Protein AF-0000000073253397 (afdb_homodimer)

Nearest PDB structures (foldseek):
  3bkx-assembly1_B  TM=8.860E-01  e=4.190E-23  Lacticaseibacillus paracasei ATCC 334
  5evj-assembly2_B  TM=5.860E-01  e=7.088E-08  Chlamydomonas reinhardtii
  7ebx-assembly1_A  TM=4.998E-01  e=2.277E-07  Bombyx mori
  2yxe-assembly1_B  TM=6.015E-01  e=7.232E-04  Methanocaldococcus jannaschii DSM 2661
  1dl5-assembly1_A  TM=7.251E-01  e=2.450E-03  Thermotoga maritima

Solvent-accessible surface area (backbone atoms only — not comparable to full-atom values): 30599 Å² total; per-residue (Å²): 130,78,75,69,82,80,66,79,86,71,72,76,64,70,85,46,18,58,68,45,30,61,54,47,81,68,50,88,84,45,38,66,56,38,23,40,51,28,37,53,45,45,56,55,48,46,72,64,64,70,56,62,46,34,38,34,36,33,45,51,33,66,54,31,66,60,50,44,48,52,42,62,59,17,38,91,74,14,37,33,45,30,25,28,58,66,60,50,77,40,67,73,99,54,22,25,42,60,25,41,51,51,32,48,72,40,94,57,17,89,30,43,45,82,39,78,33,50,69,70,59,45,48,61,73,51,58,85,61,67,27,54,28,33,39,37,56,73,37,69,32,55,35,77,42,70,64,58,54,35,53,52,50,39,66,43,56,89,35,39,61,29,40,34,41,35,38,60,45,51,30,48,92,48,76,52,7,43,25,21,47,39,22,52,52,39,45,25,53,53,24,56,52,26,91,80,57,84,53,72,40,33,26,53,68,33,59,70,54,51,50,51,42,36,43,76,42,68,38,39,81,74,46,71,52,77,45,76,58,59,78,76,36,54,65,13,38,53,48,33,50,49,51,72,34,68,65,40,56,52,46,46,67,72,51,45,80,55,65,58,53,50,42,42,50,52,34,36,41,46,31,26,52,41,48,46,55,72,45,74,84,51,73,39,18,35,39,22,31,32,36,35,35,29,76,130,78,76,70,80,81,66,80,88,73,72,76,64,67,85,47,17,59,68,44,30,61,55,46,78,69,49,88,83,46,39,65,56,38,23,39,52,27,36,52,44,47,56,55,48,46,72,63,64,68,55,63,47,33,39,35,36,33,46,50,33,67,53,32,66,58,47,45,48,52,42,61,58,17,38,92,76,14,36,32,44,30,26,28,60,65,60,50,78,39,66,74,98,54,23,26,42,59,27,42,51,50,30,48,72,40,94,58,18,89,31,42,45,82,39,79,33,50,69,71,60,44,48,61,74,52,58,85,61,68,28,53,28,32,39,36,56,73,38,69,32,55,33,77,42,69,64,58,54,37,53,52,50,40,65,42,57,89,34,39,61,30,40,36,40,35,38,62,46,52,29,48,90,47,76,52,7,43,25,21,47,41,22,53,52,38,46,26,54,53,24,56,53,26,91,80,57,85,53,72,39,34,24,54,68,32,59,70,52,50,51,53,43,37,43,76,42,68,39,39,81,74,46,69,50,76,45,75,58,60,79,76,35,53,64,12,38,53,46,33,49,48,51,72,34,68,65,41,56,51,48,46,66,71,51,45,80,54,65,59,53,49,42,42,47,53,34,37,39,46,30,23,51,42,49,46,55,71,44,73,84,49,74,39,20,35,39,21,30,32,36,35,35,28,76

pLDDT: mean 95.22, std 8.47, range [33.03, 98.94]

InterPro domains:
  IPR029063 S-adenosyl-L-methionine-dependent methyltransferase superfamily [G3DSA:3.40.50.150] (20-282)
  IPR029063 S-adenosyl-L-methionine-dependent methyltransferase superfamily [SSF53335] (23-228)

Organism: Gibberella zeae (strain ATCC MYA-4620 / CBS 123657 / FGSC 9075 / NRRL 31084 / PH-1) (NCBI:txid229533)

Foldseek 3Di:
DPPPPPDDQDADDLVCLLVLLVLWDDDPVCSVQLSQLSSQLSVQVSVQSDAALWEEEEEACFLNSNVSSVLVRNPDNYAYEYEAQDDQQDDPPHGSVVGVVSNLPDPSVVRYDYYNDDQVVVCVVVDLAATQEYEAELQPQQDQDLVSLLVNLLVNVNRYNKYKYKHFALAAPDLLQPLLSLLLVLVCLLLVQANPDRDSGNDDAHPVSNQVSNVVSPKDWPDKDKAFRDQPNCNSQVSLCVLLDVVVLVSLVVRPDDPVSSVVSVVSSVVSVVSNVVCVPGGRGHGMMMITMID/DPPPPPDDQDADDLVCLLVLLVLWDDDPVCSVQLSQLSSQLSVQVSVVSDAALWEEEEEACFLNSNVSSVLVRNPDNYAYEYEAQDDQQDDPPHGSVVGVVSNLPDPSVVRYDYYNDDQVVVCVVVDLAATQEYEAELQPQQDQDLVSLLVNLLVNVNRYNKYKYKHFALAAPDLLQPLLSLLLVLVCLLLVQANPDRDSGNDDAHPVSNQVSNVVSPKDWPDKDKAFRDQPNCNSQVSLCVLLDVVVLVSLVVRPDDPVSSVVSVVSSVVSVVSNVVCVPGGRGHGMMMITMID

Radius of gyration: 28.63 Å; Cα contacts (8 Å, |Δi|>4): 1136; chains: 2; bounding box: 49×100×63 Å

Structure (mmCIF, N/CA/C/O backbone):
data_AF-0000000073253397-model_v1
#
loop_
_entity.id
_entity.type
_entity.pdbx_description
1 polymer 'Chromosome 4, complete genome'
#
loop_
_atom_site.group_PDB
_atom_site.id
_atom_site.type_symbol
_atom_site.label_atom_id
_atom_site.label_alt_id
_atom_site.label_comp_id
_atom_site.label_asym_id
_atom_site.label_entity_id
_atom_site.label_seq_id
_atom_site.pdbx_PDB_ins_code
_atom_site.Cartn_x
_atom_site.Cartn_y
_atom_site.Cartn_z
_atom_site.occupancy
_atom_site.B_iso_or_equiv
_atom_site.auth_seq_id
_atom_site.auth_comp_id
_atom_site.auth_asym_id
_atom_site.auth_atom_id
_atom_site.pdbx_PDB_model_num
ATOM 1 N N . MET A 1 1 ? -10.312 -54.75 -16.281 1 33.41 1 MET A N 1
ATOM 2 C CA . MET A 1 1 ? -10.703 -53.5 -15.617 1 33.41 1 MET A CA 1
ATOM 3 C C . MET A 1 1 ? -9.938 -53.312 -14.312 1 33.41 1 MET A C 1
ATOM 5 O O . MET A 1 1 ? -10.172 -54.031 -13.344 1 33.41 1 MET A O 1
ATOM 9 N N . SER A 1 2 ? -8.664 -53 -14.336 1 38.88 2 SER A N 1
ATOM 10 C CA . SER A 1 2 ? -7.84 -52.906 -13.141 1 38.88 2 SER A CA 1
ATOM 11 C C . SER A 1 2 ? -8.461 -51.969 -12.102 1 38.88 2 SER A C 1
ATOM 13 O O . SER A 1 2 ? -8.945 -50.875 -12.445 1 38.88 2 SER A O 1
ATOM 15 N N . PRO A 1 3 ? -8.93 -52.469 -10.984 1 42.28 3 PRO A N 1
ATOM 16 C CA . PRO A 1 3 ? -9.625 -51.625 -10.008 1 42.28 3 PRO A CA 1
ATOM 17 C C . PRO A 1 3 ? -8.914 -50.281 -9.766 1 42.28 3 PRO A C 1
ATOM 19 O O . PRO A 1 3 ? -7.688 -50.219 -9.859 1 42.28 3 PRO A O 1
ATOM 22 N N . LYS A 1 4 ? -9.422 -49.156 -10.336 1 48.59 4 LYS A N 1
ATOM 23 C CA . LYS A 1 4 ? -8.906 -47.875 -9.945 1 48.59 4 LYS A CA 1
ATOM 24 C C . LYS A 1 4 ? -8.492 -47.844 -8.477 1 48.59 4 LYS A C 1
ATOM 26 O O . LYS A 1 4 ? -9.273 -48.219 -7.605 1 48.59 4 LYS A O 1
ATOM 31 N N . PRO A 1 5 ? -7.273 -47.938 -8 1 48.22 5 PRO A N 1
ATOM 32 C CA . PRO A 1 5 ? -6.992 -48.031 -6.566 1 48.22 5 PRO A CA 1
ATOM 33 C C . PRO A 1 5 ? -7.859 -47.062 -5.738 1 48.22 5 PRO A C 1
ATOM 35 O O . PRO A 1 5 ? -7.949 -45.875 -6.051 1 48.22 5 PRO A O 1
ATOM 38 N N . THR A 1 6 ? -9.039 -47.469 -5.266 1 49.44 6 THR A N 1
ATOM 39 C CA . THR A 1 6 ? -10.062 -46.875 -4.41 1 49.44 6 THR A CA 1
ATOM 40 C C . THR A 1 6 ? -9.438 -46.188 -3.191 1 49.44 6 THR A C 1
ATOM 42 O O . THR A 1 6 ? -10.125 -45.906 -2.219 1 49.44 6 THR A O 1
ATOM 45 N N . GLY A 1 7 ? -8.109 -46.312 -2.98 1 57.53 7 GLY A N 1
ATOM 46 C CA . GLY A 1 7 ? -7.699 -45.844 -1.664 1 57.53 7 GLY A CA 1
ATOM 47 C C . GLY A 1 7 ? -7.738 -44.344 -1.516 1 57.53 7 GLY A C 1
ATOM 48 O O . GLY A 1 7 ? -7.73 -43.625 -2.512 1 57.53 7 GLY A O 1
ATOM 49 N N . GLU A 1 8 ? -8.078 -43.844 -0.345 1 79.44 8 GLU A N 1
ATOM 50 C CA . GLU A 1 8 ? -8.102 -42.469 0.114 1 79.44 8 GLU A CA 1
ATOM 51 C C . GLU A 1 8 ? -6.793 -41.75 -0.208 1 79.44 8 GLU A C 1
ATOM 53 O O . GLU A 1 8 ? -5.711 -42.312 -0.043 1 79.44 8 GLU A O 1
ATOM 58 N N . TRP A 1 9 ? -6.734 -40.656 -1.074 1 86.94 9 TRP A N 1
ATOM 59 C CA . TRP A 1 9 ? -5.566 -39.844 -1.372 1 86.94 9 TRP A CA 1
ATOM 60 C C . TRP A 1 9 ? -4.758 -39.562 -0.109 1 86.94 9 TRP A C 1
ATOM 62 O O . TRP A 1 9 ? -5.328 -39.312 0.956 1 86.94 9 TRP A O 1
ATOM 72 N N . GLN A 1 10 ? -3.461 -39.781 -0.183 1 90.31 10 GLN A N 1
ATOM 73 C CA . GLN A 1 10 ? -2.562 -39.438 0.918 1 90.31 10 GLN A CA 1
ATOM 74 C C . GLN A 1 10 ? -1.619 -38.312 0.536 1 90.31 10 GLN A C 1
ATOM 76 O O . GLN A 1 10 ? -1.121 -38.25 -0.591 1 90.31 10 GLN A O 1
ATOM 81 N N . PRO A 1 11 ? -1.396 -37.438 1.443 1 92.81 11 PRO A N 1
ATOM 82 C CA . PRO A 1 11 ? -0.467 -36.344 1.151 1 92.81 11 PRO A CA 1
ATOM 83 C C . PRO A 1 11 ? 0.978 -36.812 1.012 1 92.81 11 PRO A C 1
ATOM 85 O O . PRO A 1 11 ? 1.382 -37.781 1.67 1 92.81 11 PRO A O 1
ATOM 88 N N . VAL A 1 12 ? 1.733 -36.188 0.142 1 92.88 12 VAL A N 1
ATOM 89 C CA . VAL A 1 12 ? 3.176 -36.375 0.089 1 92.88 12 VAL A CA 1
ATOM 90 C C . VAL A 1 12 ? 3.83 -35.812 1.343 1 92.88 12 VAL A C 1
ATOM 92 O O . VAL A 1 12 ? 3.648 -34.625 1.663 1 92.88 12 VAL A O 1
ATOM 95 N N . PRO A 1 13 ? 4.566 -36.625 2.102 1 95.38 13 PRO A N 1
ATOM 96 C CA . PRO A 1 13 ? 5.191 -36.125 3.328 1 95.38 13 PRO A CA 1
ATOM 97 C C . PRO A 1 13 ? 6.152 -34.969 3.07 1 95.38 13 PRO A C 1
ATOM 99 O O . PRO A 1 13 ? 6.984 -35.031 2.158 1 95.38 13 PRO A O 1
ATOM 102 N N . LEU A 1 14 ? 6.125 -33.938 3.908 1 95.69 14 LEU A N 1
ATOM 103 C CA . LEU A 1 14 ? 6.988 -32.781 3.768 1 95.69 14 LEU A CA 1
ATOM 104 C C . LEU A 1 14 ? 8.453 -33.156 3.988 1 95.69 14 LEU A C 1
ATOM 106 O O . LEU A 1 14 ? 9.352 -32.469 3.521 1 95.69 14 LEU A O 1
ATOM 110 N N . SER A 1 15 ? 8.688 -34.25 4.656 1 96.81 15 SER A N 1
ATOM 111 C CA . SER A 1 15 ? 10.039 -34.719 4.926 1 96.81 15 SER A CA 1
ATOM 112 C C . SER A 1 15 ? 10.766 -35.094 3.641 1 96.81 15 SER A C 1
ATOM 114 O O . SER A 1 15 ? 11.992 -35.281 3.635 1 96.81 15 SER A O 1
ATOM 116 N N . LEU A 1 16 ? 10.078 -35.188 2.527 1 96.88 16 LEU A N 1
ATOM 117 C CA . LEU A 1 16 ? 10.68 -35.531 1.245 1 96.88 16 LEU A CA 1
ATOM 118 C C . LEU A 1 16 ? 11.203 -34.312 0.53 1 96.88 16 LEU A C 1
ATOM 120 O O . LEU A 1 16 ? 11.859 -34.406 -0.507 1 96.88 16 LEU A O 1
ATOM 124 N N . ALA A 1 17 ? 10.984 -33.125 1.095 1 97.75 17 ALA A N 1
ATOM 125 C CA . ALA A 1 17 ? 11.328 -31.859 0.439 1 97.75 17 ALA A CA 1
ATOM 126 C C . ALA A 1 17 ? 12.812 -31.797 0.102 1 97.75 17 ALA A C 1
ATOM 128 O O . ALA A 1 17 ? 13.195 -31.422 -1.008 1 97.75 17 ALA A O 1
ATOM 129 N N . PRO A 1 18 ? 13.727 -32.25 1 1 97.88 18 PRO A N 1
ATOM 130 C CA . PRO A 1 18 ? 15.148 -32.188 0.649 1 97.88 18 PRO A CA 1
ATOM 131 C C . PRO A 1 18 ? 15.5 -33.062 -0.556 1 97.88 18 PRO A C 1
ATOM 133 O O . PRO A 1 18 ? 16.219 -32.594 -1.45 1 97.88 18 PRO A O 1
ATOM 136 N N . SER A 1 19 ? 14.961 -34.281 -0.636 1 97.5 19 SER A N 1
ATOM 137 C CA . SER A 1 19 ? 15.25 -35.156 -1.752 1 97.5 19 SER A CA 1
ATOM 138 C C . SER A 1 19 ? 14.641 -34.656 -3.051 1 97.5 19 SER A C 1
ATOM 140 O O . SER A 1 19 ? 15.258 -34.75 -4.113 1 97.5 19 SER A O 1
ATOM 142 N N . ILE A 1 20 ? 13.516 -34.031 -2.965 1 97.25 20 ILE A N 1
ATOM 143 C CA . ILE A 1 20 ? 12.844 -33.5 -4.141 1 97.25 20 ILE A CA 1
ATOM 144 C C . ILE A 1 20 ? 13.586 -32.25 -4.637 1 97.25 20 ILE A C 1
ATOM 146 O O . ILE A 1 20 ? 13.82 -32.125 -5.84 1 97.25 20 ILE A O 1
ATOM 150 N N . ALA A 1 21 ? 13.992 -31.422 -3.684 1 97.44 21 ALA A N 1
ATOM 151 C CA . ALA A 1 21 ? 14.727 -30.203 -4.016 1 97.44 21 ALA A CA 1
ATOM 152 C C . ALA A 1 21 ? 16.016 -30.531 -4.75 1 97.44 21 ALA A C 1
ATOM 154 O O . ALA A 1 21 ? 16.469 -29.766 -5.609 1 97.44 21 ALA A O 1
ATOM 155 N N . ALA A 1 22 ? 16.516 -31.688 -4.484 1 96.31 22 ALA A N 1
ATOM 156 C CA . ALA A 1 22 ? 17.812 -32.094 -5.02 1 96.31 22 ALA A CA 1
ATOM 157 C C . ALA A 1 22 ? 17.719 -32.406 -6.508 1 96.31 22 ALA A C 1
ATOM 159 O O . ALA A 1 22 ? 18.75 -32.531 -7.188 1 96.31 22 ALA A O 1
ATOM 160 N N . TYR A 1 23 ? 16.516 -32.531 -7.059 1 96.25 23 TYR A N 1
ATOM 161 C CA . TYR A 1 23 ? 16.359 -32.75 -8.492 1 96.25 23 TYR A CA 1
ATOM 162 C C . TYR A 1 23 ? 16.625 -31.453 -9.273 1 96.25 23 TYR A C 1
ATOM 164 O O . TYR A 1 23 ? 16.812 -31.484 -10.492 1 96.25 23 TYR A O 1
ATOM 172 N N . ASN A 1 24 ? 16.578 -30.297 -8.586 1 95.94 24 ASN A N 1
ATOM 173 C CA . ASN A 1 24 ? 16.922 -29.016 -9.203 1 95.94 24 ASN A CA 1
ATOM 174 C C . ASN A 1 24 ? 18.438 -28.797 -9.234 1 95.94 24 ASN A C 1
ATOM 176 O O . ASN A 1 24 ? 19.172 -29.484 -8.539 1 95.94 24 ASN A O 1
ATOM 180 N N . ILE A 1 25 ? 18.812 -27.875 -10.062 1 94.56 25 ILE A N 1
ATOM 181 C CA . ILE A 1 25 ? 20.203 -27.438 -10.031 1 94.56 25 ILE A CA 1
ATOM 182 C C . ILE A 1 25 ? 20.469 -26.688 -8.727 1 94.56 25 ILE A C 1
ATOM 184 O O . ILE A 1 25 ? 19.656 -25.891 -8.273 1 94.56 25 ILE A O 1
ATOM 188 N N . TRP A 1 26 ? 21.562 -27.078 -7.969 1 92.06 26 TRP A N 1
ATOM 189 C CA . TRP A 1 26 ? 21.812 -26.438 -6.688 1 92.06 26 TRP A CA 1
ATOM 190 C C . TRP A 1 26 ? 23.297 -26.438 -6.363 1 92.06 26 TRP A C 1
ATOM 192 O O . TRP A 1 26 ? 24.078 -27.188 -6.969 1 92.06 26 TRP A O 1
ATOM 202 N N . THR A 1 27 ? 23.688 -25.469 -5.59 1 93.56 27 THR A N 1
ATOM 203 C CA . THR A 1 27 ? 24.953 -25.469 -4.887 1 93.56 27 THR A CA 1
ATOM 204 C C . THR A 1 27 ? 24.75 -25.672 -3.389 1 93.56 27 THR A C 1
ATOM 206 O O . THR A 1 27 ? 23.609 -25.703 -2.914 1 93.56 27 THR A O 1
ATOM 209 N N . GLN A 1 28 ? 25.828 -25.844 -2.697 1 94.19 28 GLN A N 1
ATOM 210 C CA . GLN A 1 28 ? 25.734 -26 -1.25 1 94.19 28 GLN A CA 1
ATOM 211 C C . GLN A 1 28 ? 25.062 -24.781 -0.607 1 94.19 28 GLN A C 1
ATOM 213 O O . GLN A 1 28 ? 24.328 -24.922 0.373 1 94.19 28 GLN A O 1
ATOM 218 N N . ASP A 1 29 ? 25.234 -23.672 -1.19 1 93.69 29 ASP A N 1
ATOM 219 C CA . ASP A 1 29 ? 24.719 -22.422 -0.633 1 93.69 29 ASP A CA 1
ATOM 220 C C . ASP A 1 29 ? 23.25 -22.234 -1.005 1 93.69 29 ASP A C 1
ATOM 222 O O . ASP A 1 29 ? 22.5 -21.594 -0.269 1 93.69 29 ASP A O 1
ATOM 226 N N . THR A 1 30 ? 22.766 -22.797 -2.109 1 94.12 30 THR A N 1
ATOM 227 C CA . THR A 1 30 ? 21.422 -22.516 -2.588 1 94.12 30 THR A CA 1
ATOM 228 C C . THR A 1 30 ? 20.484 -23.672 -2.229 1 94.12 30 THR A C 1
ATOM 230 O O . THR A 1 30 ? 19.266 -23.516 -2.277 1 94.12 30 THR A O 1
ATOM 233 N N . LEU A 1 31 ? 21.016 -24.812 -1.846 1 95.88 31 LEU A N 1
ATOM 234 C CA . LEU A 1 31 ? 20.203 -26 -1.585 1 95.88 31 LEU A CA 1
ATOM 235 C C . LEU A 1 31 ? 19.188 -25.734 -0.471 1 95.88 31 LEU A C 1
ATOM 237 O O . LEU A 1 31 ? 18.016 -26.094 -0.583 1 95.88 31 LEU A O 1
ATOM 241 N N . PRO A 1 32 ? 19.641 -25.078 0.667 1 96.88 32 PRO A N 1
ATOM 242 C CA . PRO A 1 32 ? 18.641 -24.781 1.704 1 96.88 32 PRO A CA 1
ATOM 243 C C . PRO A 1 32 ? 17.469 -23.969 1.179 1 96.88 32 PRO A C 1
ATOM 245 O O . PRO A 1 32 ? 16.328 -24.188 1.604 1 96.88 32 PRO A O 1
ATOM 248 N N . ILE A 1 33 ? 17.719 -23.062 0.267 1 96.56 33 ILE A N 1
ATOM 249 C CA . ILE A 1 33 ? 16.672 -22.25 -0.352 1 96.56 33 ILE A CA 1
ATOM 250 C C . ILE A 1 33 ? 15.734 -23.156 -1.155 1 96.56 33 ILE A C 1
ATOM 252 O O . ILE A 1 33 ? 14.508 -23.047 -1.026 1 96.56 33 ILE A O 1
ATOM 256 N N . GLU A 1 34 ? 16.328 -24.047 -1.926 1 96.62 34 GLU A N 1
ATOM 257 C CA . GLU A 1 34 ? 15.539 -24.969 -2.742 1 96.62 34 GLU A CA 1
ATOM 258 C C . GLU A 1 34 ? 14.664 -25.859 -1.875 1 96.62 34 GLU A C 1
ATOM 260 O O . GLU A 1 34 ? 13.547 -26.203 -2.264 1 96.62 34 GLU A O 1
ATOM 265 N N . ILE A 1 35 ? 15.195 -26.234 -0.738 1 98.25 35 ILE A N 1
ATOM 266 C CA . ILE A 1 35 ? 14.445 -27.094 0.174 1 98.25 35 ILE A CA 1
ATOM 267 C C . ILE A 1 35 ? 13.234 -26.328 0.712 1 98.25 35 ILE A C 1
ATOM 269 O O . ILE A 1 35 ? 12.117 -26.875 0.75 1 98.25 35 ILE A O 1
ATOM 273 N N . ASP A 1 36 ? 13.43 -25.078 1.129 1 98.38 36 ASP A N 1
ATOM 274 C CA . ASP A 1 36 ? 12.328 -24.266 1.609 1 98.38 36 ASP A CA 1
ATOM 275 C C . ASP A 1 36 ? 11.281 -24.062 0.517 1 98.38 36 ASP A C 1
ATOM 277 O O . ASP A 1 36 ? 10.078 -24.141 0.778 1 98.38 36 ASP A O 1
ATOM 281 N N . GLN A 1 37 ? 11.734 -23.797 -0.704 1 97.94 37 GLN A N 1
ATOM 282 C CA . GLN A 1 37 ? 10.844 -23.609 -1.841 1 97.94 37 GLN A CA 1
ATOM 283 C C . GLN A 1 37 ? 10.07 -24.891 -2.154 1 97.94 37 GLN A C 1
ATOM 285 O O . GLN A 1 37 ? 8.859 -24.844 -2.385 1 97.94 37 GLN A O 1
ATOM 290 N N . ALA A 1 38 ? 10.719 -26 -2.141 1 97.81 38 ALA A N 1
ATOM 291 C CA . ALA A 1 38 ? 10.062 -27.281 -2.387 1 97.81 38 ALA A CA 1
ATOM 292 C C . ALA A 1 38 ? 9.031 -27.594 -1.303 1 97.81 38 ALA A C 1
ATOM 294 O O . ALA A 1 38 ? 7.949 -28.109 -1.593 1 97.81 38 ALA A O 1
ATOM 295 N N . THR A 1 39 ? 9.422 -27.297 -0.071 1 98.19 39 THR A N 1
ATOM 296 C CA . THR A 1 39 ? 8.5 -27.5 1.039 1 98.19 39 THR A CA 1
ATOM 297 C C . THR A 1 39 ? 7.223 -26.688 0.836 1 98.19 39 THR A C 1
ATOM 299 O O . THR A 1 39 ? 6.117 -27.203 1.026 1 98.19 39 THR A O 1
ATOM 302 N N . HIS A 1 40 ? 7.395 -25.453 0.455 1 98.56 40 HIS A N 1
ATOM 303 C CA . HIS A 1 40 ? 6.262 -24.578 0.181 1 98.56 40 HIS A CA 1
ATOM 304 C C . HIS A 1 40 ? 5.379 -25.141 -0.926 1 98.56 40 HIS A C 1
ATOM 306 O O . HIS A 1 40 ? 4.16 -25.234 -0.768 1 98.56 40 HIS A O 1
ATOM 312 N N . ARG A 1 41 ? 6 -25.609 -2.025 1 98.12 41 ARG A N 1
ATOM 313 C CA . ARG A 1 41 ? 5.238 -26.141 -3.148 1 98.12 41 ARG A CA 1
ATOM 314 C C . ARG A 1 41 ? 4.535 -27.438 -2.766 1 98.12 41 ARG A C 1
ATOM 316 O O . ARG A 1 41 ? 3.41 -27.703 -3.197 1 98.12 41 ARG A O 1
ATOM 323 N N . LEU A 1 42 ? 5.223 -28.234 -1.994 1 96.94 42 LEU A N 1
ATOM 324 C CA . LEU A 1 42 ? 4.621 -29.469 -1.529 1 96.94 42 LEU A CA 1
ATOM 325 C C . LEU A 1 42 ? 3.367 -29.203 -0.706 1 96.94 42 LEU A C 1
ATOM 327 O O . LEU A 1 42 ? 2.357 -29.891 -0.855 1 96.94 42 LEU A O 1
ATOM 331 N N . ASN A 1 43 ? 3.486 -28.25 0.152 1 96.62 43 ASN A N 1
ATOM 332 C CA . ASN A 1 43 ? 2.334 -27.875 0.96 1 96.62 43 ASN A CA 1
ATOM 333 C C . ASN A 1 43 ? 1.164 -27.422 0.089 1 96.62 43 ASN A C 1
ATOM 335 O O . ASN A 1 43 ? 0.018 -27.797 0.336 1 96.62 43 ASN A O 1
ATOM 339 N N . LEU A 1 44 ? 1.408 -26.609 -0.933 1 97.19 44 LEU A N 1
ATOM 340 C CA . LEU A 1 44 ? 0.368 -26.156 -1.847 1 97.19 44 LEU A CA 1
ATOM 341 C C . LEU A 1 44 ? -0.245 -27.328 -2.605 1 97.19 44 LEU A C 1
ATOM 343 O O . LEU A 1 44 ? -1.469 -27.453 -2.693 1 97.19 44 LEU A O 1
ATOM 347 N N . LEU A 1 45 ? 0.585 -28.203 -3.109 1 94.81 45 LEU A N 1
ATOM 348 C CA . LEU A 1 45 ? 0.128 -29.297 -3.951 1 94.81 45 LEU A CA 1
ATOM 349 C C . LEU A 1 45 ? -0.705 -30.297 -3.146 1 94.81 45 LEU A C 1
ATOM 351 O O . LEU A 1 45 ? -1.661 -30.875 -3.666 1 94.81 45 LEU A O 1
ATOM 355 N N . ASN A 1 46 ? -0.289 -30.5 -1.832 1 95.88 46 ASN A N 1
ATOM 356 C CA . ASN A 1 46 ? -1.073 -31.359 -0.953 1 95.88 46 ASN A CA 1
ATOM 357 C C . ASN A 1 46 ? -2.494 -30.844 -0.777 1 95.88 46 ASN A C 1
ATOM 359 O O . ASN A 1 46 ? -3.432 -31.625 -0.602 1 95.88 46 ASN A O 1
ATOM 363 N N . SER A 1 47 ? -2.631 -29.578 -0.897 1 95.5 47 SER A N 1
ATOM 364 C CA . SER A 1 47 ? -3.959 -28.984 -0.777 1 95.5 47 SER A CA 1
ATOM 365 C C . SER A 1 47 ? -4.82 -29.312 -1.996 1 95.5 47 SER A C 1
ATOM 367 O O . SER A 1 47 ? -6.047 -29.312 -1.91 1 95.5 47 SER A O 1
ATOM 369 N N . PHE A 1 48 ? -4.238 -29.516 -3.158 1 95.88 48 PHE A N 1
ATOM 370 C CA . PHE A 1 48 ? -4.957 -29.781 -4.398 1 95.88 48 PHE A CA 1
ATOM 371 C C . PHE A 1 48 ? -5.41 -31.234 -4.457 1 95.88 48 PHE A C 1
ATOM 373 O O . PHE A 1 48 ? -6.301 -31.594 -5.234 1 95.88 48 PHE A O 1
ATOM 380 N N . ARG A 1 49 ? -4.762 -32.156 -3.736 1 94.38 49 ARG A N 1
ATOM 381 C CA . ARG A 1 49 ? -5.074 -33.562 -3.646 1 94.38 49 ARG A CA 1
ATOM 382 C C . ARG A 1 49 ? -5.047 -34.219 -5.023 1 94.38 49 ARG A C 1
ATOM 384 O O . ARG A 1 49 ? -5.992 -34.906 -5.406 1 94.38 49 ARG A O 1
ATOM 391 N N . ILE A 1 50 ? -3.973 -33.969 -5.738 1 92.94 50 ILE A N 1
ATOM 392 C CA . ILE A 1 50 ? -3.789 -34.562 -7.055 1 92.94 50 ILE A CA 1
ATOM 393 C C . ILE A 1 50 ? -3.432 -36.062 -6.91 1 92.94 50 ILE A C 1
ATOM 395 O O . ILE A 1 50 ? -2.449 -36.406 -6.246 1 92.94 50 ILE A O 1
ATOM 399 N N . PRO A 1 51 ? -4.148 -36.938 -7.508 1 92.44 51 PRO A N 1
ATOM 400 C CA . PRO A 1 51 ? -3.869 -38.375 -7.387 1 92.44 51 PRO A CA 1
ATOM 401 C C . PRO A 1 51 ? -2.564 -38.781 -8.062 1 92.44 51 PRO A C 1
ATOM 403 O O . PRO A 1 51 ? -2.158 -38.156 -9.055 1 92.44 51 PRO A O 1
ATOM 406 N N . PRO A 1 52 ? -1.975 -39.812 -7.52 1 92.5 52 PRO A N 1
ATOM 407 C CA . PRO A 1 52 ? -0.844 -40.375 -8.258 1 92.5 52 PRO A CA 1
ATOM 408 C C . PRO A 1 52 ? -1.227 -40.844 -9.664 1 92.5 52 PRO A C 1
ATOM 410 O O . PRO A 1 52 ? -2.412 -41 -9.961 1 92.5 52 PRO A O 1
ATOM 413 N N . SER A 1 53 ? -0.312 -40.969 -10.57 1 95.38 53 SER A N 1
ATOM 414 C CA . SER A 1 53 ? -0.469 -41.438 -11.938 1 95.38 53 SER A CA 1
ATOM 415 C C . SER A 1 53 ? -1.254 -40.438 -12.789 1 95.38 53 SER A C 1
ATOM 417 O O . SER A 1 53 ? -1.768 -40.781 -13.852 1 95.38 53 SER A O 1
ATOM 419 N N . SER A 1 54 ? -1.371 -39.219 -12.289 1 96.25 54 SER A N 1
ATOM 420 C CA . SER A 1 54 ? -2.098 -38.188 -13.016 1 96.25 54 SER A CA 1
ATOM 421 C C . SER A 1 54 ? -1.266 -37.625 -14.164 1 96.25 54 SER A C 1
ATOM 423 O O . SER A 1 54 ? -0.036 -37.562 -14.086 1 96.25 54 SER A O 1
ATOM 425 N N . ASN A 1 55 ? -1.929 -37.281 -15.258 1 97.88 55 ASN A N 1
ATOM 426 C CA . ASN A 1 55 ? -1.38 -36.406 -16.281 1 97.88 55 ASN A CA 1
ATOM 427 C C . ASN A 1 55 ? -1.639 -34.938 -15.977 1 97.88 55 ASN A C 1
ATOM 429 O O . ASN A 1 55 ? -2.789 -34.5 -15.945 1 97.88 55 ASN A O 1
ATOM 433 N N . ILE A 1 56 ? -0.558 -34.188 -15.766 1 98.5 56 ILE A N 1
ATOM 434 C CA . ILE A 1 56 ? -0.667 -32.844 -15.234 1 98.5 56 ILE A CA 1
ATOM 435 C C . ILE A 1 56 ? -0.133 -31.844 -16.25 1 98.5 56 ILE A C 1
ATOM 437 O O . ILE A 1 56 ? 0.9 -32.094 -16.891 1 98.5 56 ILE A O 1
ATOM 441 N N . LEU A 1 57 ? -0.85 -30.75 -16.469 1 98.81 57 LEU A N 1
ATOM 442 C CA . LEU A 1 57 ? -0.362 -29.594 -17.219 1 98.81 57 LEU A CA 1
ATOM 443 C C . LEU A 1 57 ? 0.047 -28.469 -16.266 1 98.81 57 LEU A C 1
ATOM 445 O O . LEU A 1 57 ? -0.803 -27.859 -15.609 1 98.81 57 LEU A O 1
ATOM 449 N N . GLU A 1 58 ? 1.347 -28.219 -16.141 1 98.88 58 GLU A N 1
ATOM 450 C CA . GLU A 1 58 ? 1.831 -27.078 -15.367 1 98.88 58 GLU A CA 1
ATOM 451 C C . GLU A 1 58 ? 2.037 -25.859 -16.25 1 98.88 58 GLU A C 1
ATOM 453 O O . GLU A 1 58 ? 2.734 -25.922 -17.266 1 98.88 58 GLU A O 1
ATOM 458 N N . ILE A 1 59 ? 1.427 -24.781 -15.891 1 98.62 59 ILE A N 1
ATOM 459 C CA . ILE A 1 59 ? 1.569 -23.516 -16.625 1 98.62 59 ILE A CA 1
ATOM 460 C C . ILE A 1 59 ? 2.445 -22.562 -15.82 1 98.62 59 ILE A C 1
ATOM 462 O O . ILE A 1 59 ? 2.199 -22.328 -14.633 1 98.62 59 ILE A O 1
ATOM 466 N N . GLY A 1 60 ? 3.451 -21.984 -16.484 1 98 60 GLY A N 1
ATOM 467 C CA . GLY A 1 60 ? 4.414 -21.125 -15.805 1 98 60 GLY A CA 1
ATOM 468 C C . GLY A 1 60 ? 5.426 -21.891 -14.984 1 98 60 GLY A C 1
ATOM 469 O O . GLY A 1 60 ? 5.621 -21.609 -13.797 1 98 60 GLY A O 1
ATOM 470 N N . CYS A 1 61 ? 6.156 -22.812 -15.57 1 98.19 61 CYS A N 1
ATOM 471 C CA . CYS A 1 61 ? 6.984 -23.75 -14.82 1 98.19 61 CYS A CA 1
ATOM 472 C C . CYS A 1 61 ? 8.312 -23.125 -14.422 1 98.19 61 CYS A C 1
ATOM 474 O O . CYS A 1 61 ? 9.008 -23.625 -13.547 1 98.19 61 CYS A O 1
ATOM 476 N N . GLY A 1 62 ? 8.742 -22.078 -15.172 1 96.62 62 GLY A N 1
ATOM 477 C CA . GLY A 1 62 ? 9.992 -21.422 -14.844 1 96.62 62 GLY A CA 1
ATOM 478 C C . GLY A 1 62 ? 11.172 -22.359 -14.781 1 96.62 62 GLY A C 1
ATOM 479 O O . GLY A 1 62 ? 11.391 -23.156 -15.703 1 96.62 62 GLY A O 1
ATOM 480 N N . GLN A 1 63 ? 11.961 -22.266 -13.758 1 95.88 63 GLN A N 1
ATOM 481 C CA . GLN A 1 63 ? 13.172 -23.062 -13.617 1 95.88 63 GLN A CA 1
ATOM 482 C C . GLN A 1 63 ? 12.844 -24.484 -13.156 1 95.88 63 GLN A C 1
ATOM 484 O O . GLN A 1 63 ? 13.734 -25.344 -13.094 1 95.88 63 GLN A O 1
ATOM 489 N N . GLY A 1 64 ? 11.57 -24.75 -12.781 1 97.12 64 GLY A N 1
ATOM 490 C CA . GLY A 1 64 ? 11.148 -26.125 -12.578 1 97.12 64 GLY A CA 1
ATOM 491 C C . GLY A 1 64 ? 11.078 -26.516 -11.109 1 97.12 64 GLY A C 1
ATOM 492 O O . GLY A 1 64 ? 10.984 -27.703 -10.781 1 97.12 64 GLY A O 1
ATOM 493 N N . THR A 1 65 ? 11.086 -25.531 -10.211 1 95.44 65 THR A N 1
ATOM 494 C CA . THR A 1 65 ? 11.016 -25.828 -8.789 1 95.44 65 THR A CA 1
ATOM 495 C C . THR A 1 65 ? 9.703 -26.516 -8.445 1 95.44 65 THR A C 1
ATOM 497 O O . THR A 1 65 ? 9.695 -27.531 -7.73 1 95.44 65 THR A O 1
ATOM 500 N N . CYS A 1 66 ? 8.641 -26.016 -8.914 1 97.88 66 CYS A N 1
ATOM 501 C CA . CYS A 1 66 ? 7.344 -26.656 -8.711 1 97.88 66 CYS A CA 1
ATOM 502 C C . CYS A 1 66 ? 7.23 -27.922 -9.531 1 97.88 66 CYS A C 1
ATOM 504 O O . CYS A 1 66 ? 6.602 -28.891 -9.102 1 97.88 66 CYS A O 1
ATOM 506 N N . THR A 1 67 ? 7.855 -28 -10.695 1 98.5 67 THR A N 1
ATOM 507 C CA . THR A 1 67 ? 7.785 -29.109 -11.633 1 98.5 67 THR A CA 1
ATOM 508 C C . THR A 1 67 ? 8.297 -30.406 -10.984 1 98.5 67 THR A C 1
ATOM 510 O O . THR A 1 67 ? 7.676 -31.453 -11.117 1 98.5 67 THR A O 1
ATOM 513 N N . VAL A 1 68 ? 9.414 -30.328 -10.266 1 97.75 68 VAL A N 1
ATOM 514 C CA . VAL A 1 68 ? 9.992 -31.531 -9.672 1 97.75 68 VAL A CA 1
ATOM 515 C C . VAL A 1 68 ? 9.086 -32.031 -8.555 1 97.75 68 VAL A C 1
ATOM 517 O O . VAL A 1 68 ? 9.008 -33.25 -8.312 1 97.75 68 VAL A O 1
ATOM 520 N N . VAL A 1 69 ? 8.375 -31.156 -7.871 1 97.62 69 VAL A N 1
ATOM 521 C CA . VAL A 1 69 ? 7.426 -31.547 -6.832 1 97.62 69 VAL A CA 1
ATOM 522 C C . VAL A 1 69 ? 6.246 -32.281 -7.461 1 97.62 69 VAL A C 1
ATOM 524 O O . VAL A 1 69 ? 5.84 -33.344 -6.973 1 97.62 69 VAL A O 1
ATOM 527 N N . LEU A 1 70 ? 5.73 -31.75 -8.578 1 97.75 70 LEU A N 1
ATOM 528 C CA . LEU A 1 70 ? 4.645 -32.375 -9.305 1 97.75 70 LEU A CA 1
ATOM 529 C C . LEU A 1 70 ? 5.074 -33.75 -9.828 1 97.75 70 LEU A C 1
ATOM 531 O O . LEU A 1 70 ? 4.332 -34.75 -9.703 1 97.75 70 LEU A O 1
ATOM 535 N N . GLY A 1 71 ? 6.27 -33.812 -10.414 1 96.25 71 GLY A N 1
ATOM 536 C CA . GLY A 1 71 ? 6.801 -35.062 -10.914 1 96.25 71 GLY A CA 1
ATOM 537 C C . GLY A 1 71 ? 6.945 -36.125 -9.844 1 96.25 71 GLY A C 1
ATOM 538 O O . GLY A 1 71 ? 6.645 -37.281 -10.07 1 96.25 71 GLY A O 1
ATOM 539 N N . ALA A 1 72 ? 7.391 -35.688 -8.703 1 92.31 72 ALA A N 1
ATOM 540 C CA . ALA A 1 72 ? 7.539 -36.594 -7.582 1 92.31 72 ALA A CA 1
ATOM 541 C C . ALA A 1 72 ? 6.18 -37.094 -7.082 1 92.31 72 ALA A C 1
ATOM 543 O O . ALA A 1 72 ? 6.012 -38.25 -6.762 1 92.31 72 ALA A O 1
ATOM 544 N N . ALA A 1 73 ? 5.238 -36.188 -7.008 1 89.94 73 ALA A N 1
ATOM 545 C CA . ALA A 1 73 ? 3.922 -36.5 -6.453 1 89.94 73 ALA A CA 1
ATOM 546 C C . ALA A 1 73 ? 3.139 -37.438 -7.371 1 89.94 73 ALA A C 1
ATOM 548 O O . ALA A 1 73 ? 2.383 -38.281 -6.898 1 89.94 73 ALA A O 1
ATOM 549 N N . THR A 1 74 ? 3.229 -37.312 -8.688 1 91.12 74 THR A N 1
ATOM 550 C CA . THR A 1 74 ? 2.432 -38.094 -9.633 1 91.12 74 THR A CA 1
ATOM 551 C C . THR A 1 74 ? 2.975 -39.5 -9.75 1 91.12 74 THR A C 1
ATOM 553 O O . THR A 1 74 ? 2.238 -40.438 -10.102 1 91.12 74 THR A O 1
ATOM 556 N N . GLY A 1 75 ? 4.305 -39.719 -9.5 1 90.25 75 GLY A N 1
ATOM 557 C CA . GLY A 1 75 ? 4.879 -41.031 -9.547 1 90.25 75 GLY A CA 1
ATOM 558 C C . GLY A 1 75 ? 5.227 -41.5 -10.953 1 90.25 75 GLY A C 1
ATOM 559 O O . GLY A 1 75 ? 5.051 -40.75 -11.914 1 90.25 75 GLY A O 1
ATOM 560 N N . PRO A 1 76 ? 5.676 -42.75 -11.078 1 91.19 76 PRO A N 1
ATOM 561 C CA . PRO A 1 76 ? 6.242 -43.219 -12.336 1 91.19 76 PRO A CA 1
ATOM 562 C C . PRO A 1 76 ? 5.184 -43.406 -13.422 1 91.19 76 PRO A C 1
ATOM 564 O O . PRO A 1 76 ? 5.512 -43.438 -14.617 1 91.19 76 PRO A O 1
ATOM 567 N N . SER A 1 77 ? 3.979 -43.562 -13.039 1 94.31 77 SER A N 1
ATOM 568 C CA . SER A 1 77 ? 2.928 -43.812 -14.023 1 94.31 77 SER A CA 1
ATOM 569 C C . SER A 1 77 ? 2.234 -42.531 -14.43 1 94.31 77 SER A C 1
ATOM 571 O O . SER A 1 77 ? 1.303 -42.531 -15.234 1 94.31 77 SER A O 1
ATOM 573 N N . GLY A 1 78 ? 2.643 -41.438 -13.852 1 96 78 GLY A N 1
ATOM 574 C CA . GLY A 1 78 ? 2.113 -40.125 -14.211 1 96 78 GLY A CA 1
ATOM 575 C C . GLY A 1 78 ? 3.035 -39.344 -15.125 1 96 78 GLY A C 1
ATOM 576 O O . GLY A 1 78 ? 4.117 -39.812 -15.477 1 96 78 GLY A O 1
ATOM 577 N N . HIS A 1 79 ? 2.598 -38.156 -15.578 1 98.06 79 HIS A N 1
ATOM 578 C CA . HIS A 1 79 ? 3.379 -37.312 -16.469 1 98.06 79 HIS A CA 1
ATOM 579 C C . HIS A 1 79 ? 3.043 -35.844 -16.25 1 98.06 79 HIS A C 1
ATOM 581 O O . HIS A 1 79 ? 1.894 -35.5 -15.969 1 98.06 79 HIS A O 1
ATOM 587 N N . VAL A 1 80 ? 4.059 -35.031 -16.344 1 98.62 80 VAL A N 1
ATOM 588 C CA . VAL A 1 80 ? 3.889 -33.562 -16.25 1 98.62 80 VAL A CA 1
ATOM 589 C C . VAL A 1 80 ? 4.328 -32.906 -17.547 1 98.62 80 VAL A C 1
ATOM 591 O O . VAL A 1 80 ? 5.492 -33.031 -17.953 1 98.62 80 VAL A O 1
ATOM 594 N N . ASP A 1 81 ? 3.422 -32.312 -18.281 1 98.81 81 ASP A N 1
ATOM 595 C CA . ASP A 1 81 ? 3.775 -31.328 -19.297 1 98.81 81 ASP A CA 1
ATOM 596 C C . ASP A 1 81 ? 3.914 -29.938 -18.672 1 98.81 81 ASP A C 1
ATOM 598 O O . ASP A 1 81 ? 2.934 -29.359 -18.203 1 98.81 81 ASP A O 1
ATOM 602 N N . ALA A 1 82 ? 5.121 -29.406 -18.688 1 98.81 82 ALA A N 1
ATOM 603 C CA . ALA A 1 82 ? 5.426 -28.125 -18.062 1 98.81 82 ALA A CA 1
ATOM 604 C C . ALA A 1 82 ? 5.703 -27.047 -19.109 1 98.81 82 ALA A C 1
ATOM 606 O O . ALA A 1 82 ? 6.676 -27.141 -19.859 1 98.81 82 ALA A O 1
ATOM 607 N N . ILE A 1 83 ? 4.922 -26 -19.094 1 98.69 83 ILE A N 1
ATOM 608 C CA . ILE A 1 83 ? 5.039 -25.016 -20.172 1 98.69 83 ILE A CA 1
ATOM 609 C C . ILE A 1 83 ? 5.43 -23.656 -19.594 1 98.69 83 ILE A C 1
ATOM 611 O O . ILE A 1 83 ? 4.977 -23.281 -18.5 1 98.69 83 ILE A O 1
ATOM 615 N N . ASP A 1 84 ? 6.246 -22.938 -20.203 1 98.25 84 ASP A N 1
ATOM 616 C CA . ASP A 1 84 ? 6.625 -21.547 -19.969 1 98.25 84 ASP A CA 1
ATOM 617 C C . ASP A 1 84 ? 7.059 -20.875 -21.266 1 98.25 84 ASP A C 1
ATOM 619 O O . ASP A 1 84 ? 7.91 -21.391 -21.984 1 98.25 84 ASP A O 1
ATOM 623 N N . PRO A 1 85 ? 6.484 -19.719 -21.594 1 96.81 85 PRO A N 1
ATOM 624 C CA . PRO A 1 85 ? 6.844 -19.078 -22.859 1 96.81 85 PRO A CA 1
ATOM 625 C C . PRO A 1 85 ? 8.148 -18.297 -22.766 1 96.81 85 PRO A C 1
ATOM 627 O O . PRO A 1 85 ? 8.68 -17.844 -23.781 1 96.81 85 PRO A O 1
ATOM 630 N N . ALA A 1 86 ? 8.68 -18 -21.609 1 95.88 86 ALA A N 1
ATOM 631 C CA . ALA A 1 86 ? 9.852 -17.141 -21.438 1 95.88 86 ALA A CA 1
ATOM 632 C C . ALA A 1 86 ? 11.062 -17.719 -22.172 1 95.88 86 ALA A C 1
ATOM 634 O O . ALA A 1 86 ? 11.164 -18.922 -22.359 1 95.88 86 ALA A O 1
ATOM 635 N N . SER A 1 87 ? 11.992 -16.781 -22.484 1 96.31 87 SER A N 1
ATOM 636 C CA . SER A 1 87 ? 13.234 -17.188 -23.125 1 96.31 87 SER A CA 1
ATOM 637 C C . SER A 1 87 ? 14.016 -18.172 -22.25 1 96.31 87 SER A C 1
ATOM 639 O O . SER A 1 87 ? 14.094 -17.984 -21.031 1 96.31 87 SER A O 1
ATOM 641 N N . LEU A 1 88 ? 14.641 -19.125 -22.891 1 96.81 88 LEU A N 1
ATOM 642 C CA . LEU A 1 88 ? 15.438 -20.109 -22.156 1 96.81 88 LEU A CA 1
ATOM 643 C C . LEU A 1 88 ? 16.703 -19.469 -21.578 1 96.81 88 LEU A C 1
ATOM 645 O O . LEU A 1 88 ? 17.344 -20.047 -20.703 1 96.81 88 LEU A O 1
ATOM 649 N N . ASP A 1 89 ? 16.969 -18.234 -22 1 95.75 89 ASP A N 1
ATOM 650 C CA . ASP A 1 89 ? 18.125 -17.5 -21.5 1 95.75 89 ASP A CA 1
ATOM 651 C C . ASP A 1 89 ? 17.75 -16.594 -20.312 1 95.75 89 ASP A C 1
ATOM 653 O O . ASP A 1 89 ? 18.609 -15.969 -19.703 1 95.75 89 ASP A O 1
ATOM 657 N N . TYR A 1 90 ? 16.5 -16.703 -19.969 1 91.56 90 TYR A N 1
ATOM 658 C CA . TYR A 1 90 ? 15.969 -15.883 -18.875 1 91.56 90 TYR A CA 1
ATOM 659 C C . TYR A 1 90 ? 16.281 -16.5 -17.531 1 91.56 90 TYR A C 1
ATOM 661 O O . TYR A 1 90 ? 16.25 -17.734 -17.375 1 91.56 90 TYR A O 1
ATOM 669 N N . GLY A 1 91 ? 16.562 -15.578 -16.578 1 87.75 91 GLY A N 1
ATOM 670 C CA . GLY A 1 91 ? 16.688 -16.031 -15.203 1 87.75 91 GLY A CA 1
ATOM 671 C C . GLY A 1 91 ? 18.109 -16.016 -14.68 1 87.75 91 GLY A C 1
ATOM 672 O O . GLY A 1 91 ? 19.062 -16 -15.469 1 87.75 91 GLY A O 1
ATOM 673 N N . ALA A 1 92 ? 18.266 -15.969 -13.406 1 85.88 92 ALA A N 1
ATOM 674 C CA . ALA A 1 92 ? 19.5 -16 -12.641 1 85.88 92 ALA A CA 1
ATOM 675 C C . ALA A 1 92 ? 19.297 -16.688 -11.297 1 85.88 92 ALA A C 1
ATOM 677 O O . ALA A 1 92 ? 18.219 -16.625 -10.719 1 85.88 92 ALA A O 1
ATOM 678 N N . PRO A 1 93 ? 20.281 -17.406 -10.656 1 87.88 93 PRO A N 1
ATOM 679 C CA . PRO A 1 93 ? 21.641 -17.531 -11.164 1 87.88 93 PRO A CA 1
ATOM 680 C C . PRO A 1 93 ? 21.75 -18.5 -12.344 1 87.88 93 PRO A C 1
ATOM 682 O O . PRO A 1 93 ? 22.75 -18.516 -13.047 1 87.88 93 PRO A O 1
ATOM 685 N N . TYR A 1 94 ? 20.672 -19.344 -12.508 1 93.31 94 TYR A N 1
ATOM 686 C CA . TYR A 1 94 ? 20.609 -20.219 -13.672 1 93.31 94 TYR A CA 1
ATOM 687 C C . TYR A 1 94 ? 19.469 -19.797 -14.602 1 93.31 94 TYR A C 1
ATOM 689 O O . TYR A 1 94 ? 18.406 -19.359 -14.141 1 93.31 94 TYR A O 1
ATOM 697 N N . THR A 1 95 ? 19.703 -20 -15.844 1 96 95 THR A N 1
ATOM 698 C CA . THR A 1 95 ? 18.656 -19.719 -16.812 1 96 95 THR A CA 1
ATOM 699 C C . THR A 1 95 ? 17.594 -20.812 -16.797 1 96 95 THR A C 1
ATOM 701 O O . THR A 1 95 ? 17.812 -21.891 -16.234 1 96 95 THR A O 1
ATOM 704 N N . LEU A 1 96 ? 16.453 -20.469 -17.391 1 97.12 96 LEU A N 1
ATOM 705 C CA . LEU A 1 96 ? 15.414 -21.484 -17.547 1 97.12 96 LEU A CA 1
ATOM 706 C C . LEU A 1 96 ? 15.938 -22.703 -18.281 1 97.12 96 LEU A C 1
ATOM 708 O O . LEU A 1 96 ? 15.711 -23.844 -17.859 1 97.12 96 LEU A O 1
ATOM 712 N N . GLY A 1 97 ? 16.719 -22.438 -19.328 1 97.5 97 GLY A N 1
ATOM 713 C CA . GLY A 1 97 ? 17.266 -23.531 -20.109 1 97.5 97 GLY A CA 1
ATOM 714 C C . GLY A 1 97 ? 18.188 -24.438 -19.312 1 97.5 97 GLY A C 1
ATOM 715 O O . GLY A 1 97 ? 18.094 -25.656 -19.406 1 97.5 97 GLY A O 1
ATOM 716 N N . GLN A 1 98 ? 19.094 -23.875 -18.562 1 97.69 98 GLN A N 1
ATOM 717 C CA . GLN A 1 98 ? 20.031 -24.625 -17.75 1 97.69 98 GLN A CA 1
ATOM 718 C C . GLN A 1 98 ? 19.297 -25.484 -16.719 1 97.69 98 GLN A C 1
ATOM 720 O O . GLN A 1 98 ? 19.594 -26.672 -16.547 1 97.69 98 GLN A O 1
ATOM 725 N N . ALA A 1 99 ? 18.344 -24.875 -16.078 1 97.62 99 ALA A N 1
ATOM 726 C CA . ALA A 1 99 ? 17.609 -25.547 -15 1 97.62 99 ALA A CA 1
ATOM 727 C C . ALA A 1 99 ? 16.75 -26.688 -15.555 1 97.62 99 ALA A C 1
ATOM 729 O O . ALA A 1 99 ? 16.781 -27.797 -15.039 1 97.62 99 ALA A O 1
ATOM 730 N N . GLN A 1 100 ? 16.016 -26.406 -16.609 1 98.06 100 GLN A N 1
ATOM 731 C CA . GLN A 1 100 ? 15.125 -27.391 -17.203 1 98.06 100 GLN A CA 1
ATOM 732 C C . GLN A 1 100 ? 15.914 -28.547 -17.797 1 98.06 100 GLN A C 1
ATOM 734 O O . GLN A 1 100 ? 15.508 -29.703 -17.672 1 98.06 100 GLN A O 1
ATOM 739 N N . ASP A 1 101 ? 17.031 -28.266 -18.422 1 97.88 101 ASP A N 1
ATOM 740 C CA . ASP A 1 101 ? 17.875 -29.312 -18.984 1 97.88 101 ASP A CA 1
ATOM 741 C C . ASP A 1 101 ? 18.406 -30.234 -17.891 1 97.88 101 ASP A C 1
ATOM 743 O O . ASP A 1 101 ? 18.453 -31.453 -18.078 1 97.88 101 ASP A O 1
ATOM 747 N N . HIS A 1 102 ? 18.812 -29.672 -16.828 1 97.81 102 HIS A N 1
ATOM 748 C CA . HIS A 1 102 ? 19.297 -30.453 -15.695 1 97.81 102 HIS A CA 1
ATOM 749 C C . HIS A 1 102 ? 18.234 -31.438 -15.211 1 97.81 102 HIS A C 1
ATOM 751 O O . HIS A 1 102 ? 18.531 -32.625 -14.984 1 97.81 102 HIS A O 1
ATOM 757 N N . ILE A 1 103 ? 17 -30.984 -15.047 1 97.75 103 ILE A N 1
ATOM 758 C CA . ILE A 1 103 ? 15.906 -31.812 -14.562 1 97.75 103 ILE A CA 1
ATOM 759 C C . ILE A 1 103 ? 15.586 -32.906 -15.586 1 97.75 103 ILE A C 1
ATOM 761 O O . ILE A 1 103 ? 15.414 -34.062 -15.227 1 97.75 103 ILE A O 1
ATOM 765 N N . ALA A 1 104 ? 15.57 -32.531 -16.859 1 97 104 ALA A N 1
ATOM 766 C CA . ALA A 1 104 ? 15.203 -33.438 -17.953 1 97 104 ALA A CA 1
ATOM 767 C C . ALA A 1 104 ? 16.203 -34.594 -18.047 1 97 104 ALA A C 1
ATOM 769 O O . ALA A 1 104 ? 15.844 -35.688 -18.422 1 97 104 ALA A O 1
ATOM 770 N N . ARG A 1 105 ? 17.375 -34.375 -17.688 1 96.94 105 ARG A N 1
ATOM 771 C CA . ARG A 1 105 ? 18.438 -35.375 -17.797 1 96.94 105 ARG A CA 1
ATOM 772 C C . ARG A 1 105 ? 18.531 -36.219 -16.531 1 96.94 105 ARG A C 1
ATOM 774 O O . ARG A 1 105 ? 19.266 -37.188 -16.5 1 96.94 105 ARG A O 1
ATOM 781 N N . GLY A 1 106 ? 17.828 -35.781 -15.578 1 95 106 GLY A N 1
ATOM 782 C CA . GLY A 1 106 ? 17.891 -36.469 -14.289 1 95 106 GLY A CA 1
ATOM 783 C C . GLY A 1 106 ? 16.875 -37.562 -14.141 1 95 106 GLY A C 1
ATOM 784 O O . GLY A 1 106 ? 16.234 -37.969 -15.117 1 95 106 GLY A O 1
ATOM 785 N N . ASP A 1 107 ? 16.641 -38.031 -12.914 1 93.62 107 ASP A N 1
ATOM 786 C CA . ASP A 1 107 ? 15.836 -39.188 -12.586 1 93.62 107 ASP A CA 1
ATOM 787 C C . ASP A 1 107 ? 14.359 -38.969 -12.898 1 93.62 107 ASP A C 1
ATOM 789 O O . ASP A 1 107 ? 13.617 -39.906 -13.18 1 93.62 107 ASP A O 1
ATOM 793 N N . LEU A 1 108 ? 13.961 -37.688 -12.922 1 94.56 108 LEU A N 1
ATOM 794 C CA . LEU A 1 108 ? 12.562 -37.344 -13.164 1 94.56 108 LEU A CA 1
ATOM 795 C C . LEU A 1 108 ? 12.32 -37.094 -14.641 1 94.56 108 LEU A C 1
ATOM 797 O O . LEU A 1 108 ? 11.18 -36.844 -15.055 1 94.56 108 LEU A O 1
ATOM 801 N N . GLY A 1 109 ? 13.305 -37.125 -15.383 1 93.94 109 GLY A N 1
ATOM 802 C CA . GLY A 1 109 ? 13.258 -36.719 -16.781 1 93.94 109 GLY A CA 1
ATOM 803 C C . GLY A 1 109 ? 12.227 -37.5 -17.594 1 93.94 109 GLY A C 1
ATOM 804 O O . GLY A 1 109 ? 11.602 -36.938 -18.484 1 93.94 109 GLY A O 1
ATOM 805 N N . SER A 1 110 ? 12.023 -38.75 -17.266 1 93.81 110 SER A N 1
ATOM 806 C CA . SER A 1 110 ? 11.109 -39.594 -18.047 1 93.81 110 SER A CA 1
ATOM 807 C C . SER A 1 110 ? 9.656 -39.219 -17.781 1 93.81 110 SER A C 1
ATOM 809 O O . SER A 1 110 ? 8.773 -39.531 -18.578 1 93.81 110 SER A O 1
ATOM 811 N N . ARG A 1 111 ? 9.383 -38.469 -16.719 1 95.81 111 ARG A N 1
ATOM 812 C CA . ARG A 1 111 ? 8.016 -38.156 -16.328 1 95.81 111 ARG A CA 1
ATOM 813 C C . ARG A 1 111 ? 7.691 -36.688 -16.609 1 95.81 111 ARG A C 1
ATOM 815 O O . ARG A 1 111 ? 6.57 -36.25 -16.359 1 95.81 111 ARG A O 1
ATOM 822 N N . ILE A 1 112 ? 8.656 -35.906 -17.109 1 98.12 112 ILE A N 1
ATOM 823 C CA . ILE A 1 112 ? 8.477 -34.469 -17.281 1 98.12 112 ILE A CA 1
ATOM 824 C C . ILE A 1 112 ? 8.859 -34.062 -18.703 1 98.12 112 ILE A C 1
ATOM 826 O O . ILE A 1 112 ? 9.906 -34.469 -19.203 1 98.12 112 ILE A O 1
ATOM 830 N N . THR A 1 113 ? 8.07 -33.375 -19.359 1 98.38 113 THR A N 1
ATOM 831 C CA . THR A 1 113 ? 8.398 -32.719 -20.625 1 98.38 113 THR A CA 1
ATOM 832 C C . THR A 1 113 ? 8.258 -31.203 -20.516 1 98.38 113 THR A C 1
ATOM 834 O O . THR A 1 113 ? 7.195 -30.688 -20.156 1 98.38 113 THR A O 1
ATOM 837 N N . PHE A 1 114 ? 9.344 -30.484 -20.797 1 98.56 114 PHE A N 1
ATOM 838 C CA . PHE A 1 114 ? 9.32 -29.031 -20.797 1 98.56 114 PHE A CA 1
ATOM 839 C C . PHE A 1 114 ? 8.992 -28.5 -22.172 1 98.56 114 PHE A C 1
ATOM 841 O O . PHE A 1 114 ? 9.477 -29.016 -23.188 1 98.56 114 PHE A O 1
ATOM 848 N N . TRP A 1 115 ? 8.125 -27.453 -22.188 1 98.31 115 TRP A N 1
ATOM 849 C CA . TRP A 1 115 ? 7.723 -26.797 -23.438 1 98.31 115 TRP A CA 1
ATOM 850 C C . TRP A 1 115 ? 7.91 -25.281 -23.344 1 98.31 115 TRP A C 1
ATOM 852 O O . TRP A 1 115 ? 7.32 -24.641 -22.469 1 98.31 115 TRP A O 1
ATOM 862 N N . GLN A 1 116 ? 8.742 -24.719 -24.188 1 98.44 116 GLN A N 1
ATOM 863 C CA . GLN A 1 116 ? 8.773 -23.266 -24.328 1 98.44 116 GLN A CA 1
ATOM 864 C C . GLN A 1 116 ? 7.699 -22.781 -25.297 1 98.44 116 GLN A C 1
ATOM 866 O O . GLN A 1 116 ? 7.98 -22.547 -26.469 1 98.44 116 GLN A O 1
ATOM 871 N N . ARG A 1 117 ? 6.512 -22.578 -24.781 1 97.75 117 ARG A N 1
ATOM 872 C CA . ARG A 1 117 ? 5.359 -22.266 -25.625 1 97.75 117 ARG A CA 1
ATOM 873 C C . ARG A 1 117 ? 4.379 -21.359 -24.875 1 97.75 117 ARG A C 1
ATOM 875 O O . ARG A 1 117 ? 4.266 -21.438 -23.656 1 97.75 117 ARG A O 1
ATOM 882 N N . GLN A 1 118 ? 3.711 -20.578 -25.641 1 97.31 118 GLN A N 1
ATOM 883 C CA . GLN A 1 118 ? 2.469 -20 -25.156 1 97.31 118 GLN A CA 1
ATOM 884 C C . GLN A 1 118 ? 1.378 -21.047 -25.016 1 97.31 118 GLN A C 1
ATOM 886 O O . GLN A 1 118 ? 1.33 -22 -25.812 1 97.31 118 GLN A O 1
ATOM 891 N N . LEU A 1 119 ? 0.495 -20.891 -24.078 1 97.88 119 LEU A N 1
ATOM 892 C CA . LEU A 1 119 ? -0.521 -21.906 -23.781 1 97.88 119 LEU A CA 1
ATOM 893 C C . LEU A 1 119 ? -1.341 -22.234 -25.031 1 97.88 119 LEU A C 1
ATOM 895 O O . LEU A 1 119 ? -1.544 -23.406 -25.359 1 97.88 119 LEU A O 1
ATOM 899 N N . GLN A 1 120 ? -1.778 -21.219 -25.766 1 96.25 120 GLN A N 1
ATOM 900 C CA . GLN A 1 120 ? -2.621 -21.438 -26.938 1 96.25 120 GLN A CA 1
ATOM 901 C C . GLN A 1 120 ? -1.897 -22.266 -28 1 96.25 120 GLN A C 1
ATOM 903 O O . GLN A 1 120 ? -2.477 -23.203 -28.562 1 96.25 120 GLN A O 1
ATOM 908 N N . ASP A 1 121 ? -0.683 -21.906 -28.25 1 97.44 121 ASP A N 1
ATOM 909 C CA . ASP A 1 121 ? 0.117 -22.641 -29.219 1 97.44 121 ASP A CA 1
ATOM 910 C C . ASP A 1 121 ? 0.337 -24.094 -28.781 1 97.44 121 ASP A C 1
ATOM 912 O O . ASP A 1 121 ? 0.254 -25.016 -29.594 1 97.44 121 ASP A O 1
ATOM 916 N N . PHE A 1 122 ? 0.629 -24.219 -27.531 1 98.31 122 PHE A N 1
ATOM 917 C CA . PHE A 1 122 ? 0.862 -25.547 -26.969 1 98.31 122 PHE A CA 1
ATOM 918 C C . PHE A 1 122 ? -0.366 -26.422 -27.141 1 98.31 122 PHE A C 1
ATOM 920 O O . PHE A 1 122 ? -0.251 -27.578 -27.547 1 98.31 122 PHE A O 1
ATOM 927 N N . LEU A 1 123 ? -1.532 -25.953 -26.828 1 97.69 123 LEU A N 1
ATOM 928 C CA . LEU A 1 123 ? -2.766 -26.719 -26.906 1 97.69 123 LEU A CA 1
ATOM 929 C C . LEU A 1 123 ? -3.096 -27.062 -28.359 1 97.69 123 LEU A C 1
ATOM 931 O O . LEU A 1 123 ? -3.65 -28.125 -28.641 1 97.69 123 LEU A O 1
ATOM 935 N N . GLN A 1 124 ? -2.76 -26.188 -29.266 1 96.81 124 GLN A N 1
ATOM 936 C CA . GLN A 1 124 ? -2.934 -26.484 -30.688 1 96.81 124 GLN A CA 1
ATOM 937 C C . GLN A 1 124 ? -2.018 -27.625 -31.109 1 96.81 124 GLN A C 1
ATOM 939 O O . GLN A 1 124 ? -2.443 -28.531 -31.844 1 96.81 124 GLN A O 1
ATOM 944 N N . GLU A 1 125 ? -0.842 -27.578 -30.625 1 97.5 125 GLU A N 1
ATOM 945 C CA . GLU A 1 125 ? 0.171 -28.547 -31.016 1 97.5 125 GLU A CA 1
ATOM 946 C C . GLU A 1 125 ? -0.142 -29.938 -30.453 1 97.5 125 GLU A C 1
ATOM 948 O O . GLU A 1 125 ? 0.222 -30.953 -31.047 1 97.5 125 GLU A O 1
ATOM 953 N N . THR A 1 126 ? -0.848 -29.922 -29.359 1 97.19 126 THR A N 1
ATOM 954 C CA . THR A 1 126 ? -1.104 -31.203 -28.703 1 97.19 126 THR A CA 1
ATOM 955 C C . THR A 1 126 ? -2.482 -31.734 -29.078 1 97.19 126 THR A C 1
ATOM 957 O O . THR A 1 126 ? -2.938 -32.75 -28.531 1 97.19 126 THR A O 1
ATOM 960 N N . GLY A 1 127 ? -3.189 -31.109 -29.938 1 95.5 127 GLY A N 1
ATOM 961 C CA . GLY A 1 127 ? -4.445 -31.594 -30.5 1 95.5 127 GLY A CA 1
ATOM 962 C C . GLY A 1 127 ? -5.531 -31.75 -29.453 1 95.5 127 GLY A C 1
ATOM 963 O O . GLY A 1 127 ? -5.832 -30.812 -28.703 1 95.5 127 GLY A O 1
ATOM 964 N N . ASP A 1 128 ? -6 -33.031 -29.312 1 95.5 128 ASP A N 1
ATOM 965 C CA . ASP A 1 128 ? -7.137 -33.281 -28.438 1 95.5 128 ASP A CA 1
ATOM 966 C C . ASP A 1 128 ? -6.68 -33.875 -27.094 1 95.5 128 ASP A C 1
ATOM 968 O O . ASP A 1 128 ? -7.5 -34.375 -26.328 1 95.5 128 ASP A O 1
ATOM 972 N N . LYS A 1 129 ? -5.406 -33.75 -26.906 1 97.25 129 LYS A N 1
ATOM 973 C CA . LYS A 1 129 ? -4.898 -34.25 -25.641 1 97.25 129 LYS A CA 1
ATOM 974 C C . LYS A 1 129 ? -5.598 -33.594 -24.453 1 97.25 129 LYS A C 1
ATOM 976 O O . LYS A 1 129 ? -5.914 -32.406 -24.516 1 97.25 129 LYS A O 1
ATOM 981 N N . LYS A 1 130 ? -5.844 -34.406 -23.422 1 98.19 130 LYS A N 1
ATOM 982 C CA . LYS A 1 130 ? -6.453 -33.906 -22.203 1 98.19 130 LYS A CA 1
ATOM 983 C C . LYS A 1 130 ? -5.582 -34.188 -20.984 1 98.19 130 LYS A C 1
ATOM 985 O O . LYS A 1 130 ? -4.742 -35.094 -2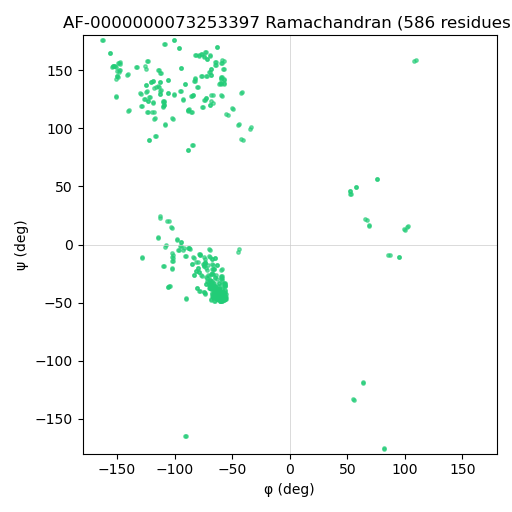1.031 1 98.19 130 LYS A O 1
ATOM 990 N N . TRP A 1 131 ? -5.758 -33.469 -19.969 1 98.62 131 TRP A N 1
ATOM 991 C CA . TRP A 1 131 ? -5.039 -33.656 -18.719 1 98.62 131 TRP A CA 1
ATOM 992 C C . TRP A 1 131 ? -6.012 -33.812 -17.547 1 98.62 131 TRP A C 1
ATOM 994 O O . TRP A 1 131 ? -7.145 -33.312 -17.609 1 98.62 131 TRP A O 1
ATOM 1004 N N . ASP A 1 132 ? -5.535 -34.5 -16.531 1 97.88 132 ASP A N 1
ATOM 1005 C CA . ASP A 1 132 ? -6.344 -34.656 -15.32 1 97.88 132 ASP A CA 1
ATOM 1006 C C . ASP A 1 132 ? -6.492 -33.312 -14.594 1 97.88 132 ASP A C 1
ATOM 1008 O O . ASP A 1 132 ? -7.551 -33 -14.039 1 97.88 132 ASP A O 1
ATOM 1012 N N . CYS A 1 133 ? -5.449 -32.531 -14.57 1 97.5 133 CYS A N 1
ATOM 1013 C CA . CYS A 1 133 ? -5.523 -31.219 -13.953 1 97.5 133 CYS A CA 1
ATOM 1014 C C . CYS A 1 133 ? -4.5 -30.266 -14.57 1 97.5 133 CYS A C 1
ATOM 1016 O O . CYS A 1 133 ? -3.51 -30.719 -15.156 1 97.5 133 CYS A O 1
ATOM 1018 N N . ALA A 1 134 ? -4.773 -29 -14.531 1 98.75 134 ALA A N 1
ATOM 1019 C CA . ALA A 1 134 ? -3.818 -27.922 -14.781 1 98.75 134 ALA A CA 1
ATOM 1020 C C . ALA A 1 134 ? -3.418 -27.234 -13.484 1 98.75 134 ALA A C 1
ATOM 1022 O O . ALA A 1 134 ? -4.246 -27.062 -12.586 1 98.75 134 ALA A O 1
ATOM 1023 N N . VAL A 1 135 ? -2.172 -26.891 -13.398 1 98.69 135 VAL A N 1
ATOM 1024 C CA . VAL A 1 135 ? -1.639 -26.281 -12.188 1 98.69 135 VAL A CA 1
ATOM 1025 C C . VAL A 1 135 ? -1.018 -24.922 -12.523 1 98.69 135 VAL A C 1
ATOM 1027 O O . VAL A 1 135 ? -0.176 -24.828 -13.414 1 98.69 135 VAL A O 1
ATOM 1030 N N . LEU A 1 136 ? -1.469 -23.859 -11.883 1 98.75 136 LEU A N 1
ATOM 1031 C CA . LEU A 1 136 ? -0.895 -22.516 -11.906 1 98.75 136 LEU A CA 1
ATOM 1032 C C . LEU A 1 136 ? -0.429 -22.109 -10.516 1 98.75 136 LEU A C 1
ATOM 1034 O O . LEU A 1 136 ? -1.25 -21.812 -9.641 1 98.75 136 LEU A O 1
ATOM 1038 N N . VAL A 1 137 ? 0.882 -22.047 -10.312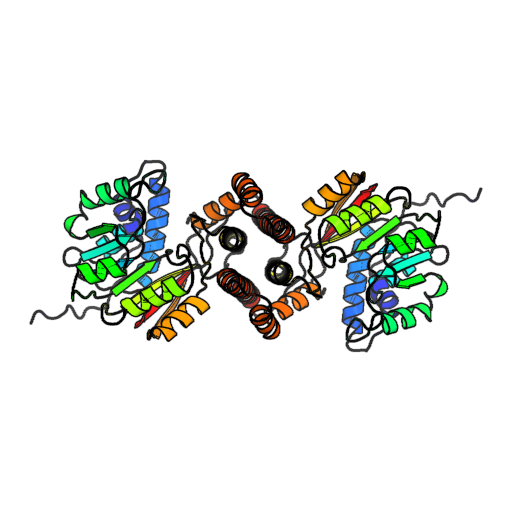 1 98.62 137 VAL A N 1
ATOM 1039 C CA . VAL A 1 137 ? 1.422 -21.719 -9 1 98.62 137 VAL A CA 1
ATOM 1040 C C . VAL A 1 137 ? 2.35 -20.5 -9.117 1 98.62 137 VAL A C 1
ATOM 1042 O O . VAL A 1 137 ? 3.414 -20.594 -9.734 1 98.62 137 VAL A O 1
ATOM 1045 N N . HIS A 1 138 ? 1.948 -19.391 -8.492 1 98.12 138 HIS A N 1
ATOM 1046 C CA . HIS A 1 138 ? 2.736 -18.172 -8.406 1 98.12 138 HIS A CA 1
ATOM 1047 C C . HIS A 1 138 ? 3.201 -17.703 -9.781 1 98.12 138 HIS A C 1
ATOM 1049 O O . HIS A 1 138 ? 4.363 -17.344 -9.961 1 98.12 138 HIS A O 1
ATOM 1055 N N . CYS A 1 139 ? 2.285 -17.75 -10.758 1 97.88 139 CYS A N 1
ATOM 1056 C CA . CYS A 1 139 ? 2.68 -17.359 -12.102 1 97.88 139 CYS A CA 1
ATOM 1057 C C . CYS A 1 139 ? 1.717 -16.328 -12.672 1 97.88 139 CYS A C 1
ATOM 1059 O O . CYS A 1 139 ? 2.006 -15.703 -13.695 1 97.88 139 CYS A O 1
ATOM 1061 N N . ILE A 1 140 ? 0.594 -16.109 -12.031 1 98.31 140 ILE A N 1
ATOM 1062 C CA . ILE A 1 140 ? -0.465 -15.266 -12.578 1 98.31 140 ILE A CA 1
ATOM 1063 C C . ILE A 1 140 ? -0.011 -13.805 -12.586 1 98.31 140 ILE A C 1
ATOM 1065 O O . ILE A 1 140 ? -0.332 -13.055 -13.508 1 98.31 140 ILE A O 1
ATOM 1069 N N . TRP A 1 141 ? 0.786 -13.336 -11.578 1 97.94 141 TRP A N 1
ATOM 1070 C CA . TRP A 1 141 ? 1.239 -11.953 -11.477 1 97.94 141 TRP A CA 1
ATOM 1071 C C . TRP A 1 141 ? 2.203 -11.617 -12.609 1 97.94 141 TRP A C 1
ATOM 1073 O O . TRP A 1 141 ? 2.479 -10.445 -12.867 1 97.94 141 TRP A O 1
ATOM 1083 N N . TYR A 1 142 ? 2.701 -12.648 -13.352 1 96.06 142 TYR A N 1
ATOM 1084 C CA . TYR A 1 142 ? 3.611 -12.438 -14.469 1 96.06 142 TYR A CA 1
ATOM 1085 C C . TYR A 1 142 ? 2.84 -12.117 -15.742 1 96.06 142 TYR A C 1
ATOM 1087 O O . TYR A 1 142 ? 3.436 -11.75 -16.766 1 96.06 142 TYR A O 1
ATOM 1095 N N . LEU A 1 143 ? 1.544 -12.281 -15.727 1 95.56 143 LEU A N 1
ATOM 1096 C CA . LEU A 1 143 ? 0.73 -11.984 -16.891 1 95.56 143 LEU A CA 1
ATOM 1097 C C . LEU A 1 143 ? 0.633 -10.477 -17.125 1 95.56 143 LEU A C 1
ATOM 1099 O O . LEU A 1 143 ? 0.724 -9.695 -16.172 1 95.56 143 LEU A O 1
ATOM 1103 N N . ASP A 1 144 ? 0.301 -10.117 -18.328 1 92.06 144 ASP A N 1
ATOM 1104 C CA . ASP A 1 144 ? 0.325 -8.711 -18.719 1 92.06 144 ASP A CA 1
ATOM 1105 C C . ASP A 1 144 ? -0.928 -7.988 -18.234 1 92.06 144 ASP A C 1
ATOM 1107 O O . ASP A 1 144 ? -0.882 -6.793 -17.922 1 92.06 144 ASP A O 1
ATOM 1111 N N . ASN A 1 145 ? -2.008 -8.695 -18.297 1 93.75 145 ASN A N 1
ATOM 1112 C CA . ASN A 1 145 ? -3.285 -8.07 -17.969 1 93.75 145 ASN A CA 1
ATOM 1113 C C . ASN A 1 145 ? -4.363 -9.117 -17.688 1 93.75 145 ASN A C 1
ATOM 1115 O O . ASN A 1 145 ? -4.129 -10.312 -17.859 1 93.75 145 ASN A O 1
ATOM 1119 N N . GLU A 1 146 ? -5.473 -8.68 -17.328 1 95.94 146 GLU A N 1
ATOM 1120 C CA . GLU A 1 146 ? -6.598 -9.531 -16.969 1 95.94 146 GLU A CA 1
ATOM 1121 C C . GLU A 1 146 ? -7.082 -10.344 -18.172 1 95.94 146 GLU A C 1
ATOM 1123 O O . GLU A 1 146 ? -7.488 -11.5 -18.016 1 95.94 146 GLU A O 1
ATOM 1128 N N . LYS A 1 147 ? -7.082 -9.797 -19.312 1 96.5 147 LYS A N 1
ATOM 1129 C CA . LYS A 1 147 ? -7.559 -10.453 -20.531 1 96.5 147 LYS A CA 1
ATOM 1130 C C . LYS A 1 147 ? -6.738 -11.703 -20.828 1 96.5 147 LYS A C 1
ATOM 1132 O O . LYS A 1 147 ? -7.281 -12.711 -21.281 1 96.5 147 LYS A O 1
ATOM 1137 N N . THR A 1 148 ? -5.445 -11.594 -20.578 1 96.5 148 THR A N 1
ATOM 1138 C CA . THR A 1 148 ? -4.578 -12.742 -20.797 1 96.5 148 THR A CA 1
ATOM 1139 C C . THR A 1 148 ? -5.016 -13.93 -19.938 1 96.5 148 THR A C 1
ATOM 1141 O O . THR A 1 148 ? -5.109 -15.055 -20.438 1 96.5 148 THR A O 1
ATOM 1144 N N . LEU A 1 149 ? -5.34 -13.695 -18.672 1 98 149 LEU A N 1
ATOM 1145 C CA . LEU A 1 149 ? -5.816 -14.766 -17.797 1 98 149 LEU A CA 1
ATOM 1146 C C . LEU A 1 149 ? -7.152 -15.312 -18.297 1 98 149 LEU A C 1
ATOM 1148 O O . LEU A 1 149 ? -7.363 -16.531 -18.312 1 98 149 LEU A O 1
ATOM 1152 N N . SER A 1 150 ? -8.047 -14.406 -18.656 1 98.06 150 SER A N 1
ATOM 1153 C CA . SER A 1 150 ? -9.359 -14.805 -19.156 1 98.06 150 SER A CA 1
ATOM 1154 C C . SER A 1 150 ? -9.234 -15.742 -20.344 1 98.06 150 SER A C 1
ATOM 1156 O O . SER A 1 150 ? -9.875 -16.797 -20.391 1 98.06 150 SER A O 1
ATOM 1158 N N . GLN A 1 151 ? -8.398 -15.391 -21.266 1 97.88 151 GLN A N 1
ATOM 1159 C CA . GLN A 1 151 ? -8.188 -16.203 -22.453 1 97.88 151 GLN A CA 1
ATOM 1160 C C . GLN A 1 151 ? -7.59 -17.562 -22.094 1 97.88 151 GLN A C 1
ATOM 1162 O O . GLN A 1 151 ? -7.996 -18.578 -22.641 1 97.88 151 GLN A O 1
ATOM 1167 N N . MET A 1 152 ? -6.641 -17.562 -21.203 1 98.25 152 MET A N 1
ATOM 1168 C CA . MET A 1 152 ? -6.016 -18.812 -20.766 1 98.25 152 MET A CA 1
ATOM 1169 C C . MET A 1 152 ? -7.051 -19.75 -20.156 1 98.25 152 MET A C 1
ATOM 1171 O O . MET A 1 152 ? -7.109 -20.938 -20.516 1 98.25 152 MET A O 1
ATOM 1175 N N . LEU A 1 153 ? -7.875 -19.219 -19.266 1 98.38 153 LEU A N 1
ATOM 1176 C CA . LEU A 1 153 ? -8.836 -20.047 -18.547 1 98.38 153 LEU A CA 1
ATOM 1177 C C . LEU A 1 153 ? -9.93 -20.562 -19.484 1 98.38 153 LEU A C 1
ATOM 1179 O O . LEU A 1 153 ? -10.406 -21.688 -19.328 1 98.38 153 LEU A O 1
ATOM 1183 N N . GLN A 1 154 ? -10.305 -19.734 -20.438 1 97.88 154 GLN A N 1
ATOM 1184 C CA . GLN A 1 154 ? -11.281 -20.156 -21.438 1 97.88 154 GLN A CA 1
ATOM 1185 C C . GLN A 1 154 ? -10.734 -21.297 -22.281 1 97.88 154 GLN A C 1
ATOM 1187 O O . GLN A 1 154 ? -11.445 -22.266 -22.562 1 97.88 154 GLN A O 1
ATOM 1192 N N . THR A 1 155 ? -9.5 -21.156 -22.688 1 96.69 155 THR A N 1
ATOM 1193 C CA . THR A 1 155 ? -8.898 -22.141 -23.578 1 96.69 155 THR A CA 1
ATOM 1194 C C . THR A 1 155 ? -8.703 -23.469 -22.844 1 96.69 155 THR A C 1
ATOM 1196 O O . THR A 1 155 ? -8.703 -24.531 -23.469 1 96.69 155 THR A O 1
ATOM 1199 N N . LEU A 1 156 ? -8.578 -23.453 -21.531 1 98.12 156 LEU A N 1
ATOM 1200 C CA . LEU A 1 156 ? -8.336 -24.656 -20.75 1 98.12 156 LEU A CA 1
ATOM 1201 C C . LEU A 1 156 ? -9.633 -25.438 -20.531 1 98.12 156 LEU A C 1
ATOM 1203 O O . LEU A 1 156 ? -9.594 -26.609 -20.156 1 98.12 156 LEU A O 1
ATOM 1207 N N . LYS A 1 157 ? -10.758 -24.75 -20.688 1 95.81 157 LYS A N 1
ATOM 1208 C CA . LYS A 1 157 ? -12.039 -25.438 -20.516 1 95.81 157 LYS A CA 1
ATOM 1209 C C . LYS A 1 157 ? -12.188 -26.609 -21.484 1 95.81 157 LYS A C 1
ATOM 1211 O O . LYS A 1 157 ? -11.953 -26.453 -22.688 1 95.81 157 LYS A O 1
ATOM 1216 N N . GLY A 1 158 ? -12.508 -27.766 -20.969 1 95.69 158 GLY A N 1
ATOM 1217 C CA . GLY A 1 158 ? -12.695 -28.953 -21.781 1 95.69 158 GLY A CA 1
ATOM 1218 C C . GLY A 1 158 ? -11.406 -29.719 -22.031 1 95.69 158 GLY A C 1
ATOM 1219 O O . GLY A 1 158 ? -11.422 -30.844 -22.516 1 95.69 158 GLY A O 1
ATOM 1220 N N . ARG A 1 159 ? -10.266 -29.125 -21.656 1 97.88 159 ARG A N 1
ATOM 1221 C CA . ARG A 1 159 ? -8.977 -29.75 -21.906 1 97.88 159 ARG A CA 1
ATOM 1222 C C . ARG A 1 159 ? -8.414 -30.391 -20.641 1 97.88 159 ARG A C 1
ATOM 1224 O O . ARG A 1 159 ? -7.531 -31.234 -20.703 1 97.88 159 ARG A O 1
ATOM 1231 N N . VAL A 1 160 ? -8.938 -29.938 -19.469 1 98.25 160 VAL A N 1
ATOM 1232 C CA . VAL A 1 160 ? -8.422 -30.422 -18.203 1 98.25 160 VAL A CA 1
ATOM 1233 C C . VAL A 1 160 ? -9.586 -30.797 -17.281 1 98.25 160 VAL A C 1
ATOM 1235 O O . VAL A 1 160 ? -10.68 -30.234 -17.391 1 98.25 160 VAL A O 1
ATOM 1238 N N . GLY A 1 161 ? -9.344 -31.734 -16.375 1 97.38 161 GLY A N 1
ATOM 1239 C CA . GLY A 1 161 ? -10.359 -32.156 -15.438 1 97.38 161 GLY A CA 1
ATOM 1240 C C . GLY A 1 161 ? -10.609 -31.156 -14.328 1 97.38 161 GLY A C 1
ATOM 1241 O O . GLY A 1 161 ? -11.75 -30.922 -13.938 1 97.38 161 GLY A O 1
ATOM 1242 N N . LYS A 1 162 ? -9.57 -30.578 -13.812 1 97.56 162 LYS A N 1
ATOM 1243 C CA . LYS A 1 162 ? -9.672 -29.547 -12.797 1 97.56 162 LYS A CA 1
ATOM 1244 C C . LYS A 1 162 ? -8.516 -28.547 -12.914 1 97.56 162 LYS A C 1
ATOM 1246 O O . LYS A 1 162 ? -7.492 -28.844 -13.523 1 97.56 162 LYS A O 1
ATOM 1251 N N . LEU A 1 163 ? -8.789 -27.406 -12.414 1 98.38 163 LEU A N 1
ATOM 1252 C CA . LEU A 1 163 ? -7.801 -26.328 -12.367 1 98.38 163 LEU A CA 1
ATOM 1253 C C . LEU A 1 163 ? -7.344 -26.078 -10.93 1 98.38 163 LEU A C 1
ATOM 1255 O O . LEU A 1 163 ? -8.172 -25.875 -10.039 1 98.38 163 LEU A O 1
ATOM 1259 N N . CYS A 1 164 ? -6.035 -26.172 -10.656 1 98.69 164 CYS A N 1
ATOM 1260 C CA . CYS A 1 164 ? -5.43 -25.922 -9.352 1 98.69 164 CYS A CA 1
ATOM 1261 C C . CYS A 1 164 ? -4.609 -24.641 -9.367 1 98.69 164 CYS A C 1
ATOM 1263 O O . CYS A 1 164 ? -3.621 -24.547 -10.094 1 98.69 164 CYS A O 1
ATOM 1265 N N . ILE A 1 165 ? -5.012 -23.656 -8.531 1 98.81 165 ILE A N 1
ATOM 1266 C CA . ILE A 1 165 ? -4.371 -22.344 -8.57 1 98.81 165 ILE A CA 1
ATOM 1267 C C . ILE A 1 165 ? -3.846 -22 -7.176 1 98.81 165 ILE A C 1
ATOM 1269 O O . ILE A 1 165 ? -4.531 -22.203 -6.176 1 98.81 165 ILE A O 1
ATOM 1273 N N . ALA A 1 166 ? -2.627 -21.562 -7.094 1 98.81 166 ALA A N 1
ATOM 1274 C CA . ALA A 1 166 ? -2.07 -20.938 -5.902 1 98.81 166 ALA A CA 1
ATOM 1275 C C . ALA A 1 166 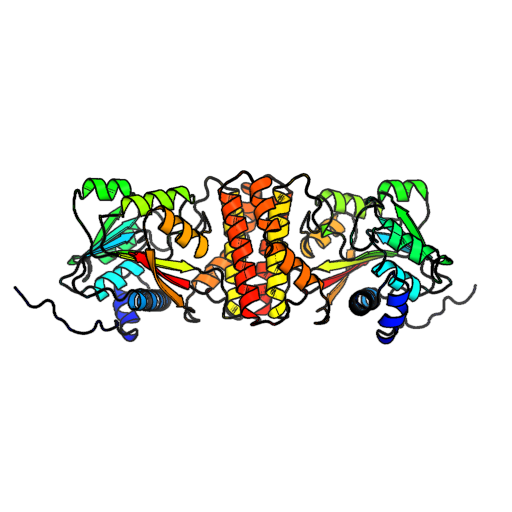? -1.461 -19.578 -6.242 1 98.81 166 ALA A C 1
ATOM 1277 O O . ALA A 1 166 ? -0.63 -19.469 -7.145 1 98.81 166 ALA A O 1
ATOM 1278 N N . GLU A 1 167 ? -1.869 -18.516 -5.57 1 98.69 167 GLU A N 1
ATOM 1279 C CA . GLU A 1 167 ? -1.341 -17.156 -5.746 1 98.69 167 GLU A CA 1
ATOM 1280 C C . GLU A 1 167 ? -1.363 -16.375 -4.434 1 98.69 167 GLU A C 1
ATOM 1282 O O . GLU A 1 167 ? -2.121 -16.719 -3.52 1 98.69 167 GLU A O 1
ATOM 1287 N N . TYR A 1 168 ? -0.507 -15.398 -4.332 1 98.62 168 TYR A N 1
ATOM 1288 C CA . TYR A 1 168 ? -0.472 -14.578 -3.131 1 98.62 168 TYR A CA 1
ATOM 1289 C C . TYR A 1 168 ? -1.817 -13.898 -2.893 1 98.62 168 TYR A C 1
ATOM 1291 O O . TYR A 1 168 ? -2.475 -13.461 -3.838 1 98.62 168 TYR A O 1
ATOM 1299 N N . SER A 1 169 ? -2.217 -13.75 -1.631 1 98.44 169 SER A N 1
ATOM 1300 C CA . SER A 1 169 ? -3.594 -13.414 -1.282 1 98.44 169 SER A CA 1
ATOM 1301 C C . SER A 1 169 ? -3.73 -11.945 -0.923 1 98.44 169 SER A C 1
ATOM 1303 O O . SER A 1 169 ? -4.844 -11.445 -0.738 1 98.44 169 SER A O 1
ATOM 1305 N N . MET A 1 170 ? -2.641 -11.172 -0.816 1 98.38 170 MET A N 1
ATOM 1306 C CA . MET A 1 170 ? -2.607 -9.797 -0.338 1 98.38 170 MET A CA 1
ATOM 1307 C C . MET A 1 170 ? -2.99 -9.719 1.137 1 98.38 170 MET A C 1
ATOM 1309 O O . MET A 1 170 ? -3.424 -8.672 1.618 1 98.38 170 MET A O 1
ATOM 1313 N N . GLN A 1 171 ? -2.854 -10.805 1.817 1 98.19 171 GLN A N 1
ATOM 1314 C CA . GLN A 1 171 ? -3.094 -10.914 3.252 1 98.19 171 GLN A CA 1
ATOM 1315 C C . GLN A 1 171 ? -1.802 -11.219 4.004 1 98.19 171 GLN A C 1
ATOM 1317 O O . GLN A 1 171 ? -0.964 -11.984 3.521 1 98.19 171 GLN A O 1
ATOM 1322 N N . ALA A 1 172 ? -1.602 -10.547 5.09 1 98.38 172 ALA A N 1
ATOM 1323 C CA . ALA A 1 172 ? -0.495 -10.82 6 1 98.38 172 ALA A CA 1
ATOM 1324 C C . ALA A 1 172 ? -1.009 -11.258 7.371 1 98.38 172 ALA A C 1
ATOM 1326 O O . ALA A 1 172 ? -1.248 -10.422 8.242 1 98.38 172 ALA A O 1
ATOM 1327 N N . SER A 1 173 ? -1.151 -12.57 7.609 1 97.5 173 SER A N 1
ATOM 1328 C CA . SER A 1 173 ? -1.536 -13.078 8.922 1 97.5 173 SER A CA 1
ATOM 1329 C C . SER A 1 173 ? -0.445 -12.82 9.953 1 97.5 173 SER A C 1
ATOM 1331 O O . SER A 1 173 ? -0.735 -12.625 11.133 1 97.5 173 SER A O 1
ATOM 1333 N N . GLU A 1 174 ? 0.778 -12.883 9.539 1 97.12 174 GLU A N 1
ATOM 1334 C CA . GLU A 1 174 ? 1.921 -12.492 10.359 1 97.12 174 GLU A CA 1
ATOM 1335 C C . GLU A 1 174 ? 2.328 -11.047 10.094 1 97.12 174 GLU A C 1
ATOM 1337 O O . GLU A 1 174 ? 2.496 -10.648 8.945 1 97.12 174 GLU A O 1
ATOM 1342 N N . THR A 1 175 ? 2.521 -10.32 11.172 1 95.69 175 THR A N 1
ATOM 1343 C CA . THR A 1 175 ? 2.889 -8.914 11.039 1 95.69 175 THR A CA 1
ATOM 1344 C C . THR A 1 175 ? 4.16 -8.766 10.203 1 95.69 175 THR A C 1
ATOM 1346 O O . THR A 1 175 ? 4.309 -7.801 9.453 1 95.69 175 THR A O 1
ATOM 1349 N N . SER A 1 176 ? 5.008 -9.711 10.359 1 98.12 176 SER A N 1
ATOM 1350 C CA . SER A 1 176 ? 6.285 -9.648 9.656 1 98.12 176 SER A CA 1
ATOM 1351 C C . SER A 1 176 ? 6.102 -9.859 8.156 1 98.12 176 SER A C 1
ATOM 1353 O O . SER A 1 176 ? 7.051 -9.711 7.383 1 98.12 176 SER A O 1
ATOM 1355 N N . ALA A 1 177 ? 4.887 -10.148 7.625 1 98.69 177 ALA A N 1
ATOM 1356 C CA . ALA A 1 177 ? 4.613 -10.32 6.203 1 98.69 177 ALA A CA 1
ATOM 1357 C C . ALA A 1 177 ? 4.066 -9.031 5.59 1 98.69 177 ALA A C 1
ATOM 1359 O O . ALA A 1 177 ? 3.898 -8.938 4.375 1 98.69 177 ALA A O 1
ATOM 1360 N N . VAL A 1 178 ? 3.822 -8.016 6.402 1 98.75 178 VAL A N 1
ATOM 1361 C CA . VAL A 1 178 ? 3.244 -6.754 5.945 1 98.75 178 VAL A CA 1
ATOM 1362 C C . VAL A 1 178 ? 4.172 -6.102 4.922 1 98.75 178 VAL A C 1
ATOM 1364 O O . VAL A 1 178 ? 3.717 -5.633 3.873 1 98.75 178 VAL A O 1
ATOM 1367 N N . PRO A 1 179 ? 5.512 -6.062 5.141 1 98.81 179 PRO A N 1
ATOM 1368 C CA . PRO A 1 179 ? 6.387 -5.465 4.129 1 98.81 179 PRO A CA 1
ATOM 1369 C C . PRO A 1 179 ? 6.23 -6.113 2.756 1 98.81 179 PRO A C 1
ATOM 1371 O O . PRO A 1 179 ? 6.371 -5.438 1.732 1 98.81 179 PRO A O 1
ATOM 1374 N N . HIS A 1 180 ? 5.953 -7.406 2.715 1 98.88 180 HIS A N 1
ATOM 1375 C CA . HIS A 1 180 ? 5.777 -8.094 1.439 1 98.88 180 HIS A CA 1
ATOM 1376 C C . HIS A 1 180 ? 4.551 -7.574 0.698 1 98.88 180 HIS A C 1
ATOM 1378 O O . HIS A 1 180 ? 4.602 -7.344 -0.512 1 98.88 180 HIS A O 1
ATOM 1384 N N . VAL A 1 181 ? 3.436 -7.418 1.401 1 98.94 181 VAL A N 1
ATOM 1385 C CA . VAL A 1 181 ? 2.219 -6.867 0.814 1 98.94 181 VAL A CA 1
ATOM 1386 C C . VAL A 1 181 ? 2.506 -5.488 0.227 1 98.94 181 VAL A C 1
ATOM 1388 O O . VAL A 1 181 ? 2.164 -5.211 -0.926 1 98.94 181 VAL A O 1
ATOM 1391 N N . LEU A 1 182 ? 3.164 -4.645 0.972 1 98.88 182 LEU A N 1
ATOM 1392 C CA . LEU A 1 182 ? 3.498 -3.291 0.543 1 98.88 182 LEU A CA 1
ATOM 1393 C C . LEU A 1 182 ? 4.426 -3.318 -0.667 1 98.88 182 LEU A C 1
ATOM 1395 O O . LEU A 1 182 ? 4.258 -2.527 -1.599 1 98.88 182 LEU A O 1
ATOM 1399 N N . ALA A 1 183 ? 5.363 -4.195 -0.631 1 98.81 183 ALA A N 1
ATOM 1400 C CA . ALA A 1 183 ? 6.309 -4.309 -1.74 1 98.81 183 ALA A CA 1
ATOM 1401 C C . ALA A 1 183 ? 5.598 -4.73 -3.023 1 98.81 183 ALA A C 1
ATOM 1403 O O . ALA A 1 183 ? 5.902 -4.219 -4.105 1 98.81 183 ALA A O 1
ATOM 1404 N N . ALA A 1 184 ? 4.691 -5.664 -2.895 1 98.75 184 ALA A N 1
ATOM 1405 C CA . ALA A 1 184 ? 3.93 -6.105 -4.059 1 98.75 184 ALA A CA 1
ATOM 1406 C C . ALA A 1 184 ? 3.156 -4.945 -4.684 1 98.75 184 ALA A C 1
ATOM 1408 O O . ALA A 1 184 ? 3.121 -4.801 -5.906 1 98.75 184 ALA A O 1
ATOM 1409 N N . LEU A 1 185 ? 2.59 -4.121 -3.877 1 98.69 185 LEU A N 1
ATOM 1410 C CA . LEU A 1 185 ? 1.834 -2.969 -4.359 1 98.69 185 LEU A CA 1
ATOM 1411 C C . LEU A 1 185 ? 2.752 -1.972 -5.059 1 98.69 185 LEU A C 1
ATOM 1413 O O . LEU A 1 185 ? 2.391 -1.416 -6.098 1 98.69 185 LEU A O 1
ATOM 1417 N N . ALA A 1 186 ? 3.928 -1.729 -4.48 1 98.62 186 ALA A N 1
ATOM 1418 C CA . ALA A 1 186 ? 4.883 -0.807 -5.086 1 98.62 186 ALA A CA 1
ATOM 1419 C C . ALA A 1 186 ? 5.34 -1.312 -6.453 1 98.62 186 ALA A C 1
ATOM 1421 O O . ALA A 1 186 ? 5.371 -0.551 -7.426 1 98.62 186 ALA A O 1
ATOM 1422 N N . GLN A 1 187 ? 5.645 -2.582 -6.516 1 97.88 187 GLN A N 1
ATOM 1423 C CA . GLN A 1 187 ? 6.098 -3.172 -7.77 1 97.88 187 GLN A CA 1
ATOM 1424 C C . GLN A 1 187 ? 4.996 -3.145 -8.82 1 97.88 187 GLN A C 1
ATOM 1426 O O . GLN A 1 187 ? 5.25 -2.842 -9.992 1 97.88 187 GLN A O 1
ATOM 1431 N N . ALA A 1 188 ? 3.822 -3.475 -8.414 1 97.44 188 ALA A N 1
ATOM 1432 C CA . ALA A 1 188 ? 2.689 -3.441 -9.336 1 97.44 188 ALA A CA 1
ATOM 1433 C C . ALA A 1 188 ? 2.445 -2.027 -9.859 1 97.44 188 ALA A C 1
ATOM 1435 O O . ALA A 1 188 ? 2.086 -1.842 -11.023 1 97.44 188 ALA A O 1
ATOM 1436 N N . THR A 1 189 ? 2.566 -1.044 -8.992 1 97.75 189 THR A N 1
ATOM 1437 C CA . THR A 1 189 ? 2.402 0.347 -9.398 1 97.75 189 THR A CA 1
ATOM 1438 C C . THR A 1 189 ? 3.432 0.724 -10.461 1 97.75 189 THR A C 1
ATOM 1440 O O . THR A 1 189 ? 3.086 1.307 -11.492 1 97.75 189 THR A O 1
ATOM 1443 N N . LEU A 1 190 ? 4.656 0.401 -10.203 1 97.56 190 LEU A N 1
ATOM 1444 C CA . LEU A 1 190 ? 5.703 0.691 -11.18 1 97.56 190 LEU A CA 1
ATOM 1445 C C . LEU A 1 190 ? 5.426 -0.007 -12.5 1 97.56 190 LEU A C 1
ATOM 1447 O O . LEU A 1 190 ? 5.543 0.604 -13.57 1 97.56 190 LEU A O 1
ATOM 1451 N N . ALA A 1 191 ? 5.004 -1.253 -12.43 1 95.75 191 ALA A N 1
ATOM 1452 C CA . ALA A 1 191 ? 4.73 -2.031 -13.641 1 95.75 191 ALA A CA 1
ATOM 1453 C C . ALA A 1 191 ? 3.574 -1.426 -14.43 1 95.75 191 ALA A C 1
ATOM 1455 O O . ALA A 1 191 ? 3.58 -1.444 -15.664 1 95.75 191 ALA A O 1
ATOM 1456 N N . ALA A 1 192 ? 2.584 -0.924 -13.758 1 94.25 192 ALA A N 1
ATOM 1457 C CA . ALA A 1 192 ? 1.422 -0.327 -14.414 1 94.25 192 ALA A CA 1
ATOM 1458 C C . ALA A 1 192 ? 1.821 0.902 -15.227 1 94.25 192 ALA A C 1
ATOM 1460 O O . ALA A 1 192 ? 1.108 1.304 -16.141 1 94.25 192 ALA A O 1
ATOM 1461 N N . HIS A 1 193 ? 2.984 1.446 -14.953 1 93.12 193 HIS A N 1
ATOM 1462 C CA . HIS A 1 193 ? 3.418 2.66 -15.641 1 93.12 193 HIS A CA 1
ATOM 1463 C C . HIS A 1 193 ? 4.641 2.395 -16.516 1 93.12 193 HIS A C 1
ATOM 1465 O O . HIS A 1 193 ? 5.281 3.332 -16.984 1 93.12 193 HIS A O 1
ATOM 1471 N N . ASN A 1 194 ? 4.992 1.167 -16.594 1 90.06 194 ASN A N 1
ATOM 1472 C CA . ASN A 1 194 ? 6.035 0.683 -17.5 1 90.06 194 ASN A CA 1
ATOM 1473 C C . ASN A 1 194 ? 5.504 -0.389 -18.453 1 90.06 194 ASN A C 1
ATOM 1475 O O . ASN A 1 194 ? 5.598 -1.583 -18.156 1 90.06 194 ASN A O 1
ATOM 1479 N N . PRO A 1 195 ? 5.031 -0.025 -19.531 1 77.81 195 PRO A N 1
ATOM 1480 C CA . PRO A 1 195 ? 4.371 -0.975 -20.438 1 77.81 195 PRO A CA 1
ATOM 1481 C C . PRO A 1 195 ? 5.293 -2.111 -20.875 1 77.81 195 PRO A C 1
ATOM 1483 O O . PRO A 1 195 ? 4.816 -3.197 -21.219 1 77.81 195 PRO A O 1
ATOM 1486 N N . GLU A 1 196 ? 6.547 -1.947 -20.797 1 83.56 196 GLU A N 1
ATOM 1487 C CA . GLU A 1 196 ? 7.473 -2.98 -21.266 1 83.56 196 GLU A CA 1
ATOM 1488 C C . GLU A 1 196 ? 8.125 -3.699 -20.078 1 83.56 196 GLU A C 1
ATOM 1490 O O . GLU A 1 196 ? 9.195 -4.281 -20.219 1 83.56 196 GLU A O 1
ATOM 1495 N N . SER A 1 197 ? 7.469 -3.568 -19.031 1 86.38 197 SER A N 1
ATOM 1496 C CA . SER A 1 197 ? 8.055 -4.137 -17.812 1 86.38 197 SER A CA 1
ATOM 1497 C C . SER A 1 197 ? 8.242 -5.645 -17.953 1 86.38 197 SER A C 1
ATOM 1499 O O . SER A 1 197 ? 7.363 -6.344 -18.453 1 86.38 197 SER A O 1
ATOM 1501 N N . GLU A 1 198 ? 9.367 -6.18 -17.484 1 83.81 198 GLU A N 1
ATOM 1502 C CA . GLU A 1 198 ? 9.641 -7.609 -17.375 1 83.81 198 GLU A CA 1
ATOM 1503 C C . GLU A 1 198 ? 9.742 -8.047 -15.914 1 83.81 198 GLU A C 1
ATOM 1505 O O . GLU A 1 198 ? 10.422 -9.023 -15.602 1 83.81 198 GLU A O 1
ATOM 1510 N N . ALA A 1 199 ? 9.086 -7.234 -15.117 1 85.94 199 ALA A N 1
ATOM 1511 C CA . ALA A 1 199 ? 9.141 -7.496 -13.688 1 85.94 199 ALA A CA 1
ATOM 1512 C C . ALA A 1 199 ? 8.289 -8.703 -13.312 1 85.94 199 ALA A C 1
ATOM 1514 O O . ALA A 1 199 ? 7.496 -9.188 -14.125 1 85.94 199 ALA A O 1
ATOM 1515 N N . ASN A 1 200 ? 8.477 -9.242 -12.07 1 87.38 200 ASN A N 1
ATOM 1516 C CA . ASN A 1 200 ? 7.746 -10.391 -11.539 1 87.38 200 ASN A CA 1
ATOM 1517 C C . ASN A 1 200 ? 6.262 -10.086 -11.375 1 87.38 200 ASN A C 1
ATOM 1519 O O . ASN A 1 200 ? 5.418 -10.969 -11.539 1 87.38 200 ASN A O 1
ATOM 1523 N N . ILE A 1 201 ? 5.996 -8.883 -11.008 1 94.19 201 ILE A N 1
ATOM 1524 C CA . ILE A 1 201 ? 4.613 -8.445 -10.852 1 94.19 201 ILE A CA 1
ATOM 1525 C C . ILE A 1 201 ? 4.246 -7.488 -11.984 1 94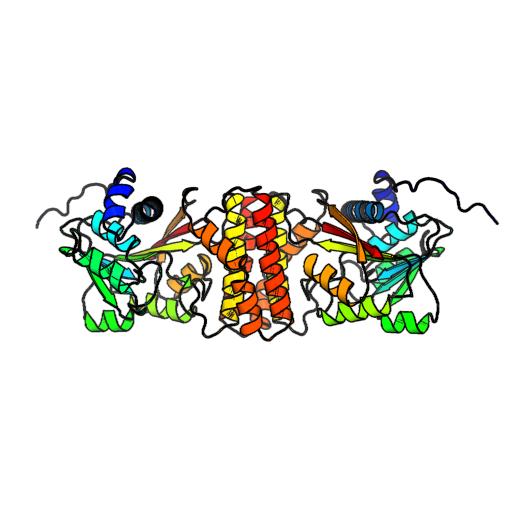.19 201 ILE A C 1
ATOM 1527 O O . ILE A 1 201 ? 4.625 -6.316 -11.961 1 94.19 201 ILE A O 1
ATOM 1531 N N . ARG A 1 202 ? 3.518 -7.98 -12.914 1 93.69 202 ARG A N 1
ATOM 1532 C CA . ARG A 1 202 ? 3.131 -7.188 -14.078 1 93.69 202 ARG A CA 1
ATOM 1533 C C . ARG A 1 202 ? 1.662 -6.781 -14 1 93.69 202 ARG A C 1
ATOM 1535 O O . ARG A 1 202 ? 1.292 -5.684 -14.422 1 93.69 202 ARG A O 1
ATOM 1542 N N . CYS A 1 203 ? 0.877 -7.648 -13.492 1 94.19 203 CYS A N 1
ATOM 1543 C CA . CYS A 1 203 ? -0.533 -7.422 -13.195 1 94.19 203 CYS A CA 1
ATOM 1544 C C . CYS A 1 203 ? -0.927 -8.078 -11.875 1 94.19 203 CYS A C 1
ATOM 1546 O O . CYS A 1 203 ? -0.908 -9.305 -11.758 1 94.19 203 CYS A O 1
ATOM 1548 N N . LEU A 1 204 ? -1.29 -7.258 -10.93 1 97.38 204 LEU A N 1
ATOM 1549 C CA . LEU A 1 204 ? -1.519 -7.742 -9.57 1 97.38 204 LEU A CA 1
ATOM 1550 C C . LEU A 1 204 ? -2.961 -8.203 -9.398 1 97.38 204 LEU A C 1
ATOM 1552 O O . LEU A 1 204 ? -3.775 -7.496 -8.797 1 97.38 204 LEU A O 1
ATOM 1556 N N . LEU A 1 205 ? -3.262 -9.398 -9.82 1 98.31 205 LEU A N 1
ATOM 1557 C CA . LEU A 1 205 ? -4.582 -10 -9.688 1 98.31 205 LEU A CA 1
ATOM 1558 C C . LEU A 1 205 ? -4.738 -10.672 -8.328 1 98.31 205 LEU A C 1
ATOM 1560 O O . LEU A 1 205 ? -3.902 -11.492 -7.934 1 98.31 205 LEU A O 1
ATOM 1564 N N . THR A 1 206 ? -5.758 -10.352 -7.629 1 98.56 206 THR A N 1
ATOM 1565 C CA . THR A 1 206 ? -6.039 -10.906 -6.312 1 98.56 206 THR A CA 1
ATOM 1566 C C . THR A 1 206 ? -7.008 -12.078 -6.414 1 98.56 206 THR A C 1
ATOM 1568 O O . THR A 1 206 ? -7.602 -12.312 -7.469 1 98.56 206 THR A O 1
ATOM 1571 N N . PRO A 1 207 ? -7.168 -12.82 -5.281 1 98.62 207 PRO A N 1
ATOM 1572 C CA . PRO A 1 207 ? -8.062 -13.977 -5.324 1 98.62 207 PRO A CA 1
ATOM 1573 C C . PRO A 1 207 ? -9.477 -13.617 -5.777 1 98.62 207 PRO A C 1
ATOM 1575 O O . PRO A 1 207 ? -10.047 -14.297 -6.633 1 98.62 207 PRO A O 1
ATOM 1578 N N . PRO A 1 208 ? -10.062 -12.477 -5.363 1 98.25 208 PRO A N 1
ATOM 1579 C CA . PRO A 1 208 ? -11.367 -12.109 -5.91 1 98.25 208 PRO A CA 1
ATOM 1580 C C . PRO A 1 208 ? -11.328 -11.844 -7.414 1 98.25 208 PRO A C 1
ATOM 1582 O O . PRO A 1 208 ? -12.258 -12.211 -8.133 1 98.25 208 PRO A O 1
ATOM 1585 N N . ASP A 1 209 ? -10.297 -11.219 -7.922 1 98.31 209 ASP A N 1
ATOM 1586 C CA . ASP A 1 209 ? -10.141 -11.016 -9.359 1 98.31 209 ASP A CA 1
ATOM 1587 C C . ASP A 1 209 ? -10.094 -12.344 -10.102 1 98.31 209 ASP A C 1
ATOM 1589 O O . ASP A 1 209 ? -10.781 -12.516 -11.109 1 98.31 209 ASP A O 1
ATOM 1593 N N . ILE A 1 210 ? -9.258 -13.227 -9.586 1 98.75 210 ILE A N 1
ATOM 1594 C CA . ILE A 1 210 ? -9.039 -14.516 -10.242 1 98.75 210 ILE A CA 1
ATOM 1595 C C . ILE A 1 210 ? -10.344 -15.312 -10.266 1 98.75 210 ILE A C 1
ATOM 1597 O O . ILE A 1 210 ? -10.711 -15.891 -11.289 1 98.75 210 ILE A O 1
ATOM 1601 N N . LYS A 1 211 ? -11.047 -15.32 -9.156 1 98.69 211 LYS A N 1
ATOM 1602 C CA . LYS A 1 211 ? -12.32 -16.031 -9.07 1 98.69 211 LYS A CA 1
ATOM 1603 C C . LYS A 1 211 ? -13.344 -15.445 -10.047 1 98.69 211 LYS A C 1
ATOM 1605 O O . LYS A 1 211 ? -14.078 -16.188 -10.711 1 98.69 211 LYS A O 1
ATOM 1610 N N . ARG A 1 212 ? -13.383 -14.117 -10.094 1 98.31 212 ARG A N 1
ATOM 1611 C CA . ARG A 1 212 ? -14.305 -13.453 -11.016 1 98.31 212 ARG A CA 1
ATOM 1612 C C . ARG A 1 212 ? -13.992 -13.836 -12.461 1 98.31 212 ARG A C 1
ATOM 1614 O O . ARG A 1 212 ? -14.898 -14.188 -13.227 1 98.31 212 ARG A O 1
ATOM 1621 N N . ILE A 1 213 ? -12.766 -13.766 -12.836 1 98.44 213 ILE A N 1
ATOM 1622 C CA . ILE A 1 213 ? -12.336 -14.086 -14.188 1 98.44 213 ILE A CA 1
ATOM 1623 C C . ILE A 1 213 ? -12.625 -15.555 -14.492 1 98.44 213 ILE A C 1
ATOM 1625 O O . ILE A 1 213 ? -13.094 -15.891 -15.578 1 98.44 213 ILE A O 1
ATOM 1629 N N . ALA A 1 214 ? -12.328 -16.453 -13.531 1 98.56 214 ALA A N 1
ATOM 1630 C CA . ALA A 1 214 ? -12.586 -17.875 -13.68 1 98.56 214 ALA A CA 1
ATOM 1631 C C . ALA A 1 214 ? -14.07 -18.156 -13.883 1 98.56 214 ALA A C 1
ATOM 1633 O O . ALA A 1 214 ? -14.453 -18.953 -14.75 1 98.56 214 ALA A O 1
ATOM 1634 N N . ASP A 1 215 ? -14.883 -17.484 -13.094 1 98.44 215 ASP A N 1
ATOM 1635 C CA . ASP A 1 215 ? -16.328 -17.625 -13.211 1 98.44 215 ASP A CA 1
ATOM 1636 C C . ASP A 1 215 ? -16.812 -17.234 -14.609 1 98.44 215 ASP A C 1
ATOM 1638 O O . ASP A 1 215 ? -17.625 -17.938 -15.211 1 98.44 215 ASP A O 1
ATOM 1642 N N . GLN A 1 216 ? -16.297 -16.156 -15.133 1 98.06 216 GLN A N 1
ATOM 1643 C CA . GLN A 1 216 ? -16.656 -15.664 -16.469 1 98.06 216 GLN A CA 1
ATOM 1644 C C . GLN A 1 216 ? -16.219 -16.641 -17.547 1 98.06 216 GLN A C 1
ATOM 1646 O O . GLN A 1 216 ? -16.844 -16.719 -18.609 1 98.06 216 GLN A O 1
ATOM 1651 N N . ALA A 1 217 ? -15.18 -17.406 -17.281 1 97.75 217 ALA A N 1
ATOM 1652 C CA . ALA A 1 217 ? -14.656 -18.391 -18.234 1 97.75 217 ALA A CA 1
ATOM 1653 C C . ALA A 1 217 ? -15.359 -19.734 -18.062 1 97.75 217 ALA A C 1
ATOM 1655 O O . ALA A 1 217 ? -15.031 -20.703 -18.75 1 97.75 217 ALA A O 1
ATOM 1656 N N . GLY A 1 218 ? -16.266 -19.859 -17.078 1 97.56 218 GLY A N 1
ATOM 1657 C CA . GLY A 1 218 ? -17.078 -21.062 -16.922 1 97.56 218 GLY A CA 1
ATOM 1658 C C . GLY A 1 218 ? -16.547 -22.016 -15.867 1 97.56 218 GLY A C 1
ATOM 1659 O O . GLY A 1 218 ? -16.969 -23.172 -15.781 1 97.56 218 GLY A O 1
ATOM 1660 N N . TRP A 1 219 ? -15.617 -21.562 -15.055 1 98.5 219 TRP A N 1
ATOM 1661 C CA . TRP A 1 219 ? -15.078 -22.375 -13.969 1 98.5 219 TRP A CA 1
ATOM 1662 C C . TRP A 1 219 ? -15.812 -22.094 -12.664 1 98.5 219 TRP A C 1
ATOM 1664 O O . TRP A 1 219 ? -16.281 -20.984 -12.43 1 98.5 219 TRP A O 1
ATOM 1674 N N . LYS A 1 220 ? -15.836 -23.094 -11.836 1 98.06 220 LYS A N 1
ATOM 1675 C CA . LYS A 1 220 ? -16.422 -22.969 -10.508 1 98.06 220 LYS A CA 1
ATOM 1676 C C . LYS A 1 220 ? -15.43 -23.359 -9.422 1 98.06 220 LYS A C 1
ATOM 1678 O O . LYS A 1 220 ? -14.742 -24.375 -9.539 1 98.06 220 LYS A O 1
ATOM 1683 N N . VAL A 1 221 ? -15.398 -22.594 -8.391 1 98.38 221 VAL A N 1
ATOM 1684 C CA . VAL A 1 221 ? -14.516 -22.906 -7.273 1 98.38 221 VAL A CA 1
ATOM 1685 C C . VAL A 1 221 ? -15.109 -24.062 -6.465 1 98.38 221 VAL A C 1
ATOM 1687 O O . VAL A 1 221 ? -16.203 -23.953 -5.918 1 98.38 221 VAL A O 1
ATOM 1690 N N . GLU A 1 222 ? -14.422 -25.094 -6.414 1 98.19 222 GLU A N 1
ATOM 1691 C CA . GLU A 1 222 ? -14.852 -26.25 -5.637 1 98.19 222 GLU A CA 1
ATOM 1692 C C . GLU A 1 222 ? -14.336 -26.188 -4.203 1 98.19 222 GLU A C 1
ATOM 1694 O O . GLU A 1 222 ? -15.047 -26.531 -3.26 1 98.19 222 GLU A O 1
ATOM 1699 N N . GLU A 1 223 ? -13.086 -25.875 -4.082 1 98 223 GLU A N 1
ATOM 1700 C CA . GLU A 1 223 ? -12.422 -25.719 -2.791 1 98 223 GLU A CA 1
ATOM 1701 C C . GLU A 1 223 ? -11.438 -24.547 -2.811 1 98 223 GLU A C 1
ATOM 1703 O O . GLU A 1 223 ? -10.828 -24.266 -3.842 1 98 223 GLU A O 1
ATOM 1708 N N . GLU A 1 224 ? -11.297 -23.875 -1.712 1 98.31 224 GLU A N 1
ATOM 1709 C CA . GLU A 1 224 ? -10.281 -22.844 -1.573 1 98.31 224 GLU A CA 1
ATOM 1710 C C . GLU A 1 224 ? -9.859 -22.672 -0.115 1 98.31 224 GLU A C 1
ATOM 1712 O O . GLU A 1 224 ? -10.602 -23.031 0.796 1 98.31 224 GLU A O 1
ATOM 1717 N N . ALA A 1 225 ? -8.727 -22.234 0.097 1 98.06 225 ALA A N 1
ATOM 1718 C CA . ALA A 1 225 ? -8.172 -21.984 1.423 1 98.06 225 ALA A CA 1
ATOM 1719 C C . ALA A 1 225 ? -7.055 -20.953 1.36 1 98.06 225 ALA A C 1
ATOM 1721 O O . ALA A 1 225 ? -6.598 -20.578 0.274 1 98.06 225 ALA A O 1
ATOM 1722 N N . THR A 1 226 ? -6.688 -20.422 2.502 1 98.12 226 THR A N 1
ATOM 1723 C CA . THR A 1 226 ? -5.52 -19.562 2.646 1 98.12 226 THR A CA 1
ATOM 1724 C C . THR A 1 226 ? -4.445 -20.25 3.488 1 98.12 226 THR A C 1
ATOM 1726 O O . THR A 1 226 ? -4.727 -20.75 4.582 1 98.12 226 THR A O 1
ATOM 1729 N N . ILE A 1 227 ? -3.252 -20.266 2.979 1 98.12 227 ILE A N 1
ATOM 1730 C CA . ILE A 1 227 ? -2.125 -20.906 3.643 1 98.12 227 ILE A CA 1
ATOM 1731 C C . ILE A 1 227 ? -1.113 -19.859 4.086 1 98.12 227 ILE A C 1
ATOM 1733 O O . ILE A 1 227 ? -0.761 -18.969 3.311 1 98.12 227 ILE A O 1
ATOM 1737 N N . VAL A 1 228 ? -0.661 -19.953 5.344 1 98.31 228 VAL A N 1
ATOM 1738 C CA . VAL A 1 228 ? 0.436 -19.109 5.832 1 98.31 228 VAL A CA 1
ATOM 1739 C C . VAL A 1 228 ? 1.77 -19.797 5.543 1 98.31 228 VAL A C 1
ATOM 1741 O O . VAL A 1 228 ? 2.041 -20.891 6.055 1 98.31 228 VAL A O 1
ATOM 1744 N N . PRO A 1 229 ? 2.578 -19.203 4.727 1 98.38 229 PRO A N 1
ATOM 1745 C CA . PRO A 1 229 ? 3.85 -19.844 4.387 1 98.38 229 PRO A CA 1
ATOM 1746 C C . PRO A 1 229 ? 4.777 -19.984 5.59 1 98.38 229 PRO A C 1
ATOM 1748 O O . PRO A 1 229 ? 4.664 -19.234 6.555 1 98.38 229 PRO A O 1
ATOM 1751 N N . ASP A 1 230 ? 5.621 -20.953 5.484 1 97.12 230 ASP A N 1
ATOM 1752 C CA . ASP A 1 230 ? 6.668 -21.125 6.484 1 97.12 230 ASP A CA 1
ATOM 1753 C C . ASP A 1 230 ? 7.535 -19.875 6.594 1 97.12 230 ASP A C 1
ATOM 1755 O O . ASP A 1 230 ? 7.766 -19.188 5.598 1 97.12 230 ASP A O 1
ATOM 1759 N N . GLU A 1 231 ? 8.102 -19.656 7.805 1 96.44 231 GLU A N 1
ATOM 1760 C CA . GLU A 1 231 ? 8.875 -18.438 8.078 1 96.44 231 GLU A CA 1
ATOM 1761 C C . GLU A 1 231 ? 10.156 -18.406 7.242 1 96.44 231 GLU A C 1
ATOM 1763 O O . GLU A 1 231 ? 10.703 -17.344 6.98 1 96.44 231 GLU A O 1
ATOM 1768 N N . LYS A 1 232 ? 10.57 -19.562 6.793 1 96.5 232 LYS A N 1
ATOM 1769 C CA . LYS A 1 232 ? 11.852 -19.625 6.098 1 96.5 232 LYS A CA 1
ATOM 1770 C C . LYS A 1 232 ? 11.695 -19.281 4.617 1 96.5 232 LYS A C 1
ATOM 1772 O O . LYS A 1 232 ? 12.688 -19.062 3.922 1 96.5 232 LYS A O 1
ATOM 1777 N N . LEU A 1 233 ? 10.477 -19.312 4.086 1 98.06 233 LEU A N 1
ATOM 1778 C CA . LEU A 1 233 ? 10.281 -18.969 2.682 1 98.06 233 LEU A CA 1
ATOM 1779 C C . LEU A 1 233 ? 10.805 -17.562 2.389 1 98.06 233 LEU A C 1
ATOM 1781 O O . LEU A 1 233 ? 10.555 -16.641 3.15 1 98.06 233 LEU A O 1
ATOM 1785 N N . GLN A 1 234 ? 11.461 -17.359 1.292 1 97.44 234 GLN A N 1
ATOM 1786 C CA . GLN A 1 234 ? 12.297 -16.188 1.101 1 97.44 234 GLN A CA 1
ATOM 1787 C C . GLN A 1 234 ? 11.586 -15.133 0.253 1 97.44 234 GLN A C 1
ATOM 1789 O O . GLN A 1 234 ? 12.047 -13.992 0.153 1 97.44 234 GLN A O 1
ATOM 1794 N N . ASP A 1 235 ? 10.5 -15.414 -0.374 1 97.56 235 ASP A N 1
ATOM 1795 C CA . ASP A 1 235 ? 9.875 -14.578 -1.4 1 97.56 235 ASP A CA 1
ATOM 1796 C C . ASP A 1 235 ? 9.617 -13.172 -0.877 1 97.56 235 ASP A C 1
ATOM 1798 O O . ASP A 1 235 ? 9.906 -12.188 -1.56 1 97.56 235 ASP A O 1
ATOM 1802 N N . GLY A 1 236 ? 9.078 -13.086 0.352 1 97.88 236 GLY A N 1
ATOM 1803 C CA . GLY A 1 236 ? 8.852 -11.773 0.942 1 97.88 236 GLY A CA 1
ATOM 1804 C C . GLY A 1 236 ? 10.109 -10.945 1.06 1 97.88 236 GLY A C 1
ATOM 1805 O O . GLY A 1 236 ? 10.117 -9.766 0.702 1 97.88 236 GLY A O 1
ATOM 1806 N N . MET A 1 237 ? 11.148 -11.562 1.535 1 97.56 237 MET A N 1
ATOM 1807 C CA . MET A 1 237 ? 12.438 -10.883 1.695 1 97.56 237 MET A CA 1
ATOM 1808 C C . MET A 1 237 ? 12.953 -10.375 0.354 1 97.56 237 MET A C 1
ATOM 1810 O O . MET A 1 237 ? 13.469 -9.258 0.267 1 97.56 237 MET A O 1
ATOM 1814 N N . TRP A 1 238 ? 12.82 -11.18 -0.705 1 96.31 238 TRP A N 1
ATOM 1815 C CA . TRP A 1 238 ? 13.312 -10.805 -2.027 1 96.31 238 TRP A CA 1
ATOM 1816 C C . TRP A 1 238 ? 12.547 -9.602 -2.57 1 96.31 238 TRP A C 1
ATOM 1818 O 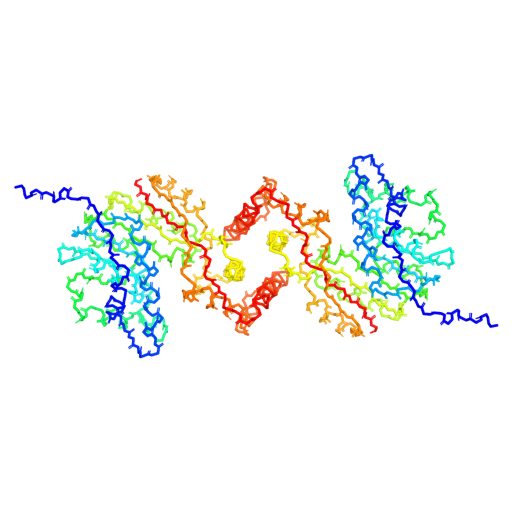O . TRP A 1 238 ? 13.148 -8.664 -3.09 1 96.31 238 TRP A O 1
ATOM 1828 N N . GLU A 1 239 ? 11.211 -9.656 -2.504 1 97.5 239 GLU A N 1
ATOM 1829 C CA . GLU A 1 239 ? 10.383 -8.57 -3.018 1 97.5 239 GLU A CA 1
ATOM 1830 C C . GLU A 1 239 ? 10.641 -7.27 -2.252 1 97.5 239 GLU A C 1
ATOM 1832 O O . GLU A 1 239 ? 10.742 -6.199 -2.855 1 97.5 239 GLU A O 1
ATOM 1837 N N . VAL A 1 240 ? 10.719 -7.375 -0.934 1 98.5 240 VAL A N 1
ATOM 1838 C CA . VAL A 1 240 ? 11 -6.219 -0.091 1 98.5 240 VAL A CA 1
ATOM 1839 C C . VAL A 1 240 ? 12.375 -5.648 -0.445 1 98.5 240 VAL A C 1
ATOM 1841 O O . VAL A 1 240 ? 12.523 -4.434 -0.603 1 98.5 240 VAL A O 1
ATOM 1844 N N . GLY A 1 241 ? 13.359 -6.531 -0.585 1 97.88 241 GLY A N 1
ATOM 1845 C CA . GLY A 1 241 ? 14.688 -6.098 -0.991 1 97.88 241 GLY A CA 1
ATOM 1846 C C . GLY A 1 241 ? 14.695 -5.363 -2.318 1 97.88 241 GLY A C 1
ATOM 1847 O O . GLY A 1 241 ? 15.406 -4.371 -2.48 1 97.88 241 GLY A O 1
ATOM 1848 N N . GLY A 1 242 ? 13.922 -5.883 -3.279 1 97.44 242 GLY A N 1
ATOM 1849 C CA . GLY A 1 242 ? 13.812 -5.219 -4.57 1 97.44 242 GLY A CA 1
ATOM 1850 C C . GLY A 1 242 ? 13.328 -3.787 -4.465 1 97.44 242 GLY A C 1
ATOM 1851 O O . GLY A 1 242 ? 13.891 -2.887 -5.086 1 97.44 242 GLY A O 1
ATOM 1852 N N . VAL A 1 243 ? 12.328 -3.531 -3.67 1 98.5 243 VAL A N 1
ATOM 1853 C CA . VAL A 1 243 ? 11.742 -2.203 -3.537 1 98.5 243 VAL A CA 1
ATOM 1854 C C . VAL A 1 243 ? 12.695 -1.293 -2.762 1 98.5 243 VAL A C 1
ATOM 1856 O O . VAL A 1 243 ? 12.781 -0.095 -3.041 1 98.5 243 VAL A O 1
ATOM 1859 N N . LYS A 1 244 ? 13.445 -1.826 -1.799 1 98.25 244 LYS A N 1
ATOM 1860 C CA . LYS A 1 244 ? 14.367 -1.044 -0.979 1 98.25 244 LYS A CA 1
ATOM 1861 C C . LYS A 1 244 ? 15.609 -0.654 -1.771 1 98.25 244 LYS A C 1
ATOM 1863 O O . LYS A 1 244 ? 16.359 0.229 -1.356 1 98.25 244 LYS A O 1
ATOM 1868 N N . SER A 1 245 ? 15.836 -1.283 -2.891 1 97.94 245 SER A N 1
ATOM 1869 C CA . SER A 1 245 ? 17.078 -1.129 -3.635 1 97.94 245 SER A CA 1
ATOM 1870 C C . SER A 1 245 ? 17.141 0.216 -4.352 1 97.94 245 SER A C 1
ATOM 1872 O O . SER A 1 245 ? 16.094 0.842 -4.586 1 97.94 245 SER A O 1
ATOM 1874 N N . GLN A 1 246 ? 18.312 0.641 -4.73 1 97.56 246 GLN A N 1
ATOM 1875 C CA . GLN A 1 246 ? 18.5 1.82 -5.57 1 97.56 246 GLN A CA 1
ATOM 1876 C C . GLN A 1 246 ? 17.969 1.59 -6.977 1 97.56 246 GLN A C 1
ATOM 1878 O O . GLN A 1 246 ? 17.453 2.516 -7.613 1 97.56 246 GLN A O 1
ATOM 1883 N N . GLU A 1 247 ? 18.031 0.385 -7.414 1 96.31 247 GLU A N 1
ATOM 1884 C CA . GLU A 1 247 ? 17.516 0.042 -8.742 1 96.31 247 GLU A CA 1
ATOM 1885 C C . GLU A 1 247 ? 16.031 0.384 -8.875 1 96.31 247 GLU A C 1
ATOM 1887 O O . GLU A 1 247 ? 15.594 0.828 -9.93 1 96.31 247 GLU A O 1
ATOM 1892 N N . PHE A 1 248 ? 15.359 0.172 -7.852 1 97.56 248 PHE A N 1
ATOM 1893 C CA . PHE A 1 248 ? 13.945 0.522 -7.863 1 97.56 248 PHE A CA 1
ATOM 1894 C C . PHE A 1 248 ? 13.758 2.008 -8.148 1 97.56 248 PHE A C 1
ATOM 1896 O O . PHE A 1 248 ? 12.953 2.385 -9.008 1 97.56 248 PHE A O 1
ATOM 1903 N N . LEU A 1 249 ? 14.477 2.863 -7.461 1 97.44 249 LEU A N 1
ATOM 1904 C CA . LEU A 1 249 ? 14.398 4.309 -7.648 1 97.44 249 LEU A CA 1
ATOM 1905 C C . LEU A 1 249 ? 14.844 4.699 -9.055 1 97.44 249 LEU A C 1
ATOM 1907 O O . LEU A 1 249 ? 14.258 5.59 -9.672 1 97.44 249 LEU A O 1
ATOM 1911 N N . ASP A 1 250 ? 15.875 4.035 -9.531 1 97 250 ASP A N 1
ATOM 1912 C CA . ASP A 1 250 ? 16.344 4.297 -10.891 1 97 250 ASP A CA 1
ATOM 1913 C C . ASP A 1 250 ? 15.258 3.986 -11.922 1 97 250 ASP A C 1
ATOM 1915 O O . ASP A 1 250 ? 15.07 4.742 -12.875 1 97 250 ASP A O 1
ATOM 1919 N N . ASP A 1 251 ? 14.57 2.9 -11.711 1 96.5 251 ASP A N 1
ATOM 1920 C CA . ASP A 1 251 ? 13.484 2.52 -12.609 1 96.5 251 ASP A CA 1
ATOM 1921 C C . ASP A 1 251 ? 12.344 3.537 -12.555 1 96.5 251 ASP A C 1
ATOM 1923 O O . ASP A 1 251 ? 11.766 3.881 -13.586 1 96.5 251 ASP A O 1
ATOM 1927 N N . VAL A 1 252 ? 12 4 -11.367 1 97.19 252 VAL A N 1
ATOM 1928 C CA . VAL A 1 252 ? 10.969 5.023 -11.227 1 97.19 252 VAL A CA 1
ATOM 1929 C C . VAL A 1 252 ? 11.344 6.258 -12.047 1 97.19 252 VAL A C 1
ATOM 1931 O O . VAL A 1 252 ? 10.523 6.777 -12.805 1 97.19 252 VAL A O 1
ATOM 1934 N N . ASP A 1 253 ? 12.57 6.699 -11.93 1 96.25 253 ASP A N 1
ATOM 1935 C CA . ASP A 1 253 ? 13.039 7.891 -12.641 1 96.25 253 ASP A CA 1
ATOM 1936 C C . ASP A 1 253 ? 13.031 7.668 -14.148 1 96.25 253 ASP A C 1
ATOM 1938 O O . ASP A 1 253 ? 12.711 8.586 -14.914 1 96.25 253 ASP A O 1
ATOM 1942 N N . GLU A 1 254 ? 13.336 6.48 -14.531 1 95.5 254 GLU A N 1
ATOM 1943 C CA . GLU A 1 254 ? 13.492 6.164 -15.945 1 95.5 254 GLU A CA 1
ATOM 1944 C C . GLU A 1 254 ? 12.133 5.992 -16.625 1 95.5 254 GLU A C 1
ATOM 1946 O O . GLU A 1 254 ? 11.914 6.5 -17.734 1 95.5 254 GLU A O 1
ATOM 1951 N N . TYR A 1 255 ? 11.172 5.348 -15.961 1 95.19 255 TYR A N 1
ATOM 1952 C CA . TYR A 1 255 ? 10.016 4.855 -16.688 1 95.19 255 TYR A CA 1
ATOM 1953 C C . TYR A 1 255 ? 8.766 5.656 -16.344 1 95.19 255 TYR A C 1
ATOM 1955 O O . TYR A 1 255 ? 7.762 5.586 -17.047 1 95.19 255 TYR A O 1
ATOM 1963 N N . VAL A 1 256 ? 8.812 6.34 -15.25 1 95.38 256 VAL A N 1
ATOM 1964 C CA . VAL A 1 256 ? 7.625 7.074 -14.828 1 95.38 256 VAL A CA 1
ATOM 1965 C C . VAL A 1 256 ? 7.773 8.547 -15.195 1 95.38 256 VAL A C 1
ATOM 1967 O O . VAL A 1 256 ? 8.75 9.195 -14.812 1 95.38 256 VAL A O 1
ATOM 1970 N N . LYS A 1 257 ? 6.781 9.102 -15.852 1 91.94 257 LYS A N 1
ATOM 1971 C CA . LYS A 1 257 ? 6.871 10.477 -16.328 1 91.94 257 LYS A CA 1
ATOM 1972 C C . LYS A 1 257 ? 6.035 11.414 -15.469 1 91.94 257 LYS A C 1
ATOM 1974 O O . LYS A 1 257 ? 6.434 12.555 -15.211 1 91.94 257 LYS A O 1
ATOM 1979 N N . ASP A 1 258 ? 4.914 10.938 -15.008 1 92.88 258 ASP A N 1
ATOM 1980 C CA . ASP A 1 258 ? 4.004 11.773 -14.227 1 92.88 258 ASP A CA 1
ATOM 1981 C C . ASP A 1 258 ? 4.562 12.039 -12.828 1 92.88 258 ASP A C 1
ATOM 1983 O O . ASP A 1 258 ? 4.898 11.102 -12.109 1 92.88 258 ASP A O 1
ATOM 1987 N N . GLY A 1 259 ? 4.668 13.258 -12.438 1 93.25 259 GLY A N 1
ATOM 1988 C CA . GLY A 1 259 ? 5.266 13.648 -11.172 1 93.25 259 GLY A CA 1
ATOM 1989 C C . GLY A 1 259 ? 4.508 13.125 -9.969 1 93.25 259 GLY A C 1
ATOM 1990 O O . GLY A 1 259 ? 5.117 12.758 -8.961 1 93.25 259 GLY A O 1
ATOM 1991 N N . LYS A 1 260 ? 3.232 13.109 -10.039 1 92.94 260 LYS A N 1
ATOM 1992 C CA . LYS A 1 260 ? 2.422 12.617 -8.922 1 92.94 260 LYS A CA 1
ATOM 1993 C C . LYS A 1 260 ? 2.615 11.117 -8.727 1 92.94 260 LYS A C 1
ATOM 1995 O O . LYS A 1 260 ? 2.625 10.633 -7.59 1 92.94 260 LYS A O 1
ATOM 2000 N N . VAL A 1 261 ? 2.762 10.422 -9.836 1 95.62 261 VAL A N 1
ATOM 2001 C CA . VAL A 1 261 ? 3.006 8.992 -9.758 1 95.62 261 VAL A CA 1
ATOM 2002 C C . VAL A 1 261 ? 4.398 8.734 -9.188 1 95.62 261 VAL A C 1
ATOM 2004 O O . VAL A 1 261 ? 4.602 7.777 -8.43 1 95.62 261 VAL A O 1
ATOM 2007 N N . LYS A 1 262 ? 5.371 9.578 -9.555 1 96.88 262 LYS A N 1
ATOM 2008 C CA . LYS A 1 262 ? 6.699 9.445 -8.961 1 96.88 262 LYS A CA 1
ATOM 2009 C C . LYS A 1 262 ? 6.645 9.617 -7.449 1 96.88 262 LYS A C 1
ATOM 2011 O O . LYS A 1 262 ? 7.25 8.828 -6.711 1 96.88 262 LYS A O 1
ATOM 2016 N N . THR A 1 263 ? 5.914 10.609 -6.984 1 96.75 263 THR A N 1
ATOM 2017 C CA . THR A 1 263 ? 5.738 10.828 -5.555 1 96.75 263 THR A CA 1
ATOM 2018 C C . THR A 1 263 ? 5.055 9.633 -4.898 1 96.75 263 THR A C 1
ATOM 2020 O O . THR A 1 263 ? 5.457 9.203 -3.816 1 96.75 263 THR A O 1
ATOM 2023 N N . LEU A 1 264 ? 4.047 9.133 -5.559 1 97.38 264 LEU A N 1
ATOM 2024 C CA . LEU A 1 264 ? 3.334 7.957 -5.066 1 97.38 264 LEU A CA 1
ATOM 2025 C C . LEU A 1 264 ? 4.285 6.781 -4.879 1 97.38 264 LEU A C 1
ATOM 2027 O O . LEU A 1 264 ? 4.266 6.121 -3.84 1 97.38 264 LEU A O 1
ATOM 2031 N N . LEU A 1 265 ? 5.117 6.539 -5.863 1 98.44 265 LEU A N 1
ATOM 2032 C CA . LEU A 1 265 ? 6.043 5.41 -5.812 1 98.44 265 LEU A CA 1
ATOM 2033 C C . LEU A 1 265 ? 7.086 5.613 -4.715 1 98.44 265 LEU A C 1
ATOM 2035 O O . LEU A 1 265 ? 7.473 4.66 -4.035 1 98.44 265 LEU A O 1
ATOM 2039 N N . ARG A 1 266 ? 7.535 6.805 -4.5 1 98 266 ARG A N 1
ATOM 2040 C CA . ARG A 1 266 ? 8.43 7.09 -3.381 1 98 266 ARG A CA 1
ATOM 2041 C C . ARG A 1 266 ? 7.738 6.832 -2.047 1 98 266 ARG A C 1
ATOM 2043 O O . ARG A 1 266 ? 8.352 6.324 -1.108 1 98 266 ARG A O 1
ATOM 2050 N N . SER A 1 267 ? 6.496 7.211 -1.981 1 98.38 267 SER A N 1
ATOM 2051 C CA . SER A 1 267 ? 5.73 6.996 -0.76 1 98.38 267 SER A CA 1
ATOM 2052 C C . SER A 1 267 ? 5.523 5.508 -0.495 1 98.38 267 SER A C 1
ATOM 2054 O O . SER A 1 267 ? 5.555 5.066 0.655 1 98.38 267 SER A O 1
ATOM 2056 N N . GLN A 1 268 ? 5.227 4.789 -1.545 1 98.75 268 GLN A N 1
ATOM 2057 C CA . GLN A 1 268 ? 5.086 3.346 -1.403 1 98.75 268 GLN A CA 1
ATOM 2058 C C . GLN A 1 268 ? 6.387 2.709 -0.923 1 98.75 268 GLN A C 1
ATOM 2060 O O . GLN A 1 268 ? 6.371 1.832 -0.056 1 98.75 268 GLN A O 1
ATOM 2065 N N . ARG A 1 269 ? 7.492 3.133 -1.51 1 98.81 269 ARG A N 1
ATOM 2066 C CA . ARG A 1 269 ? 8.781 2.648 -1.038 1 98.81 269 ARG A CA 1
ATOM 2067 C C . ARG A 1 269 ? 9 3.008 0.428 1 98.81 269 ARG A C 1
ATOM 2069 O O . ARG A 1 269 ? 9.516 2.197 1.202 1 98.81 269 ARG A O 1
ATOM 2076 N N . GLU A 1 270 ? 8.633 4.211 0.824 1 98.75 270 GLU A N 1
ATOM 2077 C CA . GLU A 1 270 ? 8.781 4.629 2.215 1 98.75 270 GLU A CA 1
ATOM 2078 C C . GLU A 1 270 ? 7.984 3.723 3.15 1 98.75 270 GLU A C 1
ATOM 2080 O O . GLU A 1 270 ? 8.469 3.344 4.219 1 98.75 270 GLU A O 1
ATOM 2085 N N . ALA A 1 271 ? 6.77 3.408 2.754 1 98.81 271 ALA A N 1
ATOM 2086 C CA . ALA A 1 271 ? 5.961 2.498 3.559 1 98.81 271 ALA A CA 1
ATOM 2087 C C . ALA A 1 271 ? 6.664 1.157 3.746 1 98.81 271 ALA A C 1
ATOM 2089 O O . ALA A 1 271 ? 6.629 0.577 4.832 1 98.81 271 ALA A O 1
ATOM 2090 N N . VAL A 1 272 ? 7.305 0.648 2.674 1 98.88 272 VAL A N 1
ATOM 2091 C CA . VAL A 1 272 ? 8.047 -0.605 2.744 1 98.88 272 VAL A CA 1
ATOM 2092 C C . VAL A 1 272 ? 9.211 -0.461 3.721 1 98.88 272 VAL A C 1
ATOM 2094 O O . VAL A 1 272 ? 9.43 -1.324 4.574 1 98.88 272 VAL A O 1
ATOM 2097 N N . LEU A 1 273 ? 9.961 0.627 3.611 1 98.62 273 LEU A N 1
ATOM 2098 C CA . LEU A 1 273 ? 11.117 0.871 4.473 1 98.62 273 LEU A CA 1
ATOM 2099 C C . LEU A 1 273 ? 10.703 0.915 5.938 1 98.62 273 LEU A C 1
ATOM 2101 O O . LEU A 1 273 ? 11.336 0.287 6.785 1 98.62 273 LEU A O 1
ATOM 2105 N N . ARG A 1 274 ? 9.625 1.612 6.238 1 98.5 274 ARG A N 1
ATOM 2106 C CA . ARG A 1 274 ? 9.164 1.753 7.617 1 98.5 274 ARG A CA 1
ATOM 2107 C C . ARG A 1 274 ? 8.703 0.412 8.18 1 98.5 274 ARG A C 1
ATOM 2109 O O . ARG A 1 274 ? 9.008 0.076 9.328 1 98.5 274 ARG A O 1
ATOM 2116 N N . ALA A 1 275 ? 7.926 -0.31 7.391 1 98.5 275 ALA A N 1
ATOM 2117 C CA . ALA A 1 275 ? 7.449 -1.616 7.84 1 98.5 275 ALA A CA 1
ATOM 2118 C C . ALA A 1 275 ? 8.609 -2.57 8.086 1 98.5 275 ALA A C 1
ATOM 2120 O O . ALA A 1 275 ? 8.609 -3.328 9.062 1 98.5 275 ALA A O 1
ATOM 2121 N N . ASP A 1 276 ? 9.586 -2.559 7.176 1 98 276 ASP A N 1
ATOM 2122 C CA . ASP A 1 276 ? 10.766 -3.406 7.316 1 98 276 ASP A CA 1
ATOM 2123 C C . ASP A 1 276 ? 11.57 -3.031 8.562 1 98 276 ASP A C 1
ATOM 2125 O O . ASP A 1 276 ? 12.039 -3.906 9.289 1 98 276 ASP A O 1
ATOM 2129 N N . GLU A 1 277 ? 11.719 -1.758 8.797 1 96.94 277 GLU A N 1
ATOM 2130 C CA . GLU A 1 277 ? 12.461 -1.272 9.953 1 96.94 277 GLU A CA 1
ATOM 2131 C C . GLU A 1 277 ? 11.805 -1.728 11.258 1 96.94 277 GLU A C 1
ATOM 2133 O O . GLU A 1 277 ? 12.5 -1.987 12.242 1 96.94 277 GLU A O 1
ATOM 2138 N N . GLN A 1 278 ? 10.547 -1.837 11.281 1 95.81 278 GLN A N 1
ATOM 2139 C CA . GLN A 1 278 ? 9.812 -2.242 12.469 1 95.81 278 GLN A CA 1
ATOM 2140 C C . GLN A 1 278 ? 10.117 -3.691 12.836 1 95.81 278 GLN A C 1
ATOM 2142 O O . GLN A 1 278 ? 9.805 -4.133 13.945 1 95.81 278 GLN A O 1
ATOM 2147 N N . LEU A 1 279 ? 10.656 -4.43 11.922 1 96.38 279 LEU A N 1
ATOM 2148 C CA . LEU A 1 279 ? 11 -5.82 12.195 1 96.38 279 LEU A CA 1
ATOM 2149 C C . LEU A 1 279 ? 12.289 -5.914 13 1 96.38 279 LEU A C 1
ATOM 2151 O O . LEU A 1 279 ? 12.68 -7 13.43 1 96.38 279 LEU A O 1
ATOM 2155 N N . ARG A 1 280 ? 13.047 -4.789 13.211 1 94.25 280 ARG A N 1
ATOM 2156 C CA . ARG A 1 280 ? 14.227 -4.684 14.07 1 94.25 280 ARG A CA 1
ATOM 2157 C C . ARG A 1 280 ? 15.25 -5.762 13.727 1 94.25 280 ARG A C 1
ATOM 2159 O O . ARG A 1 280 ? 15.719 -6.484 14.609 1 94.25 280 ARG A O 1
ATOM 2166 N N . GLY A 1 281 ? 15.477 -5.91 12.422 1 91 281 GLY A N 1
ATOM 2167 C CA . GLY A 1 281 ? 16.484 -6.848 11.961 1 91 281 GLY A CA 1
ATOM 2168 C C . GLY A 1 281 ? 15.914 -8.211 11.609 1 91 281 GLY A C 1
ATOM 2169 O O . GLY A 1 281 ? 16.625 -9.055 11.055 1 91 281 GLY A O 1
ATOM 2170 N N . GLY A 1 282 ? 14.648 -8.461 11.969 1 93.56 282 GLY A N 1
ATOM 2171 C CA . GLY A 1 282 ? 14 -9.688 11.555 1 93.56 282 GLY A CA 1
ATOM 2172 C C . GLY A 1 282 ? 13.727 -9.75 10.07 1 93.56 282 GLY A C 1
ATOM 2173 O O . GLY A 1 282 ? 13.727 -8.727 9.391 1 93.56 282 GLY A O 1
ATOM 2174 N N . LYS A 1 283 ? 13.492 -10.93 9.562 1 94.19 283 LYS A N 1
ATOM 2175 C CA . LYS A 1 283 ? 13.242 -11.133 8.141 1 94.19 283 LYS A CA 1
ATOM 2176 C C . LYS A 1 283 ? 11.789 -10.836 7.785 1 94.19 283 LYS A C 1
ATOM 2178 O O . LYS A 1 283 ? 10.875 -11.164 8.547 1 94.19 283 LYS A O 1
ATOM 2183 N N . SER A 1 284 ? 11.648 -10.211 6.625 1 97.31 284 SER A N 1
ATOM 2184 C CA . SER A 1 284 ? 10.305 -10.078 6.07 1 97.31 284 SER A CA 1
ATOM 2185 C C . SER A 1 284 ? 9.75 -11.422 5.621 1 97.31 284 SER A C 1
ATOM 2187 O O . SER A 1 284 ? 10.305 -12.055 4.723 1 97.31 284 SER A O 1
ATOM 2189 N N . ARG A 1 285 ? 8.688 -11.812 6.18 1 98.31 285 ARG A N 1
ATOM 2190 C CA . ARG A 1 285 ? 8.055 -13.078 5.824 1 98.31 285 ARG A CA 1
ATOM 2191 C C . ARG A 1 285 ? 7.258 -12.945 4.527 1 98.31 285 ARG A C 1
ATOM 2193 O O . ARG A 1 285 ? 6.992 -11.836 4.07 1 98.31 285 ARG A O 1
ATOM 2200 N N . THR A 1 286 ? 6.957 -14.094 3.949 1 98.75 286 THR A N 1
ATOM 2201 C CA . THR A 1 286 ? 6.113 -14.148 2.76 1 98.75 286 THR A CA 1
ATOM 2202 C C . THR A 1 286 ? 4.641 -14.039 3.139 1 98.75 286 THR A C 1
ATOM 2204 O O . THR A 1 286 ? 4.195 -14.641 4.117 1 98.75 286 THR A O 1
ATOM 2207 N N . MET A 1 287 ? 3.916 -13.219 2.383 1 98.81 287 MET A N 1
ATOM 2208 C CA . MET A 1 287 ? 2.496 -13.031 2.664 1 98.81 287 MET A CA 1
ATOM 2209 C C . MET A 1 287 ? 1.726 -14.336 2.477 1 98.81 287 MET A C 1
ATOM 2211 O O . MET A 1 287 ? 2.254 -15.297 1.919 1 98.81 287 MET A O 1
ATOM 2215 N N . ASP A 1 288 ? 0.488 -14.406 2.881 1 98.88 288 ASP A N 1
ATOM 2216 C CA . ASP A 1 288 ? -0.365 -15.586 2.773 1 98.88 288 ASP A CA 1
ATOM 2217 C C . ASP A 1 288 ? -0.622 -15.945 1.313 1 98.88 288 ASP A C 1
ATOM 2219 O O . ASP A 1 288 ? -0.51 -15.094 0.428 1 98.88 288 ASP A O 1
ATOM 2223 N N . VAL A 1 289 ? -0.957 -17.203 1.116 1 98.88 289 VAL A N 1
ATOM 2224 C CA . VAL A 1 289 ? -1.194 -17.719 -0.224 1 98.88 289 VAL A CA 1
ATOM 2225 C C . VAL A 1 289 ? -2.609 -18.297 -0.313 1 98.88 289 VAL A C 1
ATOM 2227 O O . VAL A 1 289 ? -3.035 -19.047 0.56 1 98.88 289 VAL A O 1
ATOM 2230 N N . TRP A 1 290 ? -3.33 -17.812 -1.32 1 98.81 290 TRP A N 1
ATOM 2231 C CA . TRP A 1 290 ? -4.637 -18.375 -1.648 1 98.81 290 TRP A CA 1
ATOM 2232 C C . TRP A 1 290 ? -4.492 -19.594 -2.553 1 98.81 290 TRP A C 1
ATOM 2234 O O . TRP A 1 290 ? -3.762 -19.547 -3.547 1 98.81 290 TRP A O 1
ATOM 2244 N N . VAL A 1 291 ? -5.125 -20.734 -2.172 1 98.75 291 VAL A N 1
ATOM 2245 C CA . VAL A 1 291 ? -5.137 -21.938 -2.975 1 98.75 291 VAL A CA 1
ATOM 2246 C C . VAL A 1 291 ? -6.578 -22.328 -3.32 1 98.75 291 VAL A C 1
ATOM 2248 O O . VAL A 1 291 ? -7.48 -22.172 -2.492 1 98.75 291 VAL A O 1
ATOM 2251 N N . ALA A 1 292 ? -6.754 -22.766 -4.562 1 98.75 292 ALA A N 1
ATOM 2252 C CA . ALA A 1 292 ? -8.109 -23.125 -4.965 1 98.75 292 ALA A CA 1
ATOM 2253 C C . ALA A 1 292 ? -8.102 -24.219 -6.027 1 98.75 292 ALA A C 1
ATOM 2255 O O . ALA A 1 292 ? -7.168 -24.297 -6.832 1 98.75 292 ALA A O 1
ATOM 2256 N N . THR A 1 293 ? -9.062 -25.047 -5.961 1 98.62 293 THR A N 1
ATOM 2257 C CA . THR A 1 293 ? -9.383 -26.016 -7.004 1 98.62 293 THR A CA 1
ATOM 2258 C C . THR A 1 293 ? -10.688 -25.641 -7.699 1 98.62 293 THR A C 1
ATOM 2260 O O . THR A 1 293 ? -11.711 -25.438 -7.043 1 98.62 293 THR A O 1
ATOM 2263 N N . LEU A 1 294 ? -10.586 -25.5 -8.969 1 98.56 294 LEU A N 1
ATOM 2264 C CA . LEU A 1 294 ? -11.75 -25.125 -9.773 1 98.56 294 LEU A CA 1
ATOM 2265 C C . LEU A 1 294 ? -12.133 -26.266 -10.719 1 98.56 294 LEU A C 1
ATOM 2267 O O . LEU A 1 294 ? -11.266 -27.016 -11.18 1 98.56 294 LEU A O 1
ATOM 2271 N N . VAL A 1 295 ? -13.508 -26.344 -11.039 1 97.88 295 VAL A N 1
ATOM 2272 C CA . VAL A 1 295 ? -14.008 -27.391 -11.938 1 97.88 295 VAL A CA 1
ATOM 2273 C C . VAL A 1 295 ? -14.977 -26.781 -12.945 1 97.88 295 VAL A C 1
ATOM 2275 O O . VAL A 1 295 ? -15.562 -25.734 -12.695 1 97.88 295 VAL A O 1
ATOM 2278 N N . MET B 1 1 ? 11.719 47.75 29.234 1 33.03 1 MET B N 1
ATOM 2279 C CA . MET B 1 1 ? 12.172 46.5 28.672 1 33.03 1 MET B CA 1
ATOM 2280 C C . MET B 1 1 ? 11.586 45.312 29.453 1 33.03 1 MET B C 1
ATOM 2282 O O . MET B 1 1 ? 11.984 45.062 30.578 1 33.03 1 MET B O 1
ATOM 2286 N N . SER B 1 2 ? 10.289 45.031 29.359 1 38.38 2 SER B N 1
ATOM 2287 C CA . SER B 1 2 ? 9.617 44.031 30.188 1 38.38 2 SER B CA 1
ATOM 2288 C C . SER B 1 2 ? 10.312 42.656 30.062 1 38.38 2 SER B C 1
ATOM 2290 O O . SER B 1 2 ? 10.664 42.25 28.953 1 38.38 2 SER B O 1
ATOM 2292 N N . PRO B 1 3 ? 10.938 42.188 31.094 1 40.19 3 PRO B N 1
ATOM 2293 C CA . PRO B 1 3 ? 11.695 40.938 31 1 40.19 3 PRO B CA 1
ATOM 2294 C C . PRO B 1 3 ? 10.938 39.812 30.266 1 40.19 3 PRO B C 1
ATOM 2296 O O . PRO B 1 3 ? 9.711 39.781 30.328 1 40.19 3 PRO B O 1
ATOM 2299 N N . LYS B 1 4 ? 11.281 39.531 29 1 48.34 4 LYS B N 1
ATOM 2300 C CA . LYS B 1 4 ? 10.75 38.312 28.359 1 48.34 4 LYS B CA 1
ATOM 2301 C C . LYS B 1 4 ? 10.609 37.188 29.359 1 48.34 4 LYS B C 1
ATOM 2303 O O . LYS B 1 4 ? 11.562 36.844 30.062 1 48.34 4 LYS B O 1
ATOM 2308 N N . PRO B 1 5 ? 9.5 36.812 29.969 1 47.47 5 PRO B N 1
ATOM 2309 C CA . PRO B 1 5 ? 9.461 35.781 31 1 47.47 5 PRO B CA 1
ATOM 2310 C C . PRO B 1 5 ? 10.359 34.594 30.672 1 47.47 5 PRO B C 1
ATOM 2312 O O . PRO B 1 5 ? 10.297 34.062 29.562 1 47.47 5 PRO B O 1
ATOM 2315 N N . THR B 1 6 ? 11.617 34.562 31.062 1 49.22 6 THR B N 1
ATOM 2316 C CA . THR B 1 6 ? 12.695 33.594 31 1 49.22 6 THR B CA 1
ATOM 2317 C C . THR B 1 6 ? 12.188 32.188 31.375 1 49.22 6 THR B C 1
ATOM 2319 O O . THR B 1 6 ? 12.977 31.297 31.688 1 49.22 6 THR B O 1
ATOM 2322 N N . GLY B 1 7 ? 10.914 32.031 31.781 1 57.5 7 GLY B N 1
ATOM 2323 C CA . GLY B 1 7 ? 10.641 30.734 32.344 1 57.5 7 GLY B CA 1
ATOM 2324 C C . GLY B 1 7 ? 10.602 29.625 31.297 1 57.5 7 GLY B C 1
ATOM 2325 O O . GLY B 1 7 ? 10.422 29.891 30.109 1 57.5 7 GLY B O 1
ATOM 2326 N N . GLU B 1 8 ? 11.055 28.453 31.672 1 79.25 8 GLU B N 1
ATOM 2327 C CA . GLU B 1 8 ? 11.055 27.203 30.922 1 79.25 8 GLU B CA 1
ATOM 2328 C C . GLU B 1 8 ? 9.672 26.906 30.344 1 79.25 8 GLU B C 1
ATOM 2330 O O . GLU B 1 8 ? 8.656 27.094 31.016 1 79.25 8 GLU B O 1
ATOM 2335 N N . TRP B 1 9 ? 9.445 26.828 28.969 1 86.75 9 TRP B N 1
ATOM 2336 C CA . TRP B 1 9 ? 8.203 26.453 28.297 1 86.75 9 TRP B CA 1
ATOM 2337 C C . TRP B 1 9 ? 7.547 25.266 29 1 86.75 9 TRP B C 1
ATOM 2339 O O . TRP B 1 9 ? 8.227 24.328 29.422 1 86.75 9 TRP B O 1
ATOM 2349 N N . GLN B 1 10 ? 6.266 25.375 29.297 1 90.12 10 GLN B N 1
ATOM 2350 C CA . GLN B 1 10 ? 5.5 24.281 29.859 1 90.12 10 GLN B CA 1
ATOM 2351 C C . GLN B 1 10 ? 4.445 23.781 28.875 1 90.12 10 GLN B C 1
ATOM 2353 O O . GLN B 1 10 ? 3.805 24.578 28.188 1 90.12 10 GLN B O 1
ATOM 2358 N N . PRO B 1 11 ? 4.293 22.516 28.828 1 92.75 11 PRO B N 1
ATOM 2359 C CA . PRO B 1 11 ? 3.273 21.969 27.938 1 92.75 11 PRO B CA 1
ATOM 2360 C C . PRO B 1 11 ? 1.853 22.297 28.391 1 92.75 11 PRO B C 1
ATOM 2362 O O . PRO B 1 11 ? 1.596 22.406 29.594 1 92.75 11 PRO B O 1
ATOM 2365 N N . VAL B 1 12 ? 0.954 22.5 27.453 1 92.75 12 VAL B N 1
ATOM 2366 C CA . VAL B 1 12 ? -0.468 22.594 27.766 1 92.75 12 VAL B CA 1
ATOM 2367 C C . VAL B 1 12 ? -0.987 21.234 28.219 1 92.75 12 VAL B C 1
ATOM 2369 O O . VAL B 1 12 ? -0.834 20.234 27.5 1 92.75 12 VAL B O 1
ATOM 2372 N N . PRO B 1 13 ? -1.567 21.125 29.406 1 95.31 13 PRO B N 1
ATOM 2373 C CA . PRO B 1 13 ? -2.059 19.828 29.891 1 95.31 13 PRO B CA 1
ATOM 2374 C C . PRO B 1 13 ? -3.113 19.219 28.969 1 95.31 13 PRO B C 1
ATOM 2376 O O . PRO B 1 13 ? -4.051 19.906 28.562 1 95.31 13 PRO B O 1
ATOM 2379 N N . LEU B 1 14 ? -3.043 17.938 28.75 1 95.56 14 LEU B N 1
ATOM 2380 C CA . LEU B 1 14 ? -3.984 17.234 27.875 1 95.56 14 LEU B CA 1
ATOM 2381 C C . LEU B 1 14 ? -5.379 17.219 28.484 1 95.56 14 LEU B C 1
ATOM 2383 O O . LEU B 1 14 ? -6.375 17.062 27.781 1 95.56 14 LEU B O 1
ATOM 2387 N N . SER B 1 15 ? -5.457 17.406 29.781 1 96.81 15 SER B N 1
ATOM 2388 C CA . SER B 1 15 ? -6.738 17.422 30.484 1 96.81 15 SER B CA 1
ATOM 2389 C C . SER B 1 15 ? -7.602 18.594 30.047 1 96.81 15 SER B C 1
ATOM 2391 O O . SER B 1 15 ? -8.805 18.625 30.328 1 96.81 15 SER B O 1
ATOM 2393 N N . LEU B 1 16 ? -7.066 19.547 29.312 1 96.88 16 LEU B N 1
ATOM 2394 C CA . LEU B 1 16 ? -7.809 20.703 28.844 1 96.88 16 LEU B CA 1
ATOM 2395 C C . LEU B 1 16 ? -8.492 20.422 27.516 1 96.88 16 LEU B C 1
ATOM 2397 O O . LEU B 1 16 ? -9.273 21.234 27.031 1 96.88 16 LEU B O 1
ATOM 2401 N N . ALA B 1 17 ? -8.273 19.234 26.953 1 97.75 17 ALA B N 1
ATOM 2402 C CA . ALA B 1 17 ? -8.773 18.891 25.609 1 97.75 17 ALA B CA 1
ATOM 2403 C C . ALA B 1 17 ? -10.289 19.031 25.547 1 97.75 17 ALA B C 1
ATOM 2405 O O . ALA B 1 17 ? -10.836 19.594 24.609 1 97.75 17 ALA B O 1
ATOM 2406 N N . PRO B 1 18 ? -11.039 18.594 26.594 1 97.88 18 PRO B N 1
ATOM 2407 C CA . PRO B 1 18 ? -12.5 18.719 26.5 1 97.88 18 PRO B CA 1
ATOM 2408 C C . PRO B 1 18 ? -12.953 20.172 26.438 1 97.88 18 PRO B C 1
ATOM 2410 O O . PRO B 1 18 ? -13.82 20.516 25.625 1 97.88 18 PRO B O 1
ATOM 2413 N N . SER B 1 19 ? -12.352 21.062 27.25 1 97.44 19 SER B N 1
ATOM 2414 C CA . SER B 1 19 ? -12.734 22.469 27.25 1 97.44 19 SER B CA 1
ATOM 2415 C C . SER B 1 19 ? -12.336 23.156 25.953 1 97.44 19 SER B C 1
ATOM 2417 O O . SER B 1 19 ? -13.078 24 25.438 1 97.44 19 SER B O 1
ATOM 2419 N N . ILE B 1 20 ? -11.258 22.766 25.391 1 97.25 20 ILE B N 1
ATOM 2420 C CA . ILE B 1 20 ? -10.773 23.359 24.156 1 97.25 20 ILE B CA 1
ATOM 2421 C C . ILE B 1 20 ? -11.648 22.891 22.984 1 97.25 20 ILE B C 1
ATOM 2423 O O . ILE B 1 20 ? -12.047 23.688 22.141 1 97.25 20 ILE B O 1
ATOM 2427 N N . ALA B 1 21 ? -11.961 21.594 23 1 97.44 21 ALA B N 1
ATOM 2428 C CA . ALA B 1 21 ? -12.797 21 21.969 1 97.44 21 ALA B CA 1
ATOM 2429 C C . ALA B 1 21 ? -14.164 21.688 21.906 1 97.44 21 ALA B C 1
ATOM 2431 O O . ALA B 1 21 ? -14.758 21.828 20.828 1 97.44 21 ALA B O 1
ATOM 2432 N N . ALA B 1 22 ? -14.547 22.219 23.031 1 96.31 22 ALA B N 1
ATOM 2433 C CA . ALA B 1 22 ? -15.883 22.797 23.156 1 96.31 22 ALA B CA 1
ATOM 2434 C C . ALA B 1 22 ? -15.969 24.141 22.438 1 96.31 22 ALA B C 1
ATOM 2436 O O . ALA B 1 22 ? -17.062 24.672 22.219 1 96.31 22 ALA B O 1
ATOM 2437 N N . TYR B 1 23 ? -14.844 24.703 22.016 1 96.25 23 TYR B N 1
ATOM 2438 C CA . TYR B 1 23 ? -14.859 25.938 21.234 1 96.25 23 TYR B CA 1
ATOM 2439 C C . TYR B 1 23 ? -15.305 25.688 19.812 1 96.25 23 TYR B C 1
ATOM 2441 O O . TYR B 1 23 ? -15.656 26.625 19.078 1 96.25 23 TYR B O 1
ATOM 2449 N N . ASN B 1 24 ? -15.242 24.406 19.359 1 95.94 24 ASN B N 1
ATOM 2450 C CA . ASN B 1 24 ? -15.742 24.031 18.047 1 95.94 24 ASN B CA 1
ATOM 2451 C C . ASN B 1 24 ? -17.25 23.812 18.047 1 95.94 24 ASN B C 1
ATOM 2453 O O . ASN B 1 24 ? -17.859 23.688 19.109 1 95.94 24 ASN B O 1
ATOM 2457 N N . ILE B 1 25 ? -17.781 23.828 16.875 1 94.62 25 ILE B N 1
ATOM 2458 C CA . ILE B 1 25 ? -19.188 23.422 16.734 1 94.62 25 ILE B CA 1
ATOM 2459 C C . ILE B 1 25 ? -19.328 21.938 17.047 1 94.62 25 ILE B C 1
ATOM 2461 O O . ILE B 1 25 ? -18.516 21.125 16.609 1 94.62 25 ILE B O 1
ATOM 2465 N N . TRP B 1 26 ? -20.281 21.562 17.953 1 92.12 26 TRP B N 1
ATOM 2466 C CA . TRP B 1 26 ? -20.406 20.141 18.312 1 92.12 26 TRP B CA 1
ATOM 2467 C C . TRP B 1 26 ? -21.828 19.812 18.719 1 92.12 26 TRP B C 1
ATOM 2469 O O . TRP B 1 26 ? -22.625 20.703 19 1 92.12 26 TRP B O 1
ATOM 2479 N N . THR B 1 27 ? -22.156 18.578 18.531 1 93.5 27 THR B N 1
ATOM 2480 C CA . THR B 1 27 ? -23.328 17.969 19.141 1 93.5 27 THR B CA 1
ATOM 2481 C C . THR B 1 27 ? -22.922 16.969 20.234 1 93.5 27 THR B C 1
ATOM 2483 O O . THR B 1 27 ? -21.734 16.703 20.406 1 93.5 27 THR B O 1
ATOM 2486 N N . GLN B 1 28 ? -23.891 16.484 20.938 1 94.19 28 GLN B N 1
ATOM 2487 C CA . GLN B 1 28 ? -23.594 15.5 21.969 1 94.19 28 GLN B CA 1
ATOM 2488 C C . GLN B 1 28 ? -22.922 14.266 21.375 1 94.19 28 GLN B C 1
ATOM 2490 O O . GLN B 1 28 ? -22.062 13.656 22 1 94.19 28 GLN B O 1
ATOM 2495 N N . ASP B 1 29 ? -23.234 13.984 20.172 1 93.69 29 ASP B N 1
ATOM 2496 C CA . ASP B 1 29 ? -22.703 12.789 19.516 1 93.69 29 ASP B CA 1
ATOM 2497 C C . ASP B 1 29 ? -21.312 13.039 18.938 1 93.69 29 ASP B C 1
ATOM 2499 O O . ASP B 1 29 ? -20.516 12.117 18.812 1 93.69 29 ASP B O 1
ATOM 2503 N N . THR B 1 30 ? -20.953 14.266 18.594 1 94.12 30 THR B N 1
ATOM 2504 C CA . THR B 1 30 ? -19.688 14.539 17.906 1 94.12 30 THR B CA 1
ATOM 2505 C C . THR B 1 30 ? -18.656 15.07 18.891 1 94.12 30 THR B C 1
ATOM 2507 O O . THR B 1 30 ? -17.453 15.094 18.578 1 94.12 30 THR B O 1
ATOM 2510 N N . LEU B 1 31 ? -19.062 15.484 20.078 1 95.88 31 LEU B N 1
ATOM 2511 C CA . LEU B 1 31 ? -18.156 16.094 21.031 1 95.88 31 LEU B CA 1
ATOM 2512 C C . LEU B 1 31 ? -17.031 15.141 21.406 1 95.88 31 LEU B C 1
ATOM 2514 O O . LEU B 1 31 ? -15.859 15.539 21.469 1 95.88 31 LEU B O 1
ATOM 2518 N N . PRO B 1 32 ? -17.359 13.836 21.688 1 96.94 32 PRO B N 1
ATOM 2519 C CA . PRO B 1 32 ? -16.25 12.922 22 1 96.94 32 PRO B CA 1
ATOM 2520 C C . PRO B 1 32 ? -15.203 12.867 20.891 1 96.94 32 PRO B C 1
ATOM 2522 O O . PRO B 1 32 ? -14.008 12.75 21.172 1 96.94 32 PRO B O 1
ATOM 2525 N N . ILE B 1 33 ? -15.625 12.953 19.641 1 96.62 33 ILE B N 1
ATOM 2526 C CA . ILE B 1 33 ? -14.727 12.961 18.5 1 96.62 33 ILE B CA 1
ATOM 2527 C C . ILE B 1 33 ? -13.844 14.211 18.547 1 96.62 33 ILE B C 1
ATOM 2529 O O . ILE B 1 33 ? -12.625 14.125 18.391 1 96.62 33 ILE B O 1
ATOM 2533 N N . GLU B 1 34 ? -14.477 15.352 18.812 1 96.69 34 GLU B N 1
ATOM 2534 C CA . GLU B 1 34 ? -13.75 16.609 18.891 1 96.69 34 GLU B CA 1
ATOM 2535 C C . GLU B 1 34 ? -12.711 16.594 20.016 1 96.69 34 GLU B C 1
ATOM 2537 O O . GLU B 1 34 ? -11.641 17.172 19.891 1 96.69 34 GLU B O 1
ATOM 2542 N N . ILE B 1 35 ? -13.07 15.93 21.109 1 98.25 35 ILE B N 1
ATOM 2543 C CA . ILE B 1 35 ? -12.156 15.836 22.234 1 98.25 35 ILE B CA 1
ATOM 2544 C C . ILE B 1 35 ? -10.93 15.008 21.844 1 98.25 35 ILE B C 1
ATOM 2546 O O . ILE B 1 35 ? -9.797 15.391 22.125 1 98.25 35 ILE B O 1
ATOM 2550 N N . ASP B 1 36 ? -11.148 13.875 21.188 1 98.38 36 ASP B N 1
ATOM 2551 C CA . ASP B 1 36 ? -10.047 13.039 20.719 1 98.38 36 ASP B CA 1
ATOM 2552 C C . ASP B 1 36 ? -9.164 13.805 19.734 1 98.38 36 ASP B C 1
ATOM 2554 O O . ASP B 1 36 ? -7.938 13.734 19.812 1 98.38 36 ASP B O 1
ATOM 2558 N N . GLN B 1 37 ? -9.797 14.539 18.828 1 98 37 GLN B N 1
ATOM 2559 C CA . GLN B 1 37 ? -9.07 15.328 17.844 1 98 37 GLN B CA 1
ATOM 2560 C C . GLN B 1 37 ? -8.266 16.438 18.5 1 98 37 GLN B C 1
ATOM 2562 O O . GLN B 1 37 ? -7.102 16.656 18.172 1 98 37 GLN B O 1
ATOM 2567 N N . ALA B 1 38 ? -8.836 17.125 19.453 1 97.88 38 ALA B N 1
ATOM 2568 C CA . ALA B 1 38 ? -8.141 18.188 20.172 1 97.88 38 ALA B CA 1
ATOM 2569 C C . ALA B 1 38 ? -6.961 17.609 20.969 1 97.88 38 ALA B C 1
ATOM 2571 O O . ALA B 1 38 ? -5.898 18.234 21.031 1 97.88 38 ALA B O 1
ATOM 2572 N N . THR B 1 39 ? -7.207 16.469 21.578 1 98.19 39 THR B N 1
ATOM 2573 C CA . THR B 1 39 ? -6.137 15.805 22.312 1 98.19 39 THR B CA 1
ATOM 2574 C C . THR B 1 39 ? -4.949 15.516 21.406 1 98.19 39 THR B C 1
ATOM 2576 O O . THR B 1 39 ? -3.801 15.766 21.766 1 98.19 39 THR B O 1
ATOM 2579 N N . HIS B 1 40 ? -5.242 15 20.25 1 98.56 40 HIS B N 1
ATOM 2580 C CA . HIS B 1 40 ? -4.211 14.711 19.266 1 98.56 40 HIS B CA 1
ATOM 2581 C C . HIS B 1 40 ? -3.451 15.977 18.875 1 98.56 40 HIS B C 1
ATOM 2583 O O . HIS B 1 40 ? -2.217 15.992 18.891 1 98.56 40 HIS B O 1
ATOM 2589 N N . ARG B 1 41 ? -4.176 17.078 18.609 1 98.19 41 ARG B N 1
ATOM 2590 C CA . ARG B 1 41 ? -3.537 18.312 18.203 1 98.19 41 ARG B CA 1
ATOM 2591 C C . ARG B 1 41 ? -2.717 18.906 19.344 1 98.19 41 ARG B C 1
ATOM 2593 O O . ARG B 1 41 ? -1.648 19.484 19.109 1 98.19 41 ARG B O 1
ATOM 2600 N N . LEU B 1 42 ? -3.24 18.781 20.516 1 96.94 42 LEU B N 1
ATOM 2601 C CA . LEU B 1 42 ? -2.508 19.266 21.688 1 96.94 42 LEU B CA 1
ATOM 2602 C C . LEU B 1 42 ? -1.176 18.531 21.828 1 96.94 42 LEU B C 1
ATOM 2604 O O . LEU B 1 42 ? -0.154 19.156 22.125 1 96.94 42 LEU B O 1
ATOM 2608 N N . ASN B 1 43 ? -1.238 17.281 21.672 1 96.62 43 ASN B N 1
ATOM 2609 C CA . ASN B 1 43 ? -0.014 16.484 21.734 1 96.62 43 ASN B CA 1
ATOM 2610 C C . ASN B 1 43 ? 1 16.938 20.688 1 96.62 43 ASN B C 1
ATOM 2612 O O . ASN B 1 43 ? 2.189 17.062 20.984 1 96.62 43 ASN B O 1
ATOM 2616 N N . LEU B 1 44 ? 0.572 17.172 19.469 1 97.19 44 LEU B N 1
ATOM 2617 C CA . LEU B 1 44 ? 1.451 17.641 18.406 1 97.19 44 LEU B CA 1
ATOM 2618 C C . LEU B 1 44 ? 2.029 19.016 18.734 1 97.19 44 LEU B C 1
ATOM 2620 O O . LEU B 1 44 ? 3.234 19.234 18.594 1 97.19 44 LEU B O 1
ATOM 2624 N N . LEU B 1 45 ? 1.192 19.906 19.188 1 94.62 45 LEU B N 1
ATOM 2625 C CA . LEU B 1 45 ? 1.601 21.281 19.438 1 94.62 45 LEU B CA 1
ATOM 2626 C C . LEU B 1 45 ? 2.598 21.344 20.594 1 94.62 45 LEU B C 1
ATOM 2628 O O . LEU B 1 45 ? 3.514 22.172 20.578 1 94.62 45 LEU B O 1
ATOM 2632 N N . ASN B 1 46 ? 2.367 20.469 21.641 1 95.81 46 ASN B N 1
ATOM 2633 C CA . ASN B 1 46 ? 3.314 20.391 22.75 1 95.81 46 ASN B CA 1
ATOM 2634 C C . ASN B 1 46 ? 4.711 20 22.266 1 95.81 46 ASN B C 1
ATOM 2636 O O . ASN B 1 46 ? 5.711 20.422 22.844 1 95.81 46 ASN B O 1
ATOM 2640 N N . SER B 1 47 ? 4.742 19.281 21.203 1 95.5 47 SER B N 1
ATOM 2641 C CA . SER B 1 47 ? 6.035 18.891 20.656 1 95.5 47 SER B CA 1
ATOM 2642 C C . SER B 1 47 ? 6.742 20.078 20 1 95.5 47 SER B C 1
ATOM 2644 O O . SER B 1 47 ? 7.973 20.094 19.891 1 95.5 47 SER B O 1
ATOM 2646 N N . PHE B 1 48 ? 6.031 21.062 19.5 1 95.81 48 PHE B N 1
ATOM 2647 C CA . PHE B 1 48 ? 6.594 22.219 18.828 1 95.81 48 PHE B CA 1
ATOM 2648 C C . PHE B 1 48 ? 7.129 23.234 19.828 1 95.81 48 PHE B C 1
ATOM 2650 O O . PHE B 1 48 ? 7.926 24.094 19.484 1 95.81 48 PHE B O 1
ATOM 2657 N N . ARG B 1 49 ? 6.633 23.234 21.062 1 94.31 49 ARG B N 1
ATOM 2658 C CA . ARG B 1 49 ? 7.043 24.109 22.156 1 94.31 49 ARG B CA 1
ATOM 2659 C C . ARG B 1 49 ? 6.871 25.562 21.781 1 94.31 49 ARG B C 1
ATOM 2661 O O . ARG B 1 49 ? 7.797 26.375 21.938 1 94.31 49 ARG B O 1
ATOM 2668 N N . ILE B 1 50 ? 5.691 25.875 21.281 1 92.88 50 ILE B N 1
ATOM 2669 C CA . ILE B 1 50 ? 5.371 27.25 20.922 1 92.88 50 ILE B CA 1
ATOM 2670 C C . ILE B 1 50 ? 5.125 28.078 22.188 1 92.88 50 ILE B C 1
ATOM 2672 O O . ILE B 1 50 ? 4.262 27.734 23 1 92.88 50 ILE B O 1
ATOM 2676 N N . PRO B 1 51 ? 5.812 29.141 22.375 1 92.31 51 PRO B N 1
ATOM 2677 C CA . PRO B 1 51 ? 5.645 29.953 23.578 1 92.31 51 PRO B CA 1
ATOM 2678 C C . PRO B 1 51 ? 4.289 30.656 23.641 1 92.31 51 PRO B C 1
ATOM 2680 O O . PRO B 1 51 ? 3.719 30.984 22.594 1 92.31 51 PRO B O 1
ATOM 2683 N N . PRO B 1 52 ? 3.836 30.875 24.844 1 92.5 52 PRO B N 1
ATOM 2684 C CA . PRO B 1 52 ? 2.658 31.75 24.969 1 92.5 52 PRO B CA 1
ATOM 2685 C C . PRO B 1 52 ? 2.881 33.125 24.359 1 92.5 52 PRO B C 1
ATOM 2687 O O . PRO B 1 52 ? 4.027 33.531 24.125 1 92.5 52 PRO B O 1
ATOM 2690 N N . SER B 1 53 ? 1.859 33.844 24 1 95.38 53 SER B N 1
ATOM 2691 C CA . SER B 1 53 ? 1.871 35.219 23.469 1 95.38 53 SER B CA 1
ATOM 2692 C C . SER B 1 53 ? 2.477 35.25 22.078 1 95.38 53 SER B C 1
ATOM 2694 O O . SER B 1 53 ? 2.879 36.312 21.609 1 95.38 53 SER B O 1
ATOM 2696 N N . SER B 1 54 ? 2.574 34.094 21.438 1 96.25 54 SER B N 1
ATOM 2697 C CA . SER B 1 54 ? 3.133 34 20.094 1 96.25 54 SER B CA 1
ATOM 2698 C C . SER B 1 54 ? 2.125 34.5 19.047 1 96.25 54 SER B C 1
ATOM 2700 O O . SER B 1 54 ? 0.916 34.312 19.219 1 96.25 54 SER B O 1
ATOM 2702 N N . ASN B 1 55 ? 2.621 35.125 18 1 97.88 55 ASN B N 1
ATOM 2703 C CA . ASN B 1 55 ? 1.89 35.312 16.75 1 97.88 55 ASN B CA 1
ATOM 2704 C C . ASN B 1 55 ? 2.096 34.156 15.805 1 97.88 55 ASN B C 1
ATOM 2706 O O . ASN B 1 55 ? 3.211 33.906 15.336 1 97.88 55 ASN B O 1
ATOM 2710 N N . ILE B 1 56 ? 1.007 33.438 15.531 1 98.5 56 ILE B N 1
ATOM 2711 C CA . ILE B 1 56 ? 1.101 32.156 14.82 1 98.5 56 ILE B CA 1
ATOM 2712 C C . ILE B 1 56 ? 0.379 32.281 13.477 1 98.5 56 ILE B C 1
ATOM 2714 O O . ILE B 1 56 ? -0.708 32.844 13.391 1 98.5 56 ILE B O 1
ATOM 2718 N N . LEU B 1 57 ? 0.994 31.781 12.398 1 98.81 57 LEU B N 1
ATOM 2719 C CA . LEU B 1 57 ? 0.345 31.562 11.109 1 98.81 57 LEU B CA 1
ATOM 2720 C C . LEU B 1 57 ? -0.003 30.094 10.914 1 98.81 57 LEU B C 1
ATOM 2722 O O . LEU B 1 57 ? 0.888 29.266 10.758 1 98.81 57 LEU B O 1
ATOM 2726 N N . GLU B 1 58 ? -1.287 29.766 10.984 1 98.88 58 GLU B N 1
ATOM 2727 C CA . GLU B 1 58 ? -1.734 28.406 10.68 1 98.88 58 GLU B CA 1
ATOM 2728 C C . GLU B 1 58 ? -2.133 28.266 9.211 1 98.88 58 GLU B C 1
ATOM 2730 O O . GLU B 1 58 ? -2.951 29.047 8.711 1 98.88 58 GLU B O 1
ATOM 2735 N N . ILE B 1 59 ? -1.544 27.344 8.547 1 98.62 59 ILE B N 1
ATOM 2736 C CA . ILE B 1 59 ? -1.857 27.078 7.145 1 98.62 59 ILE B CA 1
ATOM 2737 C C . ILE B 1 59 ? -2.676 25.797 7.035 1 98.62 59 ILE B C 1
ATOM 2739 O O . ILE B 1 59 ? -2.293 24.75 7.582 1 98.62 59 ILE B O 1
ATOM 2743 N N . GLY B 1 60 ? -3.791 25.844 6.301 1 98 60 GLY B N 1
ATOM 2744 C CA . GLY B 1 60 ? -4.703 24.719 6.203 1 98 60 GLY B CA 1
ATOM 2745 C C . GLY B 1 60 ? -5.555 24.531 7.449 1 98 60 GLY B C 1
ATOM 2746 O O . GLY B 1 60 ? -5.609 23.438 8.008 1 98 60 GLY B O 1
ATOM 2747 N N . CYS B 1 61 ? -6.297 25.531 7.867 1 98.19 61 CYS B N 1
ATOM 2748 C CA . CYS B 1 61 ? -6.957 25.516 9.164 1 98.19 61 CYS B CA 1
ATOM 2749 C C . CYS B 1 61 ? -8.258 24.734 9.109 1 98.19 61 CYS B C 1
ATOM 2751 O O . CYS B 1 61 ? -8.805 24.359 10.148 1 98.19 61 CYS B O 1
ATOM 2753 N N . GLY B 1 62 ? -8.844 24.594 7.906 1 96.62 62 GLY B N 1
ATOM 2754 C CA . GLY B 1 62 ? -10.078 23.828 7.777 1 96.62 62 GLY B CA 1
ATOM 2755 C C . GLY B 1 62 ? -11.18 24.328 8.688 1 96.62 62 GLY B C 1
ATOM 2756 O O . GLY B 1 62 ? -11.461 25.531 8.727 1 96.62 62 GLY B O 1
ATOM 2757 N N . GLN B 1 63 ? -11.828 23.438 9.359 1 95.94 63 GLN B N 1
ATOM 2758 C CA . GLN B 1 63 ? -12.961 23.766 10.211 1 95.94 63 GLN B CA 1
ATOM 2759 C C . GLN B 1 63 ? -12.492 24.359 11.539 1 95.94 63 GLN B C 1
ATOM 2761 O O . GLN B 1 63 ? -13.312 24.812 12.344 1 95.94 63 GLN B O 1
ATOM 2766 N N . GLY B 1 64 ? -11.172 24.328 11.828 1 97.19 64 GLY B N 1
ATOM 2767 C CA . GLY B 1 64 ? -10.648 25.094 12.945 1 97.19 64 GLY B CA 1
ATOM 2768 C C . GLY B 1 64 ? -10.359 24.234 14.172 1 97.19 64 GLY B C 1
ATOM 2769 O O . GLY B 1 64 ? -10.156 24.766 15.266 1 97.19 64 GLY B O 1
ATOM 2770 N N . THR B 1 65 ? -10.297 22.906 13.984 1 95.44 65 THR B N 1
ATOM 2771 C CA . THR B 1 65 ? -10.023 22.031 15.117 1 95.44 65 THR B CA 1
ATOM 2772 C C . THR B 1 65 ? -8.633 22.297 15.688 1 95.44 65 THR B C 1
ATOM 2774 O O . THR B 1 65 ? -8.469 22.406 16.906 1 95.44 65 THR B O 1
ATOM 2777 N N . CYS B 1 66 ? -7.688 22.391 14.867 1 97.88 66 CYS B N 1
ATOM 2778 C CA . CYS B 1 66 ? -6.34 22.734 15.305 1 97.88 66 CYS B CA 1
ATOM 2779 C C . CYS B 1 66 ? -6.258 24.188 15.742 1 97.88 66 CYS B C 1
ATOM 2781 O O . CYS B 1 66 ? -5.523 24.516 16.672 1 97.88 66 CYS B O 1
ATOM 2783 N N . THR B 1 67 ? -7.023 25.078 15.141 1 98.5 67 THR B N 1
ATOM 2784 C CA . THR B 1 67 ? -7.008 26.516 15.383 1 98.5 67 THR B CA 1
ATOM 2785 C C . THR B 1 67 ? -7.352 26.828 16.844 1 98.5 67 THR B C 1
ATOM 2787 O O . THR B 1 67 ? -6.695 27.656 17.484 1 98.5 67 THR B O 1
ATOM 2790 N N . VAL B 1 68 ? -8.367 26.156 17.391 1 97.81 68 VAL B N 1
ATOM 2791 C CA . VAL B 1 68 ? -8.789 26.453 18.766 1 97.81 68 VAL B CA 1
ATOM 2792 C C . VAL B 1 68 ? -7.715 25.984 19.734 1 97.81 68 VAL B C 1
ATOM 2794 O O . VAL B 1 68 ? -7.531 26.578 20.797 1 97.81 68 VAL B O 1
ATOM 2797 N N . VAL B 1 69 ? -6.977 24.938 19.406 1 97.69 69 VAL B N 1
ATOM 2798 C CA . VAL B 1 69 ? -5.875 24.453 20.234 1 97.69 69 VAL B CA 1
ATOM 2799 C C . VAL B 1 69 ? -4.746 25.484 20.25 1 97.69 69 VAL B C 1
ATOM 2801 O O . VAL B 1 69 ? -4.215 25.828 21.312 1 97.69 69 VAL B O 1
ATOM 2804 N N . LEU B 1 70 ? -4.418 26.016 19.062 1 97.75 70 LEU B N 1
ATOM 2805 C CA . LEU B 1 70 ? -3.396 27.047 18.938 1 97.75 70 LEU B CA 1
ATOM 2806 C C . LEU B 1 70 ? -3.807 28.312 19.703 1 97.75 70 LEU B C 1
ATOM 2808 O O . LEU B 1 70 ? -2.998 28.891 20.422 1 97.75 70 LEU B O 1
ATOM 2812 N N . GLY B 1 71 ? -5.062 28.719 19.531 1 96.25 71 GLY B N 1
ATOM 2813 C CA . GLY B 1 71 ? -5.574 29.875 20.234 1 96.25 71 GLY B CA 1
ATOM 2814 C C . GLY B 1 71 ? -5.512 29.734 21.734 1 96.25 71 GLY B C 1
ATOM 2815 O O . GLY B 1 71 ? -5.176 30.688 22.438 1 96.25 71 GLY B O 1
ATOM 2816 N N . ALA B 1 72 ? -5.84 28.562 22.188 1 92.5 72 ALA B N 1
ATOM 2817 C CA . ALA B 1 72 ? -5.785 28.297 23.625 1 92.5 72 ALA B CA 1
ATOM 2818 C C . ALA B 1 72 ? -4.348 28.312 24.125 1 92.5 72 ALA B C 1
ATOM 2820 O O . ALA B 1 72 ? -4.07 28.844 25.203 1 92.5 72 ALA B O 1
ATOM 2821 N N . ALA B 1 73 ? -3.461 27.734 23.375 1 90.06 73 ALA B N 1
ATOM 2822 C CA . ALA B 1 73 ? -2.066 27.578 23.797 1 90.06 73 ALA B CA 1
ATOM 2823 C C . ALA B 1 73 ? -1.353 28.9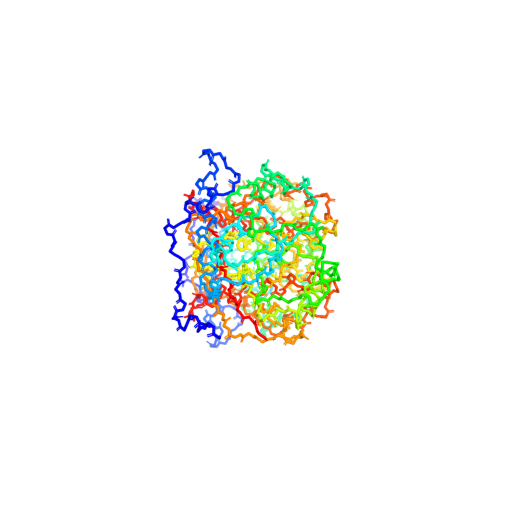38 23.812 1 90.06 73 ALA B C 1
ATOM 2825 O O . ALA B 1 73 ? -0.494 29.172 24.672 1 90.06 73 ALA B O 1
ATOM 2826 N N . THR B 1 74 ? -1.618 29.844 22.891 1 91.06 74 THR B N 1
ATOM 2827 C CA . THR B 1 74 ? -0.902 31.109 22.781 1 91.06 74 THR B CA 1
ATOM 2828 C C . THR B 1 74 ? -1.373 32.094 23.844 1 91.06 74 THR B C 1
ATOM 2830 O O . THR B 1 74 ? -0.635 33 24.234 1 91.06 74 THR B O 1
ATOM 2833 N N . GLY B 1 75 ? -2.646 31.953 24.328 1 90.31 75 GLY B N 1
ATOM 2834 C CA . GLY B 1 75 ? -3.143 32.812 25.391 1 90.31 75 GLY B CA 1
ATOM 2835 C C . GLY B 1 75 ? -3.639 34.156 24.891 1 90.31 75 GLY B C 1
ATOM 2836 O O . GLY B 1 75 ? -3.631 34.406 23.688 1 90.31 75 GLY B O 1
ATOM 2837 N N . PRO B 1 76 ? -4.023 35.031 25.812 1 91.19 76 PRO B N 1
ATOM 2838 C CA . PRO B 1 76 ? -4.723 36.25 25.453 1 91.19 76 PRO B CA 1
ATOM 2839 C C . PRO B 1 76 ? -3.812 37.281 24.781 1 91.19 76 PRO B C 1
ATOM 2841 O O . PRO B 1 76 ? -4.297 38.188 24.078 1 91.19 76 PRO B O 1
ATOM 2844 N N . SER B 1 77 ? -2.553 37.156 24.969 1 94.38 77 SER B N 1
ATOM 2845 C CA . SER B 1 77 ? -1.631 38.125 24.391 1 94.38 77 SER B CA 1
ATOM 2846 C C . SER B 1 77 ? -1.078 37.656 23.062 1 94.38 77 SER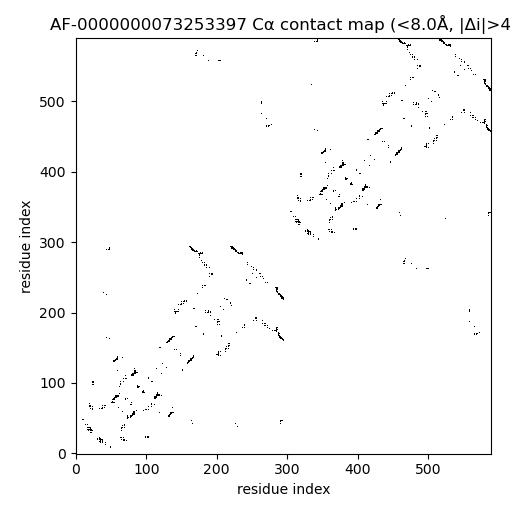 B C 1
ATOM 2848 O O . SER B 1 77 ? -0.262 38.312 22.438 1 94.38 77 SER B O 1
ATOM 2850 N N . GLY B 1 78 ? -1.473 36.469 22.656 1 96 78 GLY B N 1
ATOM 2851 C CA . GLY B 1 78 ? -1.074 35.938 21.359 1 96 78 GLY B CA 1
ATOM 2852 C C . GLY B 1 78 ? -2.154 36.062 20.297 1 96 78 GLY B C 1
ATOM 2853 O O . GLY B 1 78 ? -3.244 36.562 20.578 1 96 78 GLY B O 1
ATOM 2854 N N . HIS B 1 79 ? -1.852 35.688 19.078 1 98.06 79 HIS B N 1
ATOM 2855 C CA . HIS B 1 79 ? -2.793 35.75 17.953 1 98.06 79 HIS B CA 1
ATOM 2856 C C . HIS B 1 79 ? -2.521 34.656 16.938 1 98.06 79 HIS B C 1
ATOM 2858 O O . HIS B 1 79 ? -1.367 34.281 16.703 1 98.06 79 HIS B O 1
ATOM 2864 N N . VAL B 1 80 ? -3.592 34.156 16.375 1 98.62 80 VAL B N 1
ATOM 2865 C CA . VAL B 1 80 ? -3.496 33.156 15.32 1 98.62 80 VAL B CA 1
ATOM 2866 C C . VAL B 1 80 ? -4.141 33.688 14.047 1 98.62 80 VAL B C 1
ATOM 2868 O O . VAL B 1 80 ? -5.336 34 14.031 1 98.62 80 VAL B O 1
ATOM 2871 N N . ASP B 1 81 ? -3.369 33.906 13.008 1 98.81 81 ASP B N 1
ATOM 2872 C CA . ASP B 1 81 ? -3.91 34 11.656 1 98.81 81 ASP B CA 1
ATOM 2873 C C . ASP B 1 81 ? -4.051 32.625 11.016 1 98.81 81 ASP B C 1
ATOM 2875 O O . ASP B 1 81 ? -3.051 31.953 10.75 1 98.81 81 ASP B O 1
ATOM 2879 N N . ALA B 1 82 ? -5.281 32.219 10.766 1 98.81 82 ALA B N 1
ATOM 2880 C CA . ALA B 1 82 ? -5.574 30.906 10.234 1 98.81 82 ALA B CA 1
ATOM 2881 C C . ALA B 1 82 ? -6.055 30.984 8.781 1 98.81 82 ALA B C 1
ATOM 2883 O O . ALA B 1 82 ? -7.109 31.562 8.508 1 98.81 82 ALA B O 1
ATOM 2884 N N . ILE B 1 83 ? -5.336 30.344 7.891 1 98.69 83 ILE B N 1
ATOM 2885 C CA . ILE B 1 83 ? -5.656 30.531 6.477 1 98.69 83 ILE B CA 1
ATOM 2886 C C . ILE B 1 83 ? -6.047 29.188 5.859 1 98.69 83 ILE B C 1
ATOM 2888 O O . ILE B 1 83 ? -5.477 28.141 6.203 1 98.69 83 ILE B O 1
ATOM 2892 N N . ASP B 1 84 ? -6.984 29.125 5.027 1 98.25 84 ASP B N 1
ATOM 2893 C CA . ASP B 1 84 ? -7.41 28.031 4.168 1 98.25 84 ASP B CA 1
ATOM 2894 C C . ASP B 1 84 ? -8.055 28.547 2.889 1 98.25 84 ASP B C 1
ATOM 2896 O O . ASP B 1 84 ? -8.961 29.391 2.939 1 98.25 84 ASP B O 1
ATOM 2900 N N . PRO B 1 85 ? -7.594 28.109 1.73 1 96.81 85 PRO B N 1
ATOM 2901 C CA . PRO B 1 85 ? -8.156 28.625 0.485 1 96.81 85 PRO B CA 1
ATOM 2902 C C . PRO B 1 85 ? -9.477 27.969 0.109 1 96.81 85 PRO B C 1
ATOM 2904 O O . PRO B 1 85 ? -10.164 28.422 -0.806 1 96.81 85 PRO B O 1
ATOM 2907 N N . ALA B 1 86 ? -9.875 26.859 0.685 1 95.88 86 ALA B N 1
ATOM 2908 C CA . ALA B 1 86 ? -11.062 26.094 0.302 1 95.88 86 ALA B CA 1
ATOM 2909 C C . ALA B 1 86 ? -12.32 26.953 0.427 1 95.88 86 ALA B C 1
ATOM 2911 O O . ALA B 1 86 ? -12.383 27.875 1.242 1 95.88 86 ALA B O 1
ATOM 2912 N N . SER B 1 87 ? -13.328 26.531 -0.361 1 96.31 87 SER B N 1
ATOM 2913 C CA . SER B 1 87 ? -14.625 27.203 -0.298 1 96.31 87 SER B CA 1
ATOM 2914 C C . SER B 1 87 ? -15.227 27.125 1.101 1 96.31 87 SER B C 1
ATOM 2916 O O . SER B 1 87 ? -15.148 26.078 1.751 1 96.31 87 SER B O 1
ATOM 2918 N N . LEU B 1 88 ? -15.867 28.188 1.512 1 96.81 88 LEU B N 1
ATOM 2919 C CA . LEU B 1 88 ? -16.5 28.219 2.826 1 96.81 88 LEU B CA 1
ATOM 2920 C C . LEU B 1 88 ? -17.703 27.281 2.867 1 96.81 88 LEU B C 1
ATOM 2922 O O . LEU B 1 88 ? -18.203 26.953 3.947 1 96.81 88 LEU B O 1
ATOM 2926 N N . ASP B 1 89 ? -18.109 26.781 1.696 1 95.75 89 ASP B N 1
ATOM 2927 C CA . ASP B 1 89 ? -19.234 25.859 1.607 1 95.75 89 ASP B CA 1
ATOM 2928 C C . ASP B 1 89 ? -18.75 24.406 1.623 1 95.75 89 ASP B C 1
ATOM 2930 O O . ASP B 1 89 ? -19.562 23.484 1.644 1 95.75 89 ASP B O 1
ATOM 2934 N N . TYR B 1 90 ? -17.469 24.297 1.751 1 91.69 90 TYR B N 1
ATOM 2935 C CA . TYR B 1 90 ? -16.844 22.969 1.756 1 91.69 90 TYR B CA 1
ATOM 2936 C C . TYR B 1 90 ? -16.938 22.328 3.135 1 91.69 90 TYR B C 1
ATOM 2938 O O . TYR B 1 90 ? -16.812 23.016 4.152 1 91.69 90 TYR B O 1
ATOM 2946 N N . GLY B 1 91 ? -17.156 21 3.07 1 87.88 91 GLY B N 1
ATOM 2947 C CA . GLY B 1 91 ? -17.062 20.234 4.312 1 87.88 91 GLY B CA 1
ATOM 2948 C C . GLY B 1 91 ? -18.406 19.734 4.801 1 87.88 91 GLY B C 1
ATOM 2949 O O . GLY B 1 91 ? -19.453 20.234 4.395 1 87.88 91 GLY B O 1
ATOM 2950 N N . ALA B 1 92 ? -18.375 18.734 5.613 1 86.12 92 ALA B N 1
ATOM 2951 C CA . ALA B 1 92 ? -19.516 18.094 6.281 1 86.12 92 ALA B CA 1
ATOM 2952 C C . ALA B 1 92 ? -19.094 17.516 7.637 1 86.12 92 ALA B C 1
ATOM 2954 O O . ALA B 1 92 ? -17.953 17.109 7.82 1 86.12 92 ALA B O 1
ATOM 2955 N N . PRO B 1 93 ? -19.953 17.422 8.703 1 88 93 PRO B N 1
ATOM 2956 C CA . PRO B 1 93 ? -21.359 17.812 8.656 1 88 93 PRO B CA 1
ATOM 2957 C C . PRO B 1 93 ? -21.562 19.328 8.656 1 88 93 PRO B C 1
ATOM 2959 O O . PRO B 1 93 ? -22.656 19.812 8.352 1 88 93 PRO B O 1
ATOM 2962 N N . TYR B 1 94 ? -20.469 20.062 9.055 1 93.31 94 TYR B N 1
ATOM 2963 C CA . TYR B 1 94 ? -20.5 21.516 8.961 1 93.31 94 TYR B CA 1
ATOM 2964 C C . TYR B 1 94 ? -19.531 22.016 7.902 1 93.31 94 TYR B C 1
ATOM 2966 O O . TYR B 1 94 ? -18.453 21.453 7.727 1 93.31 94 TYR B O 1
ATOM 2974 N N . THR B 1 95 ? -19.906 23.078 7.309 1 96 95 THR B N 1
ATOM 2975 C CA . THR B 1 95 ? -19 23.703 6.34 1 96 95 THR B CA 1
ATOM 2976 C C . THR B 1 95 ? -17.891 24.469 7.051 1 96 95 THR B C 1
ATOM 2978 O O . THR B 1 95 ? -17.969 24.719 8.258 1 96 95 THR B O 1
ATOM 2981 N N . LEU B 1 96 ? -16.859 24.766 6.266 1 97.12 96 LEU B N 1
ATOM 2982 C CA . LEU B 1 96 ? -15.789 25.594 6.809 1 97.12 96 LEU B CA 1
ATOM 2983 C C . LEU B 1 96 ? -16.328 26.922 7.34 1 97.12 96 LEU B C 1
ATOM 2985 O O . LEU B 1 96 ? -15.984 27.344 8.445 1 97.12 96 LEU B O 1
ATOM 2989 N N . GLY B 1 97 ? -17.25 27.5 6.562 1 97.5 97 GLY B N 1
ATOM 2990 C CA . GLY B 1 97 ? -17.844 28.766 6.965 1 97.5 97 GLY B CA 1
ATOM 2991 C C . GLY B 1 97 ? -18.594 28.688 8.281 1 97.5 97 GLY B C 1
ATOM 2992 O O . GLY B 1 97 ? -18.422 29.547 9.148 1 97.5 97 GLY B O 1
ATOM 2993 N N . GLN B 1 98 ? -19.406 27.703 8.453 1 97.69 98 GLN B N 1
ATOM 2994 C CA . GLN B 1 98 ? -20.188 27.5 9.672 1 97.69 98 GLN B CA 1
ATOM 2995 C C . GLN B 1 98 ? -19.266 27.312 10.883 1 97.69 98 GLN B C 1
ATOM 2997 O O . GLN B 1 98 ? -19.484 27.938 11.922 1 97.69 98 GLN B O 1
ATOM 3002 N N . ALA B 1 99 ? -18.281 26.5 10.703 1 97.69 99 ALA B N 1
ATOM 3003 C CA . ALA B 1 99 ? -17.375 26.172 11.805 1 97.69 99 ALA B CA 1
ATOM 3004 C C . ALA B 1 99 ? -16.531 27.375 12.203 1 97.69 99 ALA B C 1
ATOM 3006 O O . ALA B 1 99 ? -16.422 27.703 13.391 1 97.69 99 ALA B O 1
ATOM 3007 N N . GLN B 1 100 ? -15.969 28.031 11.227 1 98.06 100 GLN B N 1
ATOM 3008 C CA . GLN B 1 100 ? -15.109 29.188 11.477 1 98.06 100 GLN B CA 1
ATOM 3009 C C . GLN B 1 100 ? -15.891 30.344 12.094 1 98.06 100 GLN B C 1
ATOM 3011 O O . GLN B 1 100 ? -15.406 31.016 13.008 1 98.06 100 GLN B O 1
ATOM 3016 N N . ASP B 1 101 ? -17.109 30.547 11.617 1 97.88 101 ASP B N 1
ATOM 3017 C CA . ASP B 1 101 ? -17.953 31.594 12.172 1 97.88 101 ASP B CA 1
ATOM 3018 C C . ASP B 1 101 ? -18.281 31.328 13.641 1 97.88 101 ASP B C 1
ATOM 3020 O O . ASP B 1 101 ? -18.281 32.25 14.461 1 97.88 101 ASP B O 1
ATOM 3024 N N . HIS B 1 102 ? -18.578 30.141 13.938 1 97.81 102 HIS B N 1
ATOM 3025 C CA . HIS B 1 102 ? -18.859 29.75 15.312 1 97.81 102 HIS B CA 1
ATOM 3026 C C . HIS B 1 102 ? -17.688 30.078 16.234 1 97.81 102 HIS B C 1
ATOM 3028 O O . HIS B 1 102 ? -17.875 30.641 17.312 1 97.81 102 HIS B O 1
ATOM 3034 N N . ILE B 1 103 ? -16.469 29.734 15.828 1 97.75 103 ILE B N 1
ATOM 3035 C CA . ILE B 1 103 ? -15.266 29.969 16.625 1 97.75 103 ILE B CA 1
ATOM 3036 C C . ILE B 1 103 ? -15.023 31.469 16.766 1 97.75 103 ILE B C 1
ATOM 3038 O O . ILE B 1 103 ? -14.734 31.953 17.859 1 97.75 103 ILE B O 1
ATOM 3042 N N . ALA B 1 104 ? -15.188 32.219 15.664 1 97 104 ALA B N 1
ATOM 3043 C CA . ALA B 1 104 ? -14.914 33.625 15.633 1 97 104 ALA B CA 1
ATOM 3044 C C . ALA B 1 104 ? -15.852 34.406 16.562 1 97 104 ALA B C 1
ATOM 3046 O O . ALA B 1 104 ? -15.477 35.438 17.141 1 97 104 ALA B O 1
ATOM 3047 N N . ARG B 1 105 ? -16.969 33.906 16.797 1 96.88 105 ARG B N 1
ATOM 3048 C CA . ARG B 1 105 ? -17.969 34.562 17.625 1 96.88 105 ARG B CA 1
ATOM 3049 C C . ARG B 1 105 ? -17.844 34.156 19.078 1 96.88 105 ARG B C 1
ATOM 3051 O O . ARG B 1 105 ? -18.5 34.719 19.953 1 96.88 105 ARG B O 1
ATOM 3058 N N . GLY B 1 106 ? -17.047 33.188 19.281 1 95.06 106 GLY B N 1
ATOM 3059 C CA . GLY B 1 106 ? -16.906 32.656 20.609 1 95.06 106 GLY B CA 1
ATOM 3060 C C . GLY B 1 106 ? -15.805 33.312 21.406 1 95.06 106 GLY B C 1
ATOM 3061 O O . GLY B 1 106 ? -15.281 34.344 21.016 1 95.06 106 GLY B O 1
ATOM 3062 N N . ASP B 1 107 ? -15.391 32.688 22.531 1 93.62 107 ASP B N 1
ATOM 3063 C CA . ASP B 1 107 ? -14.484 33.25 23.516 1 93.62 107 ASP B CA 1
ATOM 3064 C C . ASP B 1 107 ? -13.078 33.438 22.938 1 93.62 107 ASP B C 1
ATOM 3066 O O . ASP B 1 107 ? -12.32 34.312 23.375 1 93.62 107 ASP B O 1
ATOM 3070 N N . LEU B 1 108 ? -12.766 32.625 21.906 1 94.56 108 LEU B N 1
ATOM 3071 C CA . LEU B 1 108 ? -11.43 32.688 21.312 1 94.56 108 LEU B CA 1
ATOM 3072 C C . LEU B 1 108 ? -11.398 33.656 20.141 1 94.56 108 LEU B C 1
ATOM 3074 O O . LEU B 1 108 ? -10.344 33.875 19.531 1 94.56 108 LEU B O 1
ATOM 3078 N N . GLY B 1 109 ? -12.484 34.188 19.828 1 93.94 109 GLY B N 1
ATOM 3079 C CA . GLY B 1 109 ? -12.633 34.969 18.625 1 93.94 109 GLY B CA 1
ATOM 3080 C C . GLY B 1 109 ? -11.688 36.156 18.562 1 93.94 109 GLY B C 1
ATOM 3081 O O . GLY B 1 109 ? -11.219 36.531 17.469 1 93.94 109 GLY B O 1
ATOM 3082 N N . SER B 1 110 ? -11.383 36.75 19.688 1 93.81 110 SER B N 1
ATOM 3083 C CA . SER B 1 110 ? -10.531 37.938 19.719 1 93.81 110 SER B CA 1
ATOM 3084 C C . SER B 1 110 ? -9.086 37.594 19.391 1 93.81 110 SER B C 1
ATOM 3086 O O . SER B 1 110 ? -8.297 38.469 19.031 1 93.81 110 SER B O 1
ATOM 3088 N N . ARG B 1 111 ? -8.711 36.312 19.484 1 95.81 111 ARG B N 1
ATOM 3089 C CA . ARG B 1 111 ? -7.32 35.906 19.297 1 95.81 111 ARG B CA 1
ATOM 3090 C C . ARG B 1 111 ? -7.121 35.188 17.969 1 95.81 111 ARG B C 1
ATOM 3092 O O . ARG B 1 111 ? -6.004 34.812 17.625 1 95.81 111 ARG B O 1
ATOM 3099 N N . ILE B 1 112 ? -8.188 35.031 17.188 1 98.12 112 ILE B N 1
ATOM 3100 C CA . ILE B 1 112 ? -8.109 34.219 15.961 1 98.12 112 ILE B CA 1
ATOM 3101 C C . ILE B 1 112 ? -8.703 35.031 14.797 1 98.12 112 ILE B C 1
ATOM 3103 O O . ILE B 1 112 ? -9.781 35.625 14.922 1 98.12 112 ILE B O 1
ATOM 3107 N N . THR B 1 113 ? -8.039 35.125 13.734 1 98.38 113 THR B N 1
ATOM 3108 C CA . THR B 1 113 ? -8.57 35.656 12.484 1 98.38 113 THR B CA 1
ATOM 3109 C C . THR B 1 113 ? -8.516 34.594 11.391 1 98.38 113 THR B C 1
ATOM 3111 O O . THR B 1 113 ? -7.441 34.031 11.094 1 98.38 113 THR B O 1
ATOM 3114 N N . PHE B 1 114 ? -9.672 34.25 10.797 1 98.56 114 PHE B N 1
ATOM 3115 C CA . PHE B 1 114 ? -9.742 33.312 9.688 1 98.56 114 PHE B CA 1
ATOM 3116 C C . PHE B 1 114 ? -9.633 34.062 8.352 1 98.56 114 PHE B C 1
ATOM 3118 O O . PHE B 1 114 ? -10.203 35.125 8.172 1 98.56 114 PHE B O 1
ATOM 3125 N N . TRP B 1 115 ? -8.836 33.438 7.449 1 98.31 115 TRP B N 1
ATOM 3126 C CA . TRP B 1 115 ? -8.641 34 6.109 1 98.31 115 TRP B CA 1
ATOM 3127 C C . TRP B 1 115 ? -8.898 32.938 5.047 1 98.31 115 TRP B C 1
ATOM 3129 O O . TRP B 1 115 ? -8.242 31.891 5.027 1 98.31 115 TRP B O 1
ATOM 3139 N N . GLN B 1 116 ? -9.867 33.156 4.172 1 98.44 116 GLN B N 1
ATOM 3140 C CA . GLN B 1 116 ? -10 32.312 2.984 1 98.44 116 GLN B CA 1
ATOM 3141 C C . GLN B 1 116 ? -9.094 32.812 1.859 1 98.44 116 GLN B C 1
ATOM 3143 O O . GLN B 1 116 ? -9.539 33.531 0.968 1 98.44 116 GLN B O 1
ATOM 3148 N N . ARG B 1 117 ? -7.867 32.375 1.885 1 97.75 117 ARG B N 1
ATOM 3149 C CA . ARG B 1 117 ? -6.852 32.875 0.962 1 97.75 117 ARG B CA 1
ATOM 3150 C C . ARG B 1 117 ? -5.84 31.781 0.621 1 97.75 117 ARG B C 1
ATOM 3152 O O . ARG B 1 117 ? -5.566 30.906 1.44 1 97.75 117 ARG B O 1
ATOM 3159 N N . GLN B 1 118 ? -5.324 31.906 -0.556 1 97.31 118 GLN B N 1
ATOM 3160 C CA . GLN B 1 118 ? -4.062 31.234 -0.848 1 97.31 118 GLN B CA 1
ATOM 3161 C C . GLN B 1 118 ? -2.904 31.891 -0.1 1 97.31 118 GLN B C 1
ATOM 3163 O O . GLN B 1 118 ? -2.904 33.094 0.121 1 97.31 118 GLN B O 1
ATOM 3168 N N . LEU B 1 119 ? -1.915 31.125 0.259 1 97.88 119 LEU B N 1
ATOM 3169 C CA . LEU B 1 119 ? -0.809 31.609 1.078 1 97.88 119 LEU B CA 1
ATOM 3170 C C . LEU B 1 119 ? -0.141 32.812 0.431 1 97.88 119 LEU B C 1
ATOM 3172 O O . LEU B 1 119 ? 0.093 33.844 1.093 1 97.88 119 LEU B O 1
ATOM 3176 N N . GLN B 1 120 ? 0.13 32.75 -0.86 1 96.25 120 GLN B N 1
ATOM 3177 C CA . GLN B 1 120 ? 0.821 33.844 -1.554 1 96.25 120 GLN B CA 1
ATOM 3178 C C . GLN B 1 120 ? 0.016 35.125 -1.494 1 96.25 120 GLN B C 1
ATOM 3180 O O . GLN B 1 120 ? 0.569 36.219 -1.228 1 96.25 120 GLN B O 1
ATOM 3185 N N . ASP B 1 121 ? -1.24 35.031 -1.77 1 97.44 121 ASP B N 1
ATOM 3186 C CA . ASP B 1 121 ? -2.117 36.188 -1.726 1 97.44 121 ASP B CA 1
ATOM 3187 C C . ASP B 1 121 ? -2.189 36.781 -0.314 1 97.44 121 ASP B C 1
ATOM 3189 O O . ASP B 1 121 ? -2.16 38 -0.136 1 97.44 121 ASP B O 1
ATOM 3193 N N . PHE B 1 122 ? -2.303 35.875 0.608 1 98.38 122 PHE B N 1
ATOM 3194 C CA . PHE B 1 122 ? -2.381 36.281 2.004 1 98.38 122 PHE B CA 1
ATOM 3195 C C . PHE B 1 122 ? -1.137 37.062 2.408 1 98.38 122 PHE B C 1
ATOM 3197 O O . PHE B 1 122 ? -1.237 38.125 3.037 1 98.38 122 PHE B O 1
ATOM 3204 N N . LEU B 1 123 ? 0.02 36.594 2.09 1 97.69 123 LEU B N 1
ATOM 3205 C CA . LEU B 1 123 ? 1.275 37.25 2.469 1 97.69 123 LEU B CA 1
ATOM 3206 C C . LEU B 1 123 ? 1.434 38.594 1.766 1 97.69 123 LEU B C 1
ATOM 3208 O O . LEU B 1 123 ? 2.008 39.531 2.326 1 97.69 123 LEU B O 1
ATOM 3212 N N . GLN B 1 124 ? 0.926 38.688 0.567 1 96.81 124 GLN B N 1
ATOM 3213 C CA . GLN B 1 124 ? 0.93 39.969 -0.127 1 96.81 124 GLN B CA 1
ATOM 3214 C C . GLN B 1 124 ? 0.036 40.969 0.583 1 96.81 124 GLN B C 1
ATOM 3216 O O . GLN B 1 124 ? 0.416 42.125 0.753 1 96.81 124 GLN B O 1
ATOM 3221 N N . GLU B 1 125 ? -1.057 40.5 1.005 1 97.5 125 GLU B N 1
ATOM 3222 C CA . GLU B 1 125 ? -2.051 41.375 1.631 1 97.5 125 GLU B CA 1
ATOM 3223 C C . GLU B 1 125 ? -1.582 41.844 3 1 97.5 125 GLU B C 1
ATOM 3225 O O . GLU B 1 125 ? -1.953 42.938 3.443 1 97.5 125 GLU B O 1
ATOM 3230 N N . THR B 1 126 ? -0.747 41.062 3.596 1 97.19 126 THR B N 1
ATOM 3231 C CA . THR B 1 126 ? -0.33 41.406 4.953 1 97.19 126 THR B CA 1
ATOM 3232 C C . THR B 1 126 ? 1.017 42.125 4.941 1 97.19 126 THR B C 1
ATOM 3234 O O . THR B 1 126 ? 1.598 42.375 5.996 1 97.19 126 THR B O 1
ATOM 3237 N N . GLY B 1 127 ? 1.565 42.406 3.818 1 95.5 127 GLY B N 1
ATOM 3238 C CA . GLY B 1 127 ? 2.762 43.219 3.67 1 95.5 127 GLY B CA 1
ATOM 3239 C C . GLY B 1 127 ? 3.986 42.594 4.316 1 95.5 127 GLY B C 1
ATOM 3240 O O . GLY B 1 127 ? 4.324 41.438 4.043 1 95.5 127 GLY B O 1
ATOM 3241 N N . ASP B 1 128 ? 4.543 43.344 5.332 1 95.44 128 ASP B N 1
ATOM 3242 C CA . ASP B 1 128 ? 5.801 42.906 5.934 1 95.44 128 ASP B CA 1
ATOM 3243 C C . ASP B 1 128 ? 5.562 42.25 7.285 1 95.44 128 ASP B C 1
ATOM 3245 O O . ASP B 1 128 ? 6.508 42.031 8.047 1 95.44 128 ASP B O 1
ATOM 3249 N N . LYS B 1 129 ? 4.312 41.938 7.469 1 97.31 129 LYS B N 1
ATOM 3250 C CA . LYS B 1 129 ? 4.012 41.25 8.727 1 97.31 129 LYS B CA 1
ATOM 3251 C C . LYS B 1 129 ? 4.82 39.969 8.875 1 97.31 129 LYS B C 1
ATOM 3253 O O . LYS B 1 129 ? 5.051 39.281 7.898 1 97.31 129 LYS B O 1
ATOM 3258 N N . LYS B 1 130 ? 5.246 39.719 10.117 1 98.19 130 LYS B N 1
ATOM 3259 C CA . LYS B 1 130 ? 5.98 38.5 10.43 1 98.19 130 LYS B CA 1
ATOM 3260 C C . LYS B 1 130 ? 5.297 37.719 11.547 1 98.19 130 LYS B C 1
ATOM 3262 O O . LYS B 1 130 ? 4.512 38.281 12.32 1 98.19 130 LYS B O 1
ATOM 3267 N N . TRP B 1 131 ? 5.555 36.5 11.617 1 98.62 131 TRP B N 1
ATOM 3268 C CA . TRP B 1 131 ? 5.016 35.594 12.641 1 98.62 131 TRP B CA 1
ATOM 3269 C C . TRP B 1 131 ? 6.137 34.875 13.375 1 98.62 131 TRP B C 1
ATOM 3271 O O . TRP B 1 131 ? 7.223 34.688 12.828 1 98.62 131 TRP B O 1
ATOM 3281 N N . ASP B 1 132 ? 5.852 34.531 14.625 1 97.88 132 ASP B N 1
ATOM 3282 C CA . ASP B 1 132 ? 6.82 33.75 15.391 1 97.88 132 ASP B CA 1
ATOM 3283 C C . ASP B 1 132 ? 6.98 32.344 14.82 1 97.88 132 ASP B C 1
ATOM 3285 O O . ASP B 1 132 ? 8.078 31.797 14.812 1 97.88 132 ASP B O 1
ATOM 3289 N N . CYS B 1 133 ? 5.895 31.781 14.367 1 97.5 133 CYS B N 1
ATOM 3290 C CA . CYS B 1 133 ? 5.965 30.453 13.75 1 97.5 133 CYS B CA 1
ATOM 3291 C C . CYS B 1 133 ? 4.82 30.25 12.766 1 97.5 133 CYS B C 1
ATOM 3293 O O . CYS B 1 133 ? 3.791 30.922 12.859 1 97.5 133 CYS B O 1
ATOM 3295 N N . ALA B 1 134 ? 5.023 29.422 11.797 1 98.75 134 ALA B N 1
ATOM 3296 C CA . ALA B 1 134 ? 3.98 28.859 10.945 1 98.75 134 ALA B CA 1
ATOM 3297 C C . ALA B 1 134 ? 3.715 27.391 11.297 1 98.75 134 ALA B C 1
ATOM 3299 O O . ALA B 1 134 ? 4.641 26.656 11.633 1 98.75 134 ALA B O 1
ATOM 3300 N N . VAL B 1 135 ? 2.469 27.031 11.25 1 98.69 135 VAL B N 1
ATOM 3301 C CA . VAL B 1 135 ? 2.062 25.672 11.633 1 98.69 135 VAL B CA 1
ATOM 3302 C C . VAL B 1 135 ? 1.32 25.016 10.469 1 98.69 135 VAL B C 1
ATOM 3304 O O . VAL B 1 135 ? 0.361 25.578 9.938 1 98.69 135 VAL B O 1
ATOM 3307 N N . LEU B 1 136 ? 1.784 23.875 10.016 1 98.69 136 LEU B N 1
ATOM 3308 C CA . LEU B 1 136 ? 1.131 22.984 9.062 1 98.69 136 LEU B CA 1
ATOM 3309 C C . LEU B 1 136 ? 0.829 21.625 9.688 1 98.69 136 LEU B C 1
ATOM 3311 O O . LEU B 1 136 ? 1.738 20.828 9.914 1 98.69 136 LEU B O 1
ATOM 3315 N N . VAL B 1 137 ? -0.446 21.359 9.953 1 98.62 137 VAL B N 1
ATOM 3316 C CA . VAL B 1 137 ? -0.827 20.109 10.602 1 98.62 137 VAL B CA 1
ATOM 3317 C C . VAL B 1 137 ? -1.833 19.359 9.727 1 98.62 137 VAL B C 1
ATOM 3319 O O . VAL B 1 137 ? -2.965 19.812 9.547 1 98.62 137 VAL B O 1
ATOM 3322 N N . HIS B 1 138 ? -1.415 18.188 9.219 1 98.12 138 HIS B N 1
ATOM 3323 C CA . HIS B 1 138 ? -2.256 17.281 8.453 1 98.12 138 HIS B CA 1
ATOM 3324 C C . HIS B 1 138 ? -2.926 18 7.285 1 98.12 138 HIS B C 1
ATOM 3326 O O . HIS B 1 138 ? -4.125 17.828 7.051 1 98.12 138 HIS B O 1
ATOM 3332 N N . CYS B 1 139 ? -2.148 18.828 6.586 1 97.88 139 CYS B N 1
ATOM 3333 C CA . CYS B 1 139 ? -2.74 19.578 5.48 1 97.88 139 CYS B CA 1
ATOM 3334 C C . CYS B 1 139 ? -1.928 19.406 4.207 1 97.88 139 CYS B C 1
ATOM 3336 O O . CYS B 1 139 ? -2.387 19.766 3.119 1 97.88 139 CYS B O 1
ATOM 3338 N N . ILE B 1 140 ? -0.744 18.828 4.301 1 98.25 140 ILE B N 1
ATOM 3339 C CA . ILE B 1 140 ? 0.179 18.766 3.174 1 98.25 140 ILE B CA 1
ATOM 3340 C C . ILE B 1 140 ? -0.363 17.797 2.121 1 98.25 140 ILE B C 1
ATOM 3342 O O . ILE B 1 140 ? -0.217 18.047 0.919 1 98.25 140 ILE B O 1
ATOM 3346 N N . TRP B 1 141 ? -1.048 16.688 2.514 1 97.88 141 TRP B N 1
ATOM 3347 C CA . TRP B 1 141 ? -1.569 15.688 1.583 1 97.88 141 TRP B CA 1
ATOM 3348 C C . TRP B 1 141 ? -2.693 16.266 0.733 1 97.88 141 TRP B C 1
ATOM 3350 O O . TRP B 1 141 ? -3.072 15.688 -0.288 1 97.88 141 TRP B O 1
ATOM 3360 N N . TYR B 1 142 ? -3.219 17.469 1.113 1 96 142 TYR B N 1
ATOM 3361 C CA . TYR B 1 142 ? -4.281 18.141 0.363 1 96 142 TYR B CA 1
ATOM 3362 C C . TYR B 1 142 ? -3.711 18.938 -0.795 1 96 142 TYR B C 1
ATOM 3364 O O . TYR B 1 142 ? -4.457 19.438 -1.64 1 96 142 TYR B O 1
ATOM 3372 N N . LEU B 1 143 ? -2.416 19.109 -0.834 1 95.44 143 LEU B N 1
ATOM 3373 C CA . LEU B 1 143 ? -1.787 19.859 -1.915 1 95.44 143 LEU B CA 1
ATOM 3374 C C . LEU B 1 143 ? -1.812 19.078 -3.217 1 95.44 143 LEU B C 1
ATOM 3376 O O . LEU B 1 143 ? -1.83 17.844 -3.195 1 95.44 143 LEU B O 1
ATOM 3380 N N . ASP B 1 144 ? -1.671 19.781 -4.309 1 91.81 144 ASP B N 1
ATOM 3381 C CA . ASP B 1 144 ? -1.832 19.156 -5.617 1 91.81 144 ASP B CA 1
ATOM 3382 C C . ASP B 1 144 ? -0.57 18.406 -6.027 1 91.81 144 ASP B C 1
ATOM 3384 O O . ASP B 1 144 ? -0.645 17.391 -6.738 1 91.81 144 ASP B O 1
ATOM 3388 N N . ASN B 1 145 ? 0.526 18.969 -5.684 1 93.56 145 ASN B N 1
ATOM 3389 C CA . ASN B 1 145 ? 1.797 18.406 -6.113 1 93.56 145 ASN B CA 1
ATOM 3390 C C . ASN B 1 145 ? 2.961 18.938 -5.281 1 93.56 145 ASN B C 1
ATOM 3392 O O . ASN B 1 145 ? 2.779 19.828 -4.449 1 93.56 145 ASN B O 1
ATOM 3396 N N . GLU B 1 146 ? 4.074 18.438 -5.535 1 95.75 146 GLU B N 1
ATOM 3397 C CA . GLU B 1 146 ? 5.285 18.781 -4.801 1 95.75 146 GLU B CA 1
ATOM 3398 C C . GLU B 1 146 ? 5.66 20.25 -5.012 1 95.75 146 GLU B C 1
ATOM 3400 O O . GLU B 1 146 ? 6.156 20.906 -4.09 1 95.75 146 GLU B O 1
ATOM 3405 N N . LYS B 1 147 ? 5.477 20.766 -6.148 1 96.38 147 LYS B N 1
ATOM 3406 C CA . LYS B 1 147 ? 5.832 22.156 -6.48 1 96.38 147 LYS B CA 1
ATOM 3407 C C . LYS B 1 147 ? 5.059 23.141 -5.609 1 96.38 147 LYS B C 1
ATOM 3409 O O . LYS B 1 147 ? 5.598 24.172 -5.215 1 96.38 147 LYS B O 1
ATOM 3414 N N . THR B 1 148 ? 3.811 22.797 -5.359 1 96.44 148 THR B N 1
ATOM 3415 C CA . THR B 1 148 ? 2.992 23.656 -4.512 1 96.44 148 THR B CA 1
ATOM 3416 C C . THR B 1 148 ? 3.615 23.812 -3.129 1 96.44 148 THR B C 1
ATOM 3418 O O . THR B 1 148 ? 3.711 24.922 -2.6 1 96.44 148 THR B O 1
ATOM 3421 N N . LEU B 1 149 ? 4.09 22.703 -2.547 1 97.94 149 LEU B N 1
ATOM 3422 C CA . LEU B 1 149 ? 4.742 22.766 -1.244 1 97.94 149 LEU B CA 1
ATOM 3423 C C . LEU B 1 149 ? 6.039 23.562 -1.32 1 97.94 149 LEU B C 1
ATOM 3425 O O . LEU B 1 149 ? 6.324 24.375 -0.437 1 97.94 149 LEU B O 1
ATOM 3429 N N . SER B 1 150 ? 6.812 23.328 -2.352 1 98 150 SER B N 1
ATOM 3430 C CA . SER B 1 150 ? 8.07 24.047 -2.545 1 98 150 SER B CA 1
ATOM 3431 C C . SER B 1 150 ? 7.848 25.547 -2.57 1 98 150 SER B C 1
ATOM 3433 O O . SER B 1 150 ? 8.539 26.297 -1.876 1 98 150 SER B O 1
ATOM 3435 N N . GLN B 1 151 ? 6.879 25.953 -3.314 1 97.88 151 GLN B N 1
ATOM 3436 C CA . GLN B 1 151 ? 6.562 27.375 -3.428 1 97.88 151 GLN B CA 1
ATOM 3437 C C . GLN B 1 151 ? 6.105 27.953 -2.088 1 97.88 151 GLN B C 1
ATOM 3439 O O . GLN B 1 151 ? 6.492 29.062 -1.713 1 97.88 151 GLN B O 1
ATOM 3444 N N . MET B 1 152 ? 5.285 27.203 -1.385 1 98.25 152 MET B N 1
ATOM 3445 C CA . MET B 1 152 ? 4.801 27.641 -0.076 1 98.25 152 MET B CA 1
ATOM 3446 C C . MET B 1 152 ? 5.965 27.859 0.89 1 98.25 152 MET B C 1
ATOM 3448 O O . MET B 1 152 ? 6.051 28.891 1.549 1 98.25 152 MET B O 1
ATOM 3452 N N . LEU B 1 153 ? 6.867 26.875 0.94 1 98.38 153 LEU B N 1
ATOM 3453 C CA . LEU B 1 153 ? 7.969 26.922 1.896 1 98.38 153 LEU B CA 1
ATOM 3454 C C . LEU B 1 153 ? 8.953 28.031 1.538 1 98.38 153 LEU B C 1
ATOM 3456 O O . LEU B 1 153 ? 9.523 28.672 2.424 1 98.38 153 LEU B O 1
ATOM 3460 N N . GLN B 1 154 ? 9.148 28.25 0.266 1 97.88 154 GLN B N 1
ATOM 3461 C CA . GLN B 1 154 ? 10 29.344 -0.176 1 97.88 154 GLN B CA 1
ATOM 3462 C C . GLN B 1 154 ? 9.422 30.703 0.231 1 97.88 154 GLN B C 1
ATOM 3464 O O . GLN B 1 154 ? 10.148 31.578 0.695 1 97.88 154 GLN B O 1
ATOM 3469 N N . THR B 1 155 ? 8.141 30.828 0.015 1 96.62 155 THR B N 1
ATOM 3470 C CA . THR B 1 155 ? 7.484 32.094 0.285 1 96.62 155 THR B CA 1
ATOM 3471 C C . THR B 1 155 ? 7.469 32.406 1.782 1 96.62 155 THR B C 1
ATOM 3473 O O . THR B 1 155 ? 7.449 33.562 2.189 1 96.62 155 THR B O 1
ATOM 3476 N N . LEU B 1 156 ? 7.539 31.391 2.627 1 98.12 156 LEU B N 1
ATOM 3477 C CA . LEU B 1 156 ? 7.477 31.547 4.078 1 98.12 156 LEU B CA 1
ATOM 3478 C C . LEU B 1 156 ? 8.828 31.984 4.633 1 98.12 156 LEU B C 1
ATOM 3480 O O . LEU B 1 156 ? 8.922 32.438 5.77 1 98.12 156 LEU B O 1
ATOM 3484 N N . LYS B 1 157 ? 9.883 31.75 3.855 1 95.81 157 LYS B N 1
ATOM 3485 C CA . LYS B 1 157 ? 11.211 32.125 4.309 1 95.81 157 LYS B CA 1
ATOM 3486 C C . LYS B 1 157 ? 11.289 33.625 4.574 1 95.81 157 LYS B C 1
ATOM 3488 O O . LYS B 1 157 ? 10.883 34.438 3.734 1 95.81 157 LYS B O 1
ATOM 3493 N N . GLY B 1 158 ? 11.766 34 5.742 1 95.69 158 GLY B N 1
ATOM 3494 C CA . GLY B 1 158 ? 11.906 35.406 6.113 1 95.69 158 GLY B CA 1
ATOM 3495 C C . GLY B 1 158 ? 10.641 36 6.699 1 95.69 158 GLY B C 1
ATOM 3496 O O . GLY B 1 158 ? 10.664 37.094 7.25 1 95.69 158 GLY B O 1
ATOM 3497 N N . ARG B 1 159 ? 9.531 35.281 6.645 1 97.88 159 ARG B N 1
ATOM 3498 C CA . ARG B 1 159 ? 8.25 35.781 7.133 1 97.88 159 ARG B CA 1
ATOM 3499 C C . ARG B 1 159 ? 7.906 35.188 8.492 1 97.88 159 ARG B C 1
ATOM 3501 O O . ARG B 1 159 ? 7.078 35.719 9.227 1 97.88 159 ARG B O 1
ATOM 3508 N N . VAL B 1 160 ? 8.547 34.031 8.82 1 98.19 160 VAL B N 1
ATOM 3509 C CA . VAL B 1 160 ? 8.234 33.344 10.07 1 98.19 160 VAL B CA 1
ATOM 3510 C C . VAL B 1 160 ? 9.531 32.969 10.781 1 98.19 160 VAL B C 1
ATOM 3512 O O . VAL B 1 160 ? 10.562 32.75 10.141 1 98.19 160 VAL B O 1
ATOM 3515 N N . GLY B 1 161 ? 9.461 32.875 12.109 1 97.31 161 GLY B N 1
ATOM 3516 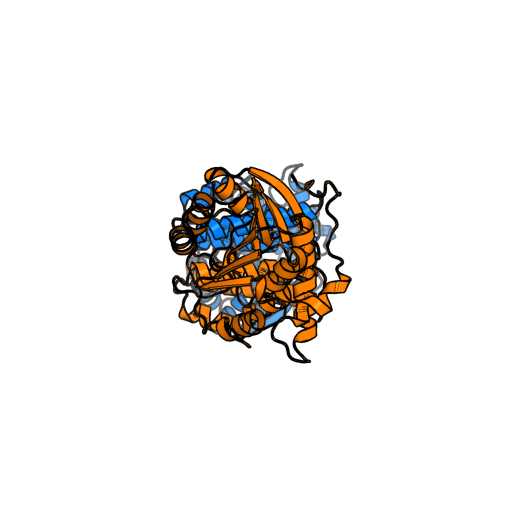C CA . GLY B 1 161 ? 10.617 32.5 12.898 1 97.31 161 GLY B CA 1
ATOM 3517 C C . GLY B 1 161 ? 10.945 31 12.805 1 97.31 161 GLY B C 1
ATOM 3518 O O . GLY B 1 161 ? 12.117 30.625 12.727 1 97.31 161 GLY B O 1
ATOM 3519 N N . LYS B 1 162 ? 9.953 30.188 12.828 1 97.56 162 LYS B N 1
ATOM 3520 C CA . LYS B 1 162 ? 10.125 28.734 12.664 1 97.56 162 LYS B CA 1
ATOM 3521 C C . LYS B 1 162 ? 8.906 28.109 11.992 1 97.56 162 LYS B C 1
ATOM 3523 O O . LYS B 1 162 ? 7.828 28.703 11.977 1 97.56 162 LYS B O 1
ATOM 3528 N N . LEU B 1 163 ? 9.172 27.016 11.406 1 98.38 163 LEU B N 1
ATOM 3529 C CA . LEU B 1 163 ? 8.133 26.219 10.758 1 98.38 163 LEU B CA 1
ATOM 3530 C C . LEU B 1 163 ? 7.859 24.938 11.539 1 98.38 163 LEU B C 1
ATOM 3532 O O . LEU B 1 163 ? 8.781 24.172 11.844 1 98.38 163 LEU B O 1
ATOM 3536 N N . CYS B 1 164 ? 6.609 24.719 11.953 1 98.69 164 CYS B N 1
ATOM 3537 C CA . CYS B 1 164 ? 6.172 23.516 12.664 1 98.69 164 CYS B CA 1
ATOM 3538 C C . CYS B 1 164 ? 5.277 22.656 11.781 1 98.69 164 CYS B C 1
ATOM 3540 O O . CYS B 1 164 ? 4.199 23.078 11.375 1 98.69 164 CYS B O 1
ATOM 3542 N N . ILE B 1 165 ? 5.73 21.406 11.523 1 98.81 165 ILE B N 1
ATOM 3543 C CA . ILE B 1 165 ? 5.012 20.547 10.586 1 98.81 165 ILE B CA 1
ATOM 3544 C C . ILE B 1 165 ? 4.652 19.234 11.273 1 98.81 165 ILE B C 1
ATOM 3546 O O . ILE B 1 165 ? 5.477 18.641 11.984 1 98.81 165 ILE B O 1
ATOM 3550 N N . ALA B 1 166 ? 3.432 18.828 11.156 1 98.81 166 ALA B N 1
ATOM 3551 C CA . ALA B 1 166 ? 2.998 17.469 11.5 1 98.81 166 ALA B CA 1
ATOM 3552 C C . ALA B 1 166 ? 2.27 16.812 10.336 1 98.81 166 ALA B C 1
ATOM 3554 O O . ALA B 1 166 ? 1.319 17.375 9.789 1 98.81 166 ALA B O 1
ATOM 3555 N N . GLU B 1 167 ? 2.701 15.641 9.898 1 98.69 167 GLU B N 1
ATOM 3556 C CA . GLU B 1 167 ? 2.07 14.867 8.836 1 98.69 167 GLU B CA 1
ATOM 3557 C C . GLU B 1 167 ? 2.223 13.367 9.078 1 98.69 167 GLU B C 1
ATOM 3559 O O . GLU B 1 167 ? 3.105 12.938 9.82 1 98.69 167 GLU B O 1
ATOM 3564 N N . TYR B 1 168 ? 1.332 12.602 8.492 1 98.62 168 TYR B N 1
ATOM 3565 C CA . TYR B 1 168 ? 1.404 11.156 8.641 1 98.62 168 TYR B CA 1
ATOM 3566 C C . TYR B 1 168 ? 2.725 10.617 8.102 1 98.62 168 TYR B C 1
ATOM 3568 O O . TYR B 1 168 ? 3.225 11.086 7.078 1 98.62 168 TYR B O 1
ATOM 3576 N N . SER B 1 169 ? 3.279 9.586 8.75 1 98.5 169 SER B N 1
ATOM 3577 C CA . SER B 1 169 ? 4.664 9.18 8.539 1 98.5 169 SER B CA 1
ATOM 3578 C C . SER B 1 169 ? 4.75 7.965 7.625 1 98.5 169 SER B C 1
ATOM 3580 O O . SER B 1 169 ? 5.84 7.574 7.199 1 98.5 169 SER B O 1
ATOM 3582 N N . MET B 1 170 ? 3.643 7.312 7.27 1 98.38 170 MET B N 1
ATOM 3583 C CA . MET B 1 170 ? 3.58 6.055 6.531 1 98.38 170 MET B CA 1
ATOM 3584 C C . MET B 1 170 ? 4.145 4.906 7.363 1 98.38 170 MET B C 1
ATOM 3586 O O . MET B 1 170 ? 4.555 3.881 6.812 1 98.38 170 MET B O 1
ATOM 3590 N N . GLN B 1 171 ? 4.184 5.086 8.633 1 98.25 171 GLN B N 1
ATOM 3591 C CA . GLN B 1 171 ? 4.617 4.074 9.586 1 98.25 171 GLN B CA 1
ATOM 3592 C C . GLN B 1 171 ? 3.459 3.625 10.477 1 98.25 171 GLN B C 1
ATOM 3594 O O . GLN B 1 171 ? 2.619 4.438 10.867 1 98.25 171 GLN B O 1
ATOM 3599 N N . ALA B 1 172 ? 3.352 2.355 10.672 1 98.38 172 ALA B N 1
ATOM 3600 C CA . ALA B 1 172 ? 2.395 1.773 11.609 1 98.38 172 ALA B CA 1
ATOM 3601 C C . ALA B 1 172 ? 3.111 1.048 12.742 1 98.38 172 ALA B C 1
ATOM 3603 O O . ALA B 1 172 ? 3.416 -0.142 12.633 1 98.38 172 ALA B O 1
ATOM 3604 N N . SER B 1 173 ? 3.357 1.729 13.867 1 97.56 173 SER B N 1
ATOM 3605 C CA . SER B 1 173 ? 3.943 1.087 15.039 1 97.56 173 SER B CA 1
ATOM 3606 C C . SER B 1 173 ? 2.986 0.068 15.648 1 97.56 173 SER B C 1
ATOM 3608 O O . SER B 1 173 ? 3.418 -0.94 16.219 1 97.56 173 SER B O 1
ATOM 3610 N N . GLU B 1 174 ? 1.73 0.351 15.594 1 97.06 174 GLU B N 1
ATOM 3611 C CA . GLU B 1 174 ? 0.687 -0.595 15.977 1 97.06 174 GLU B CA 1
ATOM 3612 C C . GLU B 1 174 ? 0.155 -1.353 14.766 1 97.06 174 GLU B C 1
ATOM 3614 O O . GLU B 1 174 ? -0.188 -0.744 13.75 1 97.06 174 GLU B O 1
ATOM 3619 N N . THR B 1 175 ? 0.063 -2.656 14.914 1 95.69 175 THR B N 1
ATOM 3620 C CA . THR B 1 175 ? -0.403 -3.482 13.805 1 95.69 175 THR B CA 1
ATOM 3621 C C . THR B 1 175 ? -1.781 -3.025 13.336 1 95.69 175 THR B C 1
ATOM 3623 O O . THR B 1 175 ? -2.086 -3.084 12.141 1 95.69 175 THR B O 1
ATOM 3626 N N . SER B 1 176 ? -2.545 -2.584 14.266 1 98.12 176 SER B N 1
ATOM 3627 C CA . SER B 1 176 ? -3.904 -2.164 13.945 1 98.12 176 SER B CA 1
ATOM 3628 C C . SER B 1 176 ? -3.906 -0.883 13.117 1 98.12 176 SER B C 1
ATOM 3630 O O . SER B 1 176 ? -4.957 -0.449 12.633 1 98.12 176 SER B O 1
ATOM 3632 N N . ALA B 1 177 ? -2.754 -0.212 12.844 1 98.69 177 ALA B N 1
ATOM 3633 C CA . ALA B 1 177 ? -2.66 0.996 12.023 1 98.69 177 ALA B CA 1
ATOM 3634 C C . ALA B 1 177 ? -2.277 0.656 10.586 1 98.69 177 ALA B C 1
ATOM 3636 O O . ALA B 1 177 ? -2.275 1.529 9.719 1 98.69 177 ALA B O 1
ATOM 3637 N N . VAL B 1 178 ? -1.995 -0.609 10.297 1 98.75 178 VAL B N 1
ATOM 3638 C CA . VAL B 1 178 ? -1.564 -1.044 8.977 1 98.75 178 VAL B CA 1
ATOM 3639 C C . VAL B 1 178 ? -2.656 -0.743 7.949 1 98.75 178 VAL B C 1
ATOM 3641 O O . VAL B 1 178 ? -2.377 -0.219 6.867 1 98.75 178 VAL B O 1
ATOM 3644 N N . PRO B 1 179 ? -3.957 -1.013 8.234 1 98.81 179 PRO B N 1
ATOM 3645 C CA . PRO B 1 179 ? -4.996 -0.685 7.258 1 98.81 179 PRO B CA 1
ATOM 3646 C C . PRO B 1 179 ? -4.98 0.788 6.852 1 98.81 179 PRO B C 1
ATOM 3648 O O . PRO B 1 179 ? -5.297 1.119 5.707 1 98.81 179 PRO B O 1
ATOM 3651 N N . HIS B 1 180 ? -4.633 1.676 7.77 1 98.88 180 HIS B N 1
ATOM 3652 C CA . HIS B 1 180 ? -4.582 3.1 7.453 1 98.88 180 HIS B CA 1
ATOM 3653 C C . HIS B 1 180 ? -3.498 3.402 6.426 1 98.88 180 HIS B C 1
ATOM 3655 O O . HIS B 1 180 ? -3.723 4.168 5.488 1 98.88 180 HIS B O 1
ATOM 3661 N N . VAL B 1 181 ? -2.314 2.828 6.613 1 98.94 181 VAL B N 1
ATOM 3662 C CA . VAL B 1 181 ? -1.221 2.992 5.66 1 98.94 181 VAL B CA 1
ATOM 3663 C C . VAL B 1 181 ? -1.668 2.527 4.273 1 98.94 181 VAL B C 1
ATOM 3665 O O . VAL B 1 181 ? -1.501 3.248 3.287 1 98.94 181 VAL B O 1
ATOM 3668 N N . LEU B 1 182 ? -2.271 1.379 4.199 1 98.88 182 LEU B N 1
ATOM 3669 C CA . LEU B 1 182 ? -2.742 0.807 2.943 1 98.88 182 LEU B CA 1
ATOM 3670 C C . LEU B 1 182 ? -3.82 1.686 2.314 1 98.88 182 LEU B C 1
ATOM 3672 O O . LEU B 1 182 ? -3.826 1.895 1.101 1 98.88 182 LEU B O 1
ATOM 3676 N N . ALA B 1 183 ? -4.688 2.172 3.129 1 98.81 183 ALA B N 1
ATOM 3677 C CA . ALA B 1 183 ? -5.762 3.029 2.637 1 98.81 183 ALA B CA 1
ATOM 3678 C C . ALA B 1 183 ? -5.207 4.32 2.047 1 98.81 183 ALA B C 1
ATOM 3680 O O . ALA B 1 183 ? -5.684 4.793 1.012 1 98.81 183 ALA B O 1
ATOM 3681 N N . ALA B 1 184 ? -4.234 4.883 2.715 1 98.75 184 ALA B N 1
ATOM 3682 C CA . ALA B 1 184 ? -3.607 6.102 2.209 1 98.75 184 ALA B CA 1
ATOM 3683 C C . ALA B 1 184 ? -2.998 5.871 0.828 1 98.75 184 ALA B C 1
ATOM 3685 O O . ALA B 1 184 ? -3.137 6.711 -0.065 1 98.75 184 ALA B O 1
ATOM 3686 N N . LEU B 1 185 ? -2.383 4.758 0.636 1 98.69 185 LEU B N 1
ATOM 3687 C CA . LEU B 1 185 ? -1.772 4.426 -0.647 1 98.69 185 LEU B CA 1
ATOM 3688 C C . LEU B 1 185 ? -2.836 4.258 -1.728 1 98.69 185 LEU B C 1
ATOM 3690 O O . LEU B 1 185 ? -2.656 4.711 -2.859 1 98.69 185 LEU B O 1
ATOM 3694 N N . ALA B 1 186 ? -3.938 3.588 -1.383 1 98.62 186 ALA B N 1
ATOM 3695 C CA . ALA B 1 186 ? -5.02 3.395 -2.342 1 98.62 186 ALA B CA 1
ATOM 3696 C C . ALA B 1 186 ? -5.625 4.73 -2.766 1 98.62 186 ALA B C 1
ATOM 3698 O O . ALA B 1 186 ? -5.832 4.977 -3.957 1 98.62 186 ALA B O 1
ATOM 3699 N N . GLN B 1 187 ? -5.855 5.582 -1.798 1 97.81 187 GLN B N 1
ATOM 3700 C CA . GLN B 1 187 ? -6.438 6.891 -2.086 1 97.81 187 GLN B CA 1
ATOM 3701 C C . GLN B 1 187 ? -5.488 7.738 -2.924 1 97.81 187 GLN B C 1
ATOM 3703 O O . GLN B 1 187 ? -5.914 8.422 -3.861 1 97.81 187 GLN B O 1
ATOM 3708 N N . ALA B 1 188 ? -4.254 7.719 -2.572 1 97.38 188 ALA B N 1
ATOM 3709 C CA . ALA B 1 188 ? -3.258 8.469 -3.334 1 97.38 188 ALA B CA 1
ATOM 3710 C C . ALA B 1 188 ? -3.174 7.969 -4.773 1 97.38 188 ALA B C 1
ATOM 3712 O O . ALA B 1 188 ? -2.986 8.758 -5.703 1 97.38 188 ALA B O 1
ATOM 3713 N N . THR B 1 189 ? -3.238 6.664 -4.953 1 97.69 189 THR B N 1
ATOM 3714 C CA . THR B 1 189 ? -3.215 6.086 -6.293 1 97.69 189 THR B CA 1
ATOM 3715 C C . THR B 1 189 ? -4.398 6.582 -7.117 1 97.69 189 THR B C 1
ATOM 3717 O O . THR B 1 189 ? -4.23 7.008 -8.258 1 97.69 189 THR B O 1
ATOM 3720 N N . LEU B 1 190 ? -5.555 6.527 -6.543 1 97.5 190 LEU B N 1
ATOM 3721 C CA . LEU B 1 190 ? -6.742 7.012 -7.238 1 97.5 190 LEU B CA 1
ATOM 3722 C C . LEU B 1 190 ? -6.598 8.492 -7.59 1 97.5 190 LEU B C 1
ATOM 3724 O O . LEU B 1 190 ? -6.898 8.898 -8.711 1 97.5 190 LEU B O 1
ATOM 3728 N N . ALA B 1 191 ? -6.094 9.266 -6.652 1 95.62 191 ALA B N 1
ATOM 3729 C CA . ALA B 1 191 ? -5.934 10.703 -6.863 1 95.62 191 ALA B CA 1
ATOM 3730 C C . ALA B 1 191 ? -4.934 10.984 -7.98 1 95.62 191 ALA B C 1
ATOM 3732 O O . ALA B 1 191 ? -5.105 11.93 -8.75 1 95.62 191 ALA B O 1
ATOM 3733 N N . ALA B 1 192 ? -3.902 10.211 -8.07 1 94.12 192 ALA B N 1
ATOM 3734 C CA . ALA B 1 192 ? -2.879 10.398 -9.102 1 94.12 192 ALA B CA 1
ATOM 3735 C C . ALA B 1 192 ? -3.461 10.195 -10.492 1 94.12 192 ALA B C 1
ATOM 3737 O O . ALA B 1 192 ? -2.906 10.688 -11.484 1 94.12 192 ALA B O 1
ATOM 3738 N N . HIS B 1 193 ? -4.609 9.57 -10.586 1 93.06 193 HIS B N 1
ATOM 3739 C CA . HIS B 1 193 ? -5.207 9.281 -11.883 1 93.06 193 HIS B CA 1
ATOM 3740 C C . HIS B 1 193 ? -6.512 10.047 -12.07 1 93.06 193 HIS B C 1
ATOM 3742 O O . HIS B 1 193 ? -7.273 9.766 -13 1 93.06 193 HIS B O 1
ATOM 3748 N N . ASN B 1 194 ? -6.797 10.875 -11.148 1 89.88 194 ASN B N 1
ATOM 3749 C CA . ASN B 1 194 ? -7.918 11.805 -11.211 1 89.88 194 ASN B CA 1
ATOM 3750 C C . ASN B 1 194 ? -7.453 13.25 -11.062 1 89.88 194 ASN B C 1
ATOM 3752 O O . ASN B 1 194 ? -7.43 13.789 -9.953 1 89.88 194 ASN B O 1
ATOM 3756 N N . PRO B 1 195 ? -7.156 13.875 -12.078 1 77.25 195 PRO B N 1
ATOM 3757 C CA . PRO B 1 195 ? -6.566 15.219 -12.008 1 77.25 195 PRO B CA 1
ATOM 3758 C C . PRO B 1 195 ? -7.473 16.219 -11.297 1 77.25 195 PRO B C 1
ATOM 3760 O O . PRO B 1 195 ? -6.984 17.219 -10.742 1 77.25 195 PRO B O 1
ATOM 3763 N N . GLU B 1 196 ? -8.711 15.977 -11.227 1 83.12 196 GLU B N 1
ATOM 3764 C CA . GLU B 1 196 ? -9.633 16.922 -10.609 1 83.12 196 GLU B CA 1
ATOM 3765 C C . GLU B 1 196 ? -10.078 16.453 -9.227 1 83.12 196 GLU B C 1
ATOM 3767 O O . GLU B 1 196 ? -11.133 16.859 -8.734 1 83.12 196 GLU B O 1
ATOM 3772 N N . SER B 1 197 ? -9.289 15.617 -8.742 1 85.94 197 SER B N 1
ATOM 3773 C CA . SER B 1 197 ? -9.672 15.023 -7.465 1 85.94 197 SER B CA 1
ATOM 3774 C C . SER B 1 197 ? -9.781 16.078 -6.375 1 85.94 197 SER B C 1
ATOM 3776 O O . SER B 1 197 ? -8.945 16.984 -6.281 1 85.94 197 SER B O 1
ATOM 3778 N N . GLU B 1 198 ? -10.797 16 -5.52 1 83.38 198 GLU B N 1
ATOM 3779 C CA . GLU B 1 198 ? -10.969 16.828 -4.324 1 83.38 198 GLU B CA 1
ATOM 3780 C C . GLU B 1 198 ? -10.828 15.984 -3.055 1 83.38 198 GLU B C 1
ATOM 3782 O O . GLU B 1 198 ? -11.406 16.312 -2.02 1 83.38 198 GLU B O 1
ATOM 3787 N N . ALA B 1 199 ? -10.133 14.898 -3.277 1 85.69 199 ALA B N 1
ATOM 3788 C CA . ALA B 1 199 ? -9.969 13.969 -2.162 1 85.69 199 ALA B CA 1
ATOM 3789 C C . ALA B 1 199 ? -9 14.523 -1.122 1 85.69 199 ALA B C 1
ATOM 3791 O O . ALA B 1 199 ? -8.297 15.508 -1.381 1 85.69 199 ALA B O 1
ATOM 3792 N N . ASN B 1 200 ? -8.969 13.922 0.109 1 87.31 200 ASN B N 1
ATOM 3793 C CA . ASN B 1 200 ? -8.109 14.305 1.22 1 87.31 200 ASN B CA 1
ATOM 3794 C C . ASN B 1 200 ? -6.633 14.086 0.889 1 87.31 200 ASN B C 1
ATOM 3796 O O . ASN B 1 200 ? -5.773 14.852 1.327 1 87.31 200 ASN B O 1
ATOM 3800 N N . ILE B 1 201 ? -6.402 13.039 0.181 1 94.06 201 ILE B N 1
ATOM 3801 C CA . ILE B 1 201 ? -5.039 12.727 -0.234 1 94.06 201 ILE B CA 1
ATOM 3802 C C . ILE B 1 201 ? -4.879 12.984 -1.729 1 94.06 201 ILE B C 1
ATOM 3804 O O . ILE B 1 201 ? -5.312 12.18 -2.557 1 94.06 201 ILE B O 1
ATOM 3808 N N . ARG B 1 202 ? -4.254 14.07 -2.051 1 93.69 202 ARG B N 1
ATOM 3809 C CA . ARG B 1 202 ? -4.078 14.469 -3.443 1 93.69 202 ARG B CA 1
ATOM 3810 C C . ARG B 1 202 ? -2.641 14.242 -3.898 1 93.69 202 ARG B C 1
ATOM 3812 O O . ARG B 1 202 ? -2.398 13.867 -5.047 1 93.69 202 ARG B O 1
ATOM 3819 N N . CYS B 1 203 ? -1.743 14.477 -3.02 1 94.12 203 CYS B N 1
ATOM 3820 C CA . CYS B 1 203 ? -0.323 14.188 -3.193 1 94.12 203 CYS B CA 1
ATOM 3821 C C . CYS B 1 203 ? 0.284 13.633 -1.911 1 94.12 203 CYS B C 1
ATOM 3823 O O . CYS B 1 203 ? 0.366 14.336 -0.903 1 94.12 203 CYS B O 1
ATOM 3825 N N . LEU B 1 204 ? 0.715 12.414 -1.979 1 97.31 204 LEU B N 1
ATOM 3826 C CA . LEU B 1 204 ? 1.149 11.703 -0.778 1 97.31 204 LEU B CA 1
ATOM 3827 C C . LEU B 1 204 ? 2.629 11.953 -0.506 1 97.31 204 LEU B C 1
ATOM 3829 O O . LEU B 1 204 ? 3.467 11.094 -0.774 1 97.31 204 LEU B O 1
ATOM 3833 N N . LEU B 1 205 ? 2.947 13.07 0.094 1 98.31 205 LEU B N 1
ATOM 3834 C CA . LEU B 1 205 ? 4.309 13.438 0.464 1 98.31 205 LEU B CA 1
ATOM 3835 C C . LEU B 1 205 ? 4.684 12.844 1.818 1 98.31 205 LEU B C 1
ATOM 3837 O O . LEU B 1 205 ? 3.965 13.039 2.803 1 98.31 205 LEU B O 1
ATOM 3841 N N . THR B 1 206 ? 5.77 12.172 1.875 1 98.56 206 THR B N 1
ATOM 3842 C CA . THR B 1 206 ? 6.258 11.547 3.098 1 98.56 206 THR B CA 1
ATOM 3843 C C . THR B 1 206 ? 7.273 12.445 3.799 1 98.56 206 THR B C 1
ATOM 3845 O O . THR B 1 206 ? 7.734 13.43 3.227 1 98.56 206 THR B O 1
ATOM 3848 N N . PRO B 1 207 ? 7.625 12.07 5.059 1 98.62 207 PRO B N 1
ATOM 3849 C CA . PRO B 1 207 ? 8.578 12.906 5.793 1 98.62 207 PRO B CA 1
ATOM 3850 C C . PRO B 1 207 ? 9.891 13.102 5.039 1 98.62 207 PRO B C 1
ATOM 3852 O O . PRO B 1 207 ? 10.383 14.227 4.938 1 98.62 207 PRO B O 1
ATOM 3855 N N . PRO B 1 208 ? 10.453 12.086 4.363 1 98.31 208 PRO B N 1
ATOM 3856 C CA . PRO B 1 208 ? 11.648 12.344 3.564 1 98.31 208 PRO B CA 1
ATOM 3857 C C . PRO B 1 208 ? 11.398 13.305 2.408 1 98.31 208 PRO B C 1
ATOM 3859 O O . PRO B 1 208 ? 12.242 14.148 2.107 1 98.31 208 PRO B O 1
ATOM 3862 N N . ASP B 1 209 ? 10.273 13.234 1.756 1 98.31 209 ASP B N 1
ATOM 3863 C CA . ASP B 1 209 ? 9.914 14.188 0.704 1 98.31 209 ASP B CA 1
ATOM 3864 C C . ASP B 1 209 ? 9.852 15.609 1.246 1 98.31 209 ASP B C 1
ATOM 3866 O O . ASP B 1 209 ? 10.406 16.531 0.647 1 98.31 209 ASP B O 1
ATOM 3870 N N . ILE B 1 210 ? 9.148 15.734 2.357 1 98.75 210 ILE B N 1
ATOM 3871 C CA . ILE B 1 210 ? 8.93 17.062 2.941 1 98.75 210 ILE B CA 1
ATOM 3872 C C . ILE B 1 210 ? 10.258 17.672 3.365 1 98.75 210 ILE B C 1
ATOM 3874 O O . ILE B 1 210 ? 10.523 18.844 3.109 1 98.75 210 ILE B O 1
ATOM 3878 N N . LYS B 1 211 ? 11.094 16.875 3.984 1 98.69 211 LYS B N 1
ATOM 3879 C CA . LYS B 1 211 ? 12.414 17.344 4.406 1 98.69 211 LYS B CA 1
ATOM 3880 C C . LYS B 1 211 ? 13.258 17.766 3.209 1 98.69 211 LYS B C 1
ATOM 3882 O O . LYS B 1 211 ? 13.938 18.797 3.256 1 98.69 211 LYS B O 1
ATOM 3887 N N . ARG B 1 212 ? 13.211 16.953 2.16 1 98.31 212 ARG B N 1
ATOM 3888 C CA . ARG B 1 212 ? 13.961 17.281 0.952 1 98.31 212 ARG B CA 1
ATOM 3889 C C . ARG B 1 212 ? 13.484 18.609 0.366 1 98.31 212 ARG B C 1
ATOM 3891 O O . ARG B 1 212 ? 14.305 19.469 0.025 1 98.31 212 ARG B O 1
ATOM 3898 N N . ILE B 1 213 ? 12.227 18.781 0.23 1 98.44 213 ILE B N 1
ATOM 3899 C CA . ILE B 1 213 ? 11.633 19.984 -0.328 1 98.44 213 ILE B CA 1
ATOM 3900 C C . ILE B 1 213 ? 11.977 21.188 0.56 1 98.44 213 ILE B C 1
ATOM 3902 O O . ILE B 1 213 ? 12.312 22.25 0.062 1 98.44 213 ILE B O 1
ATOM 3906 N N . ALA B 1 214 ? 11.859 21.016 1.89 1 98.56 214 ALA B N 1
ATOM 3907 C CA . ALA B 1 214 ? 12.188 22.062 2.848 1 98.56 214 ALA B CA 1
ATOM 3908 C C . ALA B 1 214 ? 13.648 22.484 2.723 1 98.56 214 ALA B C 1
ATOM 3910 O O . ALA B 1 214 ? 13.961 23.672 2.729 1 98.56 214 ALA B O 1
ATOM 3911 N N . ASP B 1 215 ? 14.516 21.5 2.613 1 98.44 215 ASP B N 1
ATOM 3912 C CA . ASP B 1 215 ? 15.938 21.781 2.455 1 98.44 215 ASP B CA 1
ATOM 3913 C C . ASP B 1 215 ? 16.203 22.609 1.206 1 98.44 215 ASP B C 1
ATOM 3915 O O . ASP B 1 215 ? 16.969 23.578 1.247 1 98.44 215 ASP B O 1
ATOM 3919 N N . GLN B 1 216 ? 15.555 22.281 0.125 1 98.06 216 GLN B N 1
ATOM 3920 C CA . GLN B 1 216 ? 15.695 23 -1.139 1 98.06 216 GLN B CA 1
ATOM 3921 C C . GLN B 1 216 ? 15.188 24.422 -1.024 1 98.06 216 GLN B C 1
ATOM 3923 O O . GLN B 1 216 ? 15.664 25.328 -1.72 1 98.06 216 GLN B O 1
ATOM 3928 N N . ALA B 1 217 ? 14.242 24.656 -0.149 1 97.81 217 ALA B N 1
ATOM 3929 C CA . ALA B 1 217 ? 13.664 25.984 0.067 1 97.81 217 ALA B CA 1
ATOM 3930 C C . ALA B 1 217 ? 14.461 26.766 1.103 1 97.81 217 ALA B C 1
ATOM 3932 O O . ALA B 1 217 ? 14.109 27.891 1.439 1 97.81 217 ALA B O 1
ATOM 3933 N N . GLY B 1 218 ? 15.492 26.156 1.708 1 97.56 218 GLY B N 1
ATOM 3934 C CA . GLY B 1 218 ? 16.391 26.875 2.611 1 97.56 218 GLY B CA 1
ATOM 3935 C C . GLY B 1 218 ? 16.062 26.641 4.074 1 97.56 218 GLY B C 1
ATOM 3936 O O . GLY B 1 218 ? 16.562 27.359 4.945 1 97.56 218 GLY B O 1
ATOM 3937 N N . TRP B 1 219 ? 15.219 25.672 4.375 1 98.5 219 TRP B N 1
ATOM 3938 C CA . TRP B 1 219 ? 14.883 25.344 5.758 1 98.5 219 TRP B CA 1
ATOM 3939 C C . TRP B 1 219 ? 15.766 24.219 6.281 1 98.5 219 TRP B C 1
ATOM 3941 O O . TRP B 1 219 ? 16.188 23.344 5.516 1 98.5 219 TRP B O 1
ATOM 3951 N N . LYS B 1 220 ? 15.961 24.234 7.562 1 98.06 220 LYS B N 1
ATOM 3952 C CA . LYS B 1 220 ? 16.719 23.172 8.234 1 98.06 220 LYS B CA 1
ATOM 3953 C C . LYS B 1 220 ? 15.891 22.547 9.352 1 98.06 220 LYS B C 1
ATOM 3955 O O . LYS B 1 220 ? 15.258 23.25 10.141 1 98.06 220 LYS B O 1
ATOM 3960 N N . VAL B 1 221 ? 15.953 21.266 9.43 1 98.38 221 VAL B N 1
ATOM 3961 C CA . VAL B 1 221 ? 15.25 20.562 10.5 1 98.38 221 VAL B CA 1
ATOM 3962 C C . VAL B 1 221 ? 16.016 20.719 11.812 1 98.38 221 VAL B C 1
ATOM 3964 O O . VAL B 1 221 ? 17.172 20.297 11.922 1 98.38 221 VAL B O 1
ATOM 3967 N N . GLU B 1 222 ? 15.406 21.297 12.727 1 98.19 222 GLU B N 1
ATOM 3968 C CA . GLU B 1 222 ? 16 21.484 14.047 1 98.19 222 GLU B CA 1
ATOM 3969 C C . GLU B 1 222 ? 15.68 20.312 14.969 1 98.19 222 GLU B C 1
ATOM 3971 O O . GLU B 1 222 ? 16.531 19.875 15.742 1 98.19 222 GLU B O 1
ATOM 3976 N N . GLU B 1 223 ? 14.445 19.953 14.969 1 98 223 GLU B N 1
ATOM 3977 C CA . GLU B 1 223 ? 13.945 18.828 15.758 1 98 223 GLU B CA 1
ATOM 3978 C C . GLU B 1 223 ? 12.898 18.031 14.984 1 98 223 GLU B C 1
ATOM 3980 O O . GLU B 1 223 ? 12.133 18.594 14.195 1 98 223 GLU B O 1
ATOM 3985 N N . GLU B 1 224 ? 12.859 16.75 15.195 1 98.31 224 GLU B N 1
ATOM 3986 C CA . GLU B 1 224 ? 11.805 15.914 14.625 1 98.31 224 GLU B CA 1
ATOM 3987 C C . GLU B 1 224 ? 11.578 14.664 15.477 1 98.31 224 GLU B C 1
ATOM 3989 O O . GLU B 1 224 ? 12.453 14.258 16.25 1 98.31 224 GLU B O 1
ATOM 3994 N N . ALA B 1 225 ? 10.461 14.164 15.43 1 98.06 225 ALA B N 1
ATOM 3995 C CA . ALA B 1 225 ? 10.07 12.953 16.156 1 98.06 225 ALA B CA 1
ATOM 3996 C C . ALA B 1 225 ? 8.891 12.266 15.477 1 98.06 225 ALA B C 1
ATOM 3998 O O . ALA B 1 225 ? 8.281 12.828 14.57 1 98.06 225 ALA B O 1
ATOM 3999 N N . THR B 1 226 ? 8.656 11.023 15.852 1 98.06 226 THR B N 1
ATOM 4000 C CA . THR B 1 226 ? 7.461 10.289 15.445 1 98.06 226 THR B CA 1
ATOM 4001 C C . THR B 1 226 ? 6.555 10.023 16.641 1 98.06 226 THR B C 1
ATOM 4003 O O . THR B 1 226 ? 7.008 9.523 17.672 1 98.06 226 THR B O 1
ATOM 4006 N N . ILE B 1 227 ? 5.309 10.359 16.484 1 98.06 227 ILE B N 1
ATOM 4007 C CA . ILE B 1 227 ? 4.324 10.195 17.547 1 98.06 227 ILE B CA 1
ATOM 4008 C C . ILE B 1 227 ? 3.318 9.117 17.172 1 98.06 227 ILE B C 1
ATOM 4010 O O . ILE B 1 227 ? 2.816 9.102 16.047 1 98.06 227 ILE B O 1
ATOM 4014 N N . VAL B 1 228 ? 3.041 8.203 18.094 1 98.31 228 VAL B N 1
ATOM 4015 C CA . VAL B 1 228 ? 1.968 7.23 17.922 1 98.31 228 VAL B CA 1
ATOM 4016 C C . VAL B 1 228 ? 0.652 7.812 18.438 1 98.31 228 VAL B C 1
ATOM 4018 O O . VAL B 1 228 ? 0.52 8.109 19.625 1 98.31 228 VAL B O 1
ATOM 4021 N N . PRO B 1 229 ? -0.289 7.996 17.562 1 98.38 229 PRO B N 1
ATOM 4022 C CA . PRO B 1 229 ? -1.552 8.594 18.016 1 98.38 229 PRO B CA 1
ATOM 4023 C C . PRO B 1 229 ? -2.303 7.711 19 1 98.38 229 PRO B C 1
ATOM 4025 O O . PRO B 1 229 ? -2.111 6.492 19.031 1 98.38 229 PRO B O 1
ATOM 4028 N N . ASP B 1 230 ? -3.088 8.375 19.797 1 97.06 230 ASP B N 1
ATOM 4029 C CA . ASP B 1 230 ? -3.982 7.656 20.703 1 97.06 230 ASP B CA 1
ATOM 4030 C C . ASP B 1 230 ? -4.902 6.715 19.938 1 97.06 230 ASP B C 1
ATOM 4032 O O . ASP B 1 230 ? -5.301 7.012 18.797 1 97.06 230 ASP B O 1
ATOM 4036 N N . GLU B 1 231 ? -5.324 5.605 20.594 1 96.38 231 GLU B N 1
ATOM 4037 C CA . GLU B 1 231 ? -6.137 4.578 19.953 1 96.38 231 GLU B CA 1
ATOM 4038 C C . GLU B 1 231 ? -7.508 5.125 19.578 1 96.38 231 GLU B C 1
ATOM 4040 O O . GLU B 1 231 ? -8.156 4.598 18.656 1 96.38 231 GLU B O 1
ATOM 4045 N N . LYS B 1 232 ? -7.906 6.188 20.219 1 96.5 232 LYS B N 1
ATOM 4046 C CA . LYS B 1 232 ? -9.258 6.688 20 1 96.5 232 LYS B CA 1
ATOM 4047 C C . LYS B 1 232 ? -9.32 7.598 18.781 1 96.5 232 LYS B C 1
ATOM 4049 O O . LYS B 1 232 ? -10.406 7.922 18.297 1 96.5 232 LYS B O 1
ATOM 4054 N N . LEU B 1 233 ? -8.18 8.094 18.297 1 98.06 233 LEU B N 1
ATOM 4055 C CA . LEU B 1 233 ? -8.195 8.945 17.109 1 98.06 233 LEU B CA 1
ATOM 4056 C C . LEU B 1 233 ? -8.844 8.227 15.938 1 98.06 233 LEU B C 1
ATOM 4058 O O . LEU B 1 233 ? -8.539 7.059 15.672 1 98.06 233 LEU B O 1
ATOM 4062 N N . GLN B 1 234 ? -9.648 8.875 15.156 1 97.44 234 GLN B N 1
ATOM 4063 C CA . GLN B 1 234 ? -10.578 8.203 14.258 1 97.44 234 GLN B CA 1
ATOM 4064 C C . GLN B 1 234 ? -10.047 8.211 12.82 1 97.44 234 GLN B C 1
ATOM 4066 O O . GLN B 1 234 ? -10.578 7.512 11.961 1 97.44 234 GLN B O 1
ATOM 4071 N N . ASP B 1 235 ? -9.031 8.93 12.484 1 97.56 235 ASP B N 1
ATOM 4072 C CA . ASP B 1 235 ? -8.609 9.211 11.117 1 97.56 235 ASP B CA 1
ATOM 4073 C C . ASP B 1 235 ? -8.367 7.914 10.344 1 97.56 235 ASP B C 1
ATOM 4075 O O . ASP B 1 235 ? -8.805 7.773 9.203 1 97.56 235 ASP B O 1
ATOM 4079 N N . GLY B 1 236 ? -7.688 6.953 10.992 1 97.88 236 GLY B N 1
ATOM 4080 C CA . GLY B 1 236 ? -7.461 5.672 10.344 1 97.88 236 GLY B CA 1
ATOM 4081 C C . GLY B 1 236 ? -8.75 4.969 9.961 1 97.88 236 GLY B C 1
ATOM 4082 O O . GLY B 1 236 ? -8.875 4.473 8.836 1 97.88 236 GLY B O 1
ATOM 4083 N N . MET B 1 237 ? -9.672 4.949 10.875 1 97.56 237 MET B N 1
ATOM 4084 C CA . MET B 1 237 ? -10.961 4.312 10.633 1 97.56 237 MET B CA 1
ATOM 4085 C C . MET B 1 237 ? -11.688 4.965 9.461 1 97.56 237 MET B C 1
ATOM 4087 O O . MET B 1 237 ? -12.281 4.277 8.625 1 97.56 237 MET B O 1
ATOM 4091 N N . TRP B 1 238 ? -11.641 6.301 9.383 1 96.25 238 TRP B N 1
ATOM 4092 C CA . TRP B 1 238 ? -12.328 7.027 8.32 1 96.25 238 TRP B CA 1
ATOM 4093 C C . TRP B 1 238 ? -11.719 6.707 6.957 1 96.25 238 TRP B C 1
ATOM 4095 O O . TRP B 1 238 ? -12.438 6.453 5.988 1 96.25 238 TRP B O 1
ATOM 4105 N N . GLU B 1 239 ? -10.383 6.77 6.863 1 97.44 239 GLU B N 1
ATOM 4106 C CA . GLU B 1 239 ? -9.703 6.504 5.602 1 97.44 239 GLU B CA 1
ATOM 4107 C C . GLU B 1 239 ? -9.93 5.07 5.137 1 97.44 239 GLU B C 1
ATOM 4109 O O . GLU B 1 239 ? -10.18 4.824 3.955 1 97.44 239 GLU B O 1
ATOM 4114 N N . VAL B 1 240 ? -9.836 4.137 6.07 1 98.5 240 VAL B N 1
ATOM 4115 C CA . VAL B 1 240 ? -10.078 2.729 5.766 1 98.5 240 VAL B CA 1
ATOM 4116 C C . VAL B 1 240 ? -11.516 2.547 5.289 1 98.5 240 VAL B C 1
ATOM 4118 O O . VAL B 1 240 ? -11.766 1.871 4.285 1 98.5 240 VAL B O 1
ATOM 4121 N N . GLY B 1 241 ? -12.453 3.166 6.004 1 97.88 241 GLY B N 1
ATOM 4122 C CA . GLY B 1 241 ? -13.852 3.113 5.59 1 97.88 241 GLY B CA 1
ATOM 4123 C C . GLY B 1 241 ? -14.078 3.645 4.188 1 97.88 241 GLY B C 1
ATOM 4124 O O . GLY B 1 241 ? -14.867 3.08 3.426 1 97.88 241 GLY B O 1
ATOM 4125 N N . GLY B 1 242 ? -13.406 4.758 3.869 1 97.38 242 GLY B N 1
ATOM 4126 C CA . GLY B 1 242 ? -13.508 5.312 2.529 1 97.38 242 GLY B CA 1
ATOM 4127 C C . GLY B 1 242 ? -13.109 4.332 1.444 1 97.38 242 GLY B C 1
ATOM 4128 O O . GLY B 1 242 ? -13.812 4.184 0.443 1 97.38 242 GLY B O 1
ATOM 4129 N N . VAL B 1 243 ? -12.031 3.623 1.622 1 98.44 243 VAL B N 1
ATOM 4130 C CA . VAL B 1 243 ? -11.516 2.697 0.619 1 98.44 243 VAL B CA 1
ATOM 4131 C C . VAL B 1 243 ? -12.406 1.459 0.551 1 98.44 243 VAL B C 1
ATOM 4133 O O . VAL B 1 243 ? -12.602 0.889 -0.524 1 98.44 243 VAL B O 1
ATOM 4136 N N . LYS B 1 244 ? -12.984 1.026 1.669 1 98.19 244 LYS B N 1
ATOM 4137 C CA . LYS B 1 244 ? -13.836 -0.16 1.722 1 98.19 244 LYS B CA 1
ATOM 4138 C C . LYS B 1 244 ? -15.195 0.109 1.086 1 98.19 244 LYS B C 1
ATOM 4140 O O . LYS B 1 244 ? -15.938 -0.825 0.777 1 98.19 244 LYS B O 1
ATOM 4145 N N . SER B 1 245 ? -15.531 1.355 0.886 1 97.94 245 SER B N 1
ATOM 4146 C CA . SER B 1 245 ? -16.875 1.741 0.461 1 97.94 245 SER B CA 1
ATOM 4147 C C . SER B 1 245 ? -17.094 1.411 -1.01 1 97.94 245 SER B C 1
ATOM 4149 O O . SER B 1 245 ? -16.141 1.246 -1.771 1 97.94 245 SER B O 1
ATOM 4151 N N . GLN B 1 246 ? -18.344 1.359 -1.421 1 97.56 246 GLN B N 1
ATOM 4152 C CA . GLN B 1 246 ? -18.719 1.219 -2.824 1 97.56 246 GLN B CA 1
ATOM 4153 C C . GLN B 1 246 ? -18.359 2.471 -3.617 1 97.56 246 GLN B C 1
ATOM 4155 O O . GLN B 1 246 ? -18 2.385 -4.793 1 97.56 246 GLN B O 1
ATOM 4160 N N . GLU B 1 247 ? -18.406 3.568 -2.979 1 96.25 247 GLU B N 1
ATOM 4161 C CA . GLU B 1 247 ? -18.062 4.828 -3.629 1 96.25 247 GLU B CA 1
ATOM 4162 C C . GLU B 1 247 ? -16.641 4.801 -4.172 1 96.25 247 GLU B C 1
ATOM 4164 O O . GLU B 1 247 ? -16.359 5.344 -5.242 1 96.25 247 GLU B O 1
ATOM 4169 N N . PHE B 1 248 ? -15.82 4.203 -3.447 1 97.56 248 PHE B N 1
ATOM 4170 C CA . PHE B 1 248 ? -14.445 4.074 -3.912 1 97.56 248 PHE B CA 1
ATOM 4171 C C . PHE B 1 248 ? -14.383 3.342 -5.246 1 97.56 248 PHE B C 1
ATOM 4173 O O . PHE B 1 248 ? -13.727 3.799 -6.184 1 97.56 248 PHE B O 1
ATOM 4180 N N . LEU B 1 249 ? -15.055 2.229 -5.355 1 97.44 249 LEU B N 1
ATOM 4181 C CA . LEU B 1 249 ? -15.086 1.438 -6.582 1 97.44 249 LEU B CA 1
ATOM 4182 C C . LEU B 1 249 ? -15.742 2.221 -7.715 1 97.44 249 LEU B C 1
ATOM 4184 O O . LEU B 1 249 ? -15.297 2.152 -8.859 1 97.44 249 LEU B O 1
ATOM 4188 N N . ASP B 1 250 ? -16.781 2.947 -7.383 1 97 250 ASP B N 1
ATOM 4189 C CA . ASP B 1 250 ? -17.453 3.777 -8.383 1 97 250 ASP B CA 1
ATOM 4190 C C . ASP B 1 250 ? -16.5 4.828 -8.945 1 97 250 ASP B C 1
ATOM 4192 O O . ASP B 1 250 ? -16.484 5.082 -10.148 1 97 250 ASP B O 1
ATOM 4196 N N . ASP B 1 251 ? -15.719 5.422 -8.086 1 96.38 251 ASP B N 1
ATOM 4197 C CA . ASP B 1 251 ? -14.742 6.418 -8.508 1 96.38 251 ASP B CA 1
ATOM 4198 C C . ASP B 1 251 ? -13.672 5.789 -9.398 1 96.38 251 ASP B C 1
ATOM 4200 O O . ASP B 1 251 ? -13.258 6.387 -10.391 1 96.38 251 ASP B O 1
ATOM 4204 N N . VAL B 1 252 ? -13.195 4.613 -9.039 1 97.12 252 VAL B N 1
ATOM 4205 C CA . VAL B 1 252 ? -12.219 3.906 -9.859 1 97.12 252 VAL B CA 1
ATOM 4206 C C . VAL B 1 252 ? -12.773 3.709 -11.266 1 97.12 252 VAL B C 1
ATOM 4208 O O . VAL B 1 252 ? -12.094 4.004 -12.25 1 97.12 252 VAL B O 1
ATOM 4211 N N . ASP B 1 253 ? -13.992 3.26 -11.375 1 96.19 253 ASP B N 1
ATOM 4212 C CA . ASP B 1 253 ? -14.625 3 -12.664 1 96.19 253 ASP B CA 1
ATOM 4213 C C . ASP B 1 253 ? -14.805 4.289 -13.461 1 96.19 253 ASP B C 1
ATOM 4215 O O . ASP B 1 253 ? -14.648 4.301 -14.68 1 96.19 253 ASP B O 1
ATOM 4219 N N . GLU B 1 254 ? -15.094 5.328 -12.758 1 95.38 254 GLU B N 1
ATOM 4220 C CA . GLU B 1 254 ? -15.414 6.602 -13.398 1 95.38 254 GLU B CA 1
ATOM 4221 C C . GLU B 1 254 ? -14.156 7.312 -13.875 1 95.38 254 GLU B C 1
ATOM 4223 O O . GLU B 1 254 ? -14.117 7.836 -14.992 1 95.38 254 GLU B O 1
ATOM 4228 N N . TYR B 1 255 ? -13.07 7.281 -13.086 1 95.12 255 TYR B N 1
ATOM 4229 C CA . TYR B 1 255 ? -11.992 8.234 -13.328 1 95.12 255 TYR B CA 1
ATOM 4230 C C . TYR B 1 255 ? -10.758 7.531 -13.883 1 95.12 255 TYR B C 1
ATOM 4232 O O . TYR B 1 255 ? -9.852 8.18 -14.414 1 95.12 255 TYR B O 1
ATOM 4240 N N . VAL B 1 256 ? -10.703 6.242 -13.703 1 95.31 256 VAL B N 1
ATOM 4241 C CA . VAL B 1 256 ? -9.516 5.523 -14.148 1 95.31 256 VAL B CA 1
ATOM 4242 C C . VAL B 1 256 ? -9.805 4.836 -15.484 1 95.31 256 VAL B C 1
ATOM 4244 O O . VAL B 1 256 ? -10.758 4.066 -15.602 1 95.31 256 VAL B O 1
ATOM 4247 N N . LYS B 1 257 ? -8.938 5.055 -16.469 1 92.06 257 LYS B N 1
ATOM 4248 C CA . LYS B 1 257 ? -9.18 4.523 -17.797 1 92.06 257 LYS B CA 1
ATOM 4249 C C . LYS B 1 257 ? -8.297 3.311 -18.078 1 92.06 257 LYS B C 1
ATOM 4251 O O . LYS B 1 257 ? -8.734 2.355 -18.719 1 92.06 257 LYS B O 1
ATOM 4256 N N . ASP B 1 258 ? -7.102 3.334 -17.578 1 92.94 258 ASP B N 1
ATOM 4257 C CA . ASP B 1 258 ? -6.152 2.258 -17.844 1 92.94 258 ASP B CA 1
ATOM 4258 C C . ASP B 1 258 ? -6.531 0.991 -17.078 1 92.94 258 ASP B C 1
ATOM 4260 O O . ASP B 1 258 ? -6.711 1.024 -15.852 1 92.94 258 ASP B O 1
ATOM 4264 N N . GLY B 1 259 ? -6.66 -0.089 -17.734 1 93.38 259 GLY B N 1
ATOM 4265 C CA . GLY B 1 259 ? -7.105 -1.343 -17.156 1 93.38 259 GLY B CA 1
ATOM 4266 C C . GLY B 1 259 ? -6.164 -1.875 -16.094 1 93.38 259 GLY B C 1
ATOM 4267 O O . GLY B 1 259 ? -6.605 -2.439 -15.086 1 93.38 259 GLY B O 1
ATOM 4268 N N . LYS B 1 260 ? -4.906 -1.738 -16.297 1 93.12 260 LYS B N 1
ATOM 4269 C CA . LYS B 1 260 ? -3.926 -2.217 -15.32 1 93.12 260 LYS B CA 1
ATOM 4270 C C . LYS B 1 260 ? -3.998 -1.413 -14.023 1 93.12 260 LYS B C 1
ATOM 4272 O O . LYS B 1 260 ? -3.826 -1.964 -12.938 1 93.12 260 LYS B O 1
ATOM 4277 N N . VAL B 1 261 ? -4.25 -0.124 -14.18 1 95.69 261 VAL B N 1
ATOM 4278 C CA . VAL B 1 261 ? -4.391 0.729 -13 1 95.69 261 VAL B CA 1
ATOM 4279 C C . VAL B 1 261 ? -5.68 0.378 -12.258 1 95.69 261 VAL B C 1
ATOM 4281 O O . VAL B 1 261 ? -5.719 0.406 -11.031 1 95.69 261 VAL B O 1
ATOM 4284 N N . LYS B 1 262 ? -6.742 0.052 -13.008 1 96.94 262 LYS B N 1
ATOM 4285 C CA . LYS B 1 262 ? -7.973 -0.396 -12.352 1 96.94 262 LYS B CA 1
ATOM 4286 C C . LYS B 1 262 ? -7.727 -1.652 -11.523 1 96.94 262 LYS B C 1
ATOM 4288 O O . LYS B 1 262 ? -8.172 -1.744 -10.375 1 96.94 262 LYS B O 1
ATOM 4293 N N . THR B 1 263 ? -7.004 -2.604 -12.086 1 96.75 263 THR B N 1
ATOM 4294 C CA . THR B 1 263 ? -6.656 -3.826 -11.367 1 96.75 263 THR B CA 1
ATOM 4295 C C . THR B 1 263 ? -5.82 -3.512 -10.133 1 96.75 263 THR B C 1
ATOM 4297 O O . THR B 1 263 ? -6.051 -4.078 -9.062 1 96.75 263 THR B O 1
ATOM 4300 N N . LEU B 1 264 ? -4.867 -2.625 -10.312 1 97.44 264 LEU B N 1
ATOM 4301 C CA . LEU B 1 264 ? -4.023 -2.197 -9.203 1 97.44 264 LEU B CA 1
ATOM 4302 C C . LEU B 1 264 ? -4.863 -1.638 -8.055 1 97.44 264 LEU B C 1
ATOM 4304 O O . LEU B 1 264 ? -4.668 -2.002 -6.898 1 97.44 264 LEU B O 1
ATOM 4308 N N . LEU B 1 265 ? -5.809 -0.786 -8.375 1 98.5 265 LEU B N 1
ATOM 4309 C CA . LEU B 1 265 ? -6.648 -0.154 -7.363 1 98.5 265 LEU B CA 1
ATOM 4310 C C . LEU B 1 265 ? -7.543 -1.181 -6.68 1 98.5 265 LEU B C 1
ATOM 4312 O O . LEU B 1 265 ? -7.777 -1.104 -5.473 1 98.5 265 LEU B O 1
ATOM 4316 N N . ARG B 1 266 ? -8.031 -2.137 -7.387 1 98.06 266 ARG B N 1
ATOM 4317 C CA . ARG B 1 266 ? -8.781 -3.225 -6.773 1 98.06 266 ARG B CA 1
ATOM 4318 C C . ARG B 1 266 ? -7.902 -4.031 -5.824 1 98.06 266 ARG B C 1
ATOM 4320 O O . ARG B 1 266 ? -8.359 -4.453 -4.758 1 98.06 266 ARG B O 1
ATOM 4327 N N . SER B 1 267 ? -6.695 -4.258 -6.242 1 98.38 267 SER B N 1
ATOM 4328 C CA . SER B 1 267 ? -5.758 -4.996 -5.406 1 98.38 267 SER B CA 1
ATOM 4329 C C . SER B 1 267 ? -5.426 -4.223 -4.133 1 98.38 267 SER B C 1
ATOM 4331 O O . SER B 1 267 ? -5.277 -4.816 -3.062 1 98.38 267 SER B O 1
ATOM 4333 N N . GLN B 1 268 ? -5.23 -2.938 -4.297 1 98.75 268 GLN B N 1
ATOM 4334 C CA . GLN B 1 268 ? -4.98 -2.1 -3.127 1 98.75 268 GLN B CA 1
ATOM 4335 C C . GLN B 1 268 ? -6.164 -2.133 -2.164 1 98.75 268 GLN B C 1
ATOM 4337 O O . GLN B 1 268 ? -5.977 -2.225 -0.948 1 98.75 268 GLN B O 1
ATOM 4342 N N . ARG B 1 269 ? -7.359 -2.029 -2.703 1 98.81 269 ARG B N 1
ATOM 4343 C CA . ARG B 1 269 ? -8.547 -2.152 -1.86 1 98.81 269 ARG B CA 1
ATOM 4344 C C . ARG B 1 269 ? -8.586 -3.512 -1.171 1 98.81 269 ARG B C 1
ATOM 4346 O O . ARG B 1 269 ? -8.938 -3.605 0.007 1 98.81 269 ARG B O 1
ATOM 4353 N N . GLU B 1 270 ? -8.242 -4.57 -1.883 1 98.69 270 GLU B N 1
ATOM 4354 C CA . GLU B 1 270 ? -8.234 -5.906 -1.295 1 98.69 270 GLU B CA 1
ATOM 4355 C C . GLU B 1 270 ? -7.262 -5.98 -0.119 1 98.69 270 GLU B C 1
ATOM 4357 O O . GLU B 1 270 ? -7.574 -6.578 0.913 1 98.69 270 GLU B O 1
ATOM 4362 N N . ALA B 1 271 ? -6.098 -5.402 -0.297 1 98.81 271 ALA B N 1
ATOM 4363 C CA . ALA B 1 271 ? -5.129 -5.371 0.798 1 98.81 271 ALA B CA 1
ATOM 4364 C C . ALA B 1 271 ? -5.719 -4.691 2.031 1 98.81 271 ALA B C 1
ATOM 4366 O O . ALA B 1 271 ? -5.5 -5.141 3.158 1 98.81 271 ALA B O 1
ATOM 4367 N N . VAL B 1 272 ? -6.461 -3.588 1.815 1 98.88 272 VAL B N 1
ATOM 4368 C CA . VAL B 1 272 ? -7.109 -2.877 2.912 1 98.88 272 VAL B CA 1
ATOM 4369 C C . VAL B 1 272 ? -8.141 -3.785 3.58 1 98.88 272 VAL B C 1
ATOM 4371 O O . VAL B 1 272 ? -8.18 -3.891 4.809 1 98.88 272 VAL B O 1
ATOM 4374 N N . LEU B 1 273 ? -8.961 -4.453 2.787 1 98.56 273 LEU B N 1
ATOM 4375 C CA . LEU B 1 273 ? -10 -5.332 3.303 1 98.56 273 LEU B CA 1
ATOM 4376 C C . LEU B 1 273 ? -9.398 -6.453 4.145 1 98.56 273 LEU B C 1
ATOM 4378 O O . LEU B 1 273 ? -9.875 -6.73 5.246 1 98.56 273 LEU B O 1
ATOM 4382 N N . ARG B 1 274 ? -8.344 -7.062 3.66 1 98.5 274 ARG B N 1
ATOM 4383 C CA . ARG B 1 274 ? -7.711 -8.172 4.367 1 98.5 274 ARG B CA 1
ATOM 4384 C C . ARG B 1 274 ? -7.094 -7.711 5.68 1 98.5 274 ARG B C 1
ATOM 4386 O O . ARG B 1 274 ? -7.219 -8.383 6.703 1 98.5 274 ARG B O 1
ATOM 4393 N N . ALA B 1 275 ? -6.395 -6.598 5.633 1 98.5 275 ALA B N 1
ATOM 4394 C CA . ALA B 1 275 ? -5.781 -6.062 6.844 1 98.5 275 ALA B CA 1
ATOM 4395 C C . ALA B 1 275 ? -6.84 -5.707 7.883 1 98.5 275 ALA B C 1
ATOM 4397 O O . ALA B 1 275 ? -6.66 -5.957 9.078 1 98.5 275 ALA B O 1
ATOM 4398 N N . ASP B 1 276 ? -7.93 -5.07 7.422 1 98 276 ASP B N 1
ATOM 4399 C CA . ASP B 1 276 ? -9.023 -4.703 8.312 1 98 276 ASP B CA 1
ATOM 4400 C C . ASP B 1 276 ? -9.68 -5.938 8.93 1 98 276 ASP B C 1
ATOM 4402 O O . ASP B 1 276 ? -10 -5.953 10.117 1 98 276 ASP B O 1
ATOM 4406 N N . GLU B 1 277 ? -9.867 -6.949 8.125 1 96.94 277 GLU B N 1
ATOM 4407 C CA . GLU B 1 277 ? -10.477 -8.188 8.594 1 96.94 277 GLU B CA 1
ATOM 4408 C C . GLU B 1 277 ? -9.633 -8.844 9.688 1 96.94 277 GLU B C 1
ATOM 4410 O O . GLU B 1 277 ? -10.172 -9.469 10.602 1 96.94 277 GLU B O 1
ATOM 4415 N N . GLN B 1 278 ? -8.375 -8.711 9.625 1 95.75 278 GLN B N 1
ATOM 4416 C CA . GLN B 1 278 ? -7.473 -9.312 10.602 1 95.75 278 GLN B CA 1
ATOM 4417 C C . GLN B 1 278 ? -7.637 -8.664 11.977 1 95.75 278 GLN B C 1
ATOM 4419 O O . GLN B 1 278 ? -7.164 -9.203 12.977 1 95.75 278 GLN B O 1
ATOM 4424 N N . LEU B 1 279 ? -8.25 -7.523 12.008 1 96.31 279 LEU B N 1
ATOM 4425 C CA . LEU B 1 279 ? -8.477 -6.852 13.289 1 96.31 279 LEU B CA 1
ATOM 4426 C C . LEU B 1 279 ? -9.641 -7.48 14.039 1 96.31 279 LEU B C 1
ATOM 4428 O O . LEU B 1 279 ? -9.906 -7.133 15.188 1 96.31 279 LEU B O 1
ATOM 4432 N N . ARG B 1 280 ? -10.43 -8.422 13.422 1 94.19 280 ARG B N 1
ATOM 4433 C CA . ARG B 1 280 ? -11.492 -9.211 14.039 1 94.19 280 ARG B CA 1
ATOM 4434 C C . ARG B 1 280 ? -12.484 -8.312 14.773 1 94.19 280 ARG B C 1
ATOM 4436 O O . ARG B 1 280 ? -12.797 -8.547 15.938 1 94.19 280 ARG B O 1
ATOM 4443 N N . GLY B 1 281 ? -12.867 -7.227 14.078 1 90.75 281 GLY B N 1
ATOM 4444 C CA . GLY B 1 281 ? -13.875 -6.328 14.625 1 90.75 281 GLY B CA 1
ATOM 4445 C C . GLY B 1 281 ? -13.273 -5.148 15.367 1 90.75 281 GLY B C 1
ATOM 4446 O O . GLY B 1 281 ? -13.992 -4.219 15.742 1 90.75 281 GLY B O 1
ATOM 4447 N N . GLY B 1 282 ? -11.969 -5.199 15.617 1 93.44 282 GLY B N 1
ATOM 4448 C CA . GLY B 1 282 ? -11.305 -4.051 16.219 1 93.44 282 GLY B CA 1
ATOM 4449 C C . GLY B 1 282 ? -11.227 -2.859 15.281 1 93.44 282 GLY B C 1
ATOM 4450 O O . GLY B 1 282 ? -11.359 -3.008 14.062 1 93.44 282 GLY B O 1
ATOM 4451 N N . LYS B 1 283 ? -10.977 -1.701 15.82 1 94.12 283 LYS B N 1
ATOM 4452 C CA . LYS B 1 283 ? -10.906 -0.467 15.039 1 94.12 283 LYS B CA 1
ATOM 4453 C C . LYS B 1 283 ? -9.531 -0.303 14.398 1 94.12 283 LYS B C 1
ATOM 4455 O O . LYS B 1 283 ? -8.516 -0.618 15.016 1 94.12 283 LYS B O 1
ATOM 4460 N N . SER B 1 284 ? -9.57 0.18 13.164 1 97.25 284 SER B N 1
ATOM 4461 C CA . SER B 1 284 ? -8.32 0.587 12.531 1 97.25 284 SER B CA 1
ATOM 4462 C C . SER B 1 284 ? -7.75 1.837 13.188 1 97.25 284 SER B C 1
ATOM 4464 O O . SER B 1 284 ? -8.383 2.896 13.18 1 97.25 284 SER B O 1
ATOM 4466 N N . ARG B 1 285 ? -6.605 1.738 13.695 1 98.25 285 ARG B N 1
ATOM 4467 C CA . ARG B 1 285 ? -5.945 2.867 14.344 1 98.25 285 ARG B CA 1
ATOM 4468 C C . ARG B 1 285 ? -5.336 3.809 13.312 1 98.25 285 ARG B C 1
ATOM 4470 O O . ARG B 1 285 ? -5.203 3.451 12.141 1 98.25 285 ARG B O 1
ATOM 4477 N N . THR B 1 286 ? -5.047 5.008 13.773 1 98.75 286 THR B N 1
ATOM 4478 C CA . THR B 1 286 ? -4.367 5.996 12.945 1 98.75 286 THR B CA 1
ATOM 4479 C C . THR B 1 286 ? -2.863 5.727 12.906 1 98.75 286 THR B C 1
ATOM 4481 O O . THR B 1 286 ? -2.262 5.398 13.938 1 98.75 286 THR B O 1
ATOM 4484 N N . MET B 1 287 ? -2.293 5.812 11.711 1 98.81 287 MET B N 1
ATOM 4485 C CA . MET B 1 287 ? -0.862 5.566 11.562 1 98.81 287 MET B CA 1
ATOM 4486 C C . MET B 1 287 ? -0.047 6.598 12.336 1 98.81 287 MET B C 1
ATOM 4488 O O . MET B 1 287 ? -0.586 7.617 12.773 1 98.81 287 MET B O 1
ATOM 4492 N N . ASP B 1 288 ? 1.237 6.418 12.477 1 98.88 288 ASP B N 1
ATOM 4493 C CA . ASP B 1 288 ? 2.137 7.316 13.188 1 98.88 288 ASP B CA 1
ATOM 4494 C C . ASP B 1 288 ? 2.221 8.672 12.5 1 98.88 288 ASP B C 1
ATOM 4496 O O . ASP B 1 288 ? 1.939 8.789 11.305 1 98.88 288 ASP B O 1
ATOM 4500 N N . VAL B 1 289 ? 2.594 9.648 13.281 1 98.88 289 VAL B N 1
ATOM 4501 C CA . VAL B 1 289 ? 2.684 11.023 12.797 1 98.88 289 VAL B CA 1
ATOM 4502 C C . VAL B 1 289 ? 4.105 11.547 12.984 1 98.88 289 VAL B C 1
ATOM 4504 O O . VAL B 1 289 ? 4.691 11.398 14.062 1 98.88 289 VAL B O 1
ATOM 4507 N N . TRP B 1 290 ? 4.664 12.047 11.891 1 98.81 290 TRP B N 1
ATOM 4508 C CA . TRP B 1 290 ? 5.949 12.742 11.938 1 98.81 290 TRP B CA 1
ATOM 4509 C C . TRP B 1 290 ? 5.762 14.203 12.312 1 98.81 290 TRP B C 1
ATOM 4511 O O . TRP B 1 290 ? 4.91 14.891 11.742 1 98.81 290 TRP B O 1
ATOM 4521 N N . VAL B 1 291 ? 6.504 14.688 13.32 1 98.75 291 VAL B N 1
ATOM 4522 C CA . VAL B 1 291 ? 6.488 16.094 13.734 1 98.75 291 VAL B CA 1
ATOM 4523 C C . VAL B 1 291 ? 7.887 16.688 13.609 1 98.75 291 VAL B C 1
ATOM 4525 O O . VAL B 1 291 ? 8.883 16.016 13.906 1 98.75 291 VAL B O 1
ATOM 4528 N N . ALA B 1 292 ? 7.926 17.922 13.133 1 98.75 292 ALA B N 1
ATOM 4529 C CA . ALA B 1 292 ? 9.234 18.547 12.961 1 98.75 292 ALA B CA 1
ATOM 4530 C C . ALA B 1 292 ? 9.148 20.062 13.125 1 98.75 292 ALA B C 1
ATOM 4532 O O . ALA B 1 292 ? 8.125 20.672 12.805 1 98.75 292 ALA B O 1
ATOM 4533 N N . THR B 1 293 ? 10.164 20.609 13.672 1 98.62 293 THR B N 1
ATOM 4534 C CA . THR B 1 293 ? 10.406 22.047 13.703 1 98.62 293 THR B CA 1
ATOM 4535 C C . THR B 1 293 ? 11.578 22.422 12.805 1 98.62 293 THR B C 1
ATOM 4537 O O . THR B 1 293 ? 12.664 21.859 12.93 1 98.62 293 THR B O 1
ATOM 4540 N N . LEU B 1 294 ? 11.297 23.281 11.898 1 98.56 294 LEU B N 1
ATOM 4541 C CA . LEU B 1 294 ? 12.32 23.734 10.961 1 98.56 294 LEU B CA 1
ATOM 4542 C C . LEU B 1 294 ? 12.648 25.203 11.172 1 98.56 294 LEU B C 1
ATOM 4544 O O . LEU B 1 294 ? 11.773 25.984 11.562 1 98.56 294 LEU B O 1
ATOM 4548 N N . VAL B 1 295 ? 13.969 25.594 10.852 1 97.81 295 VAL B N 1
ATOM 4549 C CA . VAL B 1 295 ? 14.406 26.969 11.008 1 97.81 295 VAL B CA 1
ATOM 4550 C C . VAL B 1 295 ? 15.203 27.406 9.781 1 97.81 295 VAL B C 1
ATOM 4552 O O . VAL B 1 295 ? 15.766 26.562 9.07 1 97.81 295 VAL B O 1
#

Sequence (590 aa):
MSPKPTGEWQPVPLSLAPSIAAYNIWTQDTLPIEIDQATHRLNLLNSFRIPPSSNILEIGCGQGTCTVVLGAATGPSGHVDAIDPASLDYGAPYTLGQAQDHIARGDLGSRITFWQRQLQDFLQETGDKKWDCAVLVHCIWYLDNEKTLSQMLQTLKGRVGKLCIAEYSMQASETSAVPHVLAALAQATLAAHNPESEANIRCLLTPPDIKRIADQAGWKVEEEATIVPDEKLQDGMWEVGGVKSQEFLDDVDEYVKDGKVKTLLRSQREAVLRADEQLRGGKSRTMDVWVATLVMSPKPTGEWQPVPLSLAPSIAAYNIWTQDTLPIEIDQATHRLNLLNSFRIPPSSNILEIGCGQGTCTVVLGAATGPSGHVDAIDPASLDYGAPYTLGQAQDHIARGDLGSRITFWQRQLQDFLQETGDKKWDCAVLVHCIWYLDNEKTLSQMLQTLKGRVGKLCIAEYSMQASETSAVPHVLAALAQATLAAHNPESEANIRCLLTPPDIKRIADQAGWKVEEEATIVPDEKLQDGMWEVGGVKSQEFLDDVDEYVKDGKVKTLLRSQREAVLRADEQLRGGKSRTMDVWVATLV

Secondary structure (DSSP, 8-state):
----------PPPGGGHHHHHTTS---TTTHHHHHHHHHHHHHHHHHHTPPTT-EEEEES-TTSHHHHHHHHHH-TT-EEEEE--S-TT--SSS-HHHHHHHHHTSTTGGGEEEE-S-HHHHHHHTTT--EEEEEEES-GGGSSSHHHHHHHHHHHTTTEEEEEEEEE-S--SSGGGHHHHHHHHHHHHHHHT-TT--SS-SS---HHHHHHHHHHTT--EEEEEEEPPPTT--HHHHHHHHHHSHHHHHHHHHH---HHHHHHHHHHHHHHHHHHHTTTTPPPPPPPEEEEEE-/----------PPPGGGHHHHHTTS---TTTHHHHHHHHHHHHHHHHHHTPPTT-EEEEES-TTSHHHHHHHHHH-TT-EEEEE--S-TT--SSS-HHHHHHHHHTSTTGGGEEEE-S-HHHHHHHTTT--EEEEEEES-GGGSSSHHHHHHHHHHHTTTEEEEEEEEE-S--SSGGGHHHHHHHHHHHHHHHT-TT--SS-SS---HHHHHHHHHHTT--EEEEEEE---TT--HHHHHHHHHHSHHHHHHHHHH---HHHHHHHHHHHHHHHHHHHTTTTPPPPPPPEEEEEE-